Protein AF-A0A437PTL0-F1 (afdb_monomer_lite)

Organism: NCBI:txid1862386

pLDDT: mean 70.19, std 20.42, range [23.06, 96.88]

Secondary structure (DSSP, 8-state):
--------------------------EEEEEEEEEESSHHHHHHHHHHHHHHHHHHHH----TT---HHHHHHHHHHGGGTTEEEEEEEEEEE-TTS-EEEEEEEEEEHHHHHHHHHHTT------HHHHHHHHHHHHHHHHHHHHHHHHHHHHHHHHHTTSEEEEEEE---EE-STTS-EEEEEEEEEEEE-HHHHHHHHHHHHHHHHHSPPHHHHHHHHHTT---EEEEEEETTEEEEEEES-HHHHHHHHHHHHTHHHHHT-EEEESPPSS-EEEEEE---SEE--EETTEEEEEE--TT-EEEEEEEEEEEEHHHHHT----EEEE--S-S-EETTEEEEEEETTEEEEE-SS---EE-HHHHHHTHHHHHHTT--SEEPPPHHHHHHHHHHHHHTT--HHHHTTS--SHHHHHHHHTTTHHHHH-SSS---TT-SS----EE--SEEEEP-

Foldseek 3Di:
DDDDDDDDDDPPDPPPPPPPPPPFFPKDKFKFKAKFLDPVRRVLRRVLRRVVVLCVVWFDDPPPVPPVVVSVVCSVVVPPPFWPDKDWPDWDQDPVNMIMTIMITTGGPNVVQVVCVVVVHDRDGPVVVVVVVVVVLVVLQLVLLLLLLVLLQVLVQLLLVQKDKDKDWDDWDQPDPVLFKIWIKMKIWIFGAVSLVVSLVSVVVSLVVSFDDPVVVSVCVSVVADWAWEWEADPNDIDITIHRYPSSNLLVVQVVLQLVVSVPQKQKPPHFAPKDWPDWPQQAAFDWDDDPRYTGGYHDDHGDTRTMTMMIRMDTPVVVVVDPDMDMDGNHRPFHDDQLFTFLDDDPNKTKGFHSHFLFKADPVSSVVSVVSSVSSSHDQKDQDALVRVVVSCVVCVVVVHPPQCSSVPNPDPVSVVLSVCDPVPVVPPPDDDDDPPPPDDDSIRRRGRIIMHDD

Sequence (456 aa):
MKNILCFFVLILLPFSNAFGKNIENQDVYVTATGNGKSIGESKQSALRNAIEQAFGVFISSKTEILNDQVVADQMASVANGNIKSFELLNETQLPDGTWSTTIKSLVSVGKLTSFVQSKGIEVEFKGGLFAANIKQQMLNEIGESQSVYELVGLMNKVLLTSLDYKINSGNPQALDSKNTNWAVPLTITLNANKNMDFTANYMLKTLRSVGMTNSEIQSYKALGKNLFKVSINYLGKQNDFFLRSEYSFSAIQTLIDFQNIYFTSFNISPEIVNGYNKSKSNLKLIGGG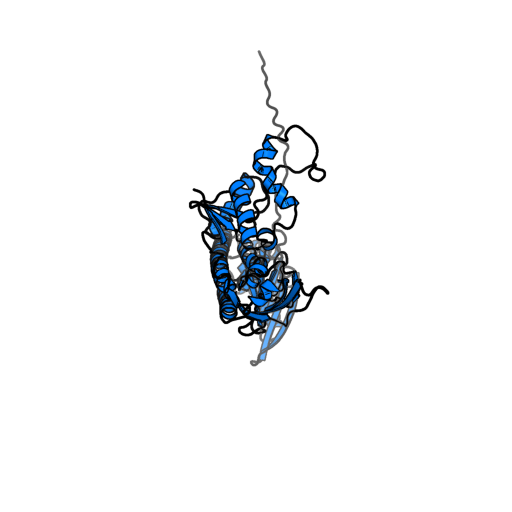YSNNEVRFDFLTNGDEAGNYSFLDYRSLKEIEQLNGYKIKSAGEWLEYRQGGFVIVSNNGQDLILSLVDLGEGDKNELKNNYNSLNIGGYHDWEVPSFDVLEFCDNWAKQLNVNLFKSIGGLTTDSDKRFYNTNDKYVESNAKYGTCYSCRNAKPTTRLIRIVSTKK

Structure (mmCIF, N/CA/C/O backbone):
data_AF-A0A437PTL0-F1
#
_entry.id   AF-A0A437PTL0-F1
#
loop_
_atom_site.group_PDB
_atom_site.id
_atom_site.type_symbol
_atom_site.label_atom_id
_atom_site.label_alt_id
_atom_site.label_comp_id
_atom_site.label_asym_id
_atom_site.label_entity_id
_atom_site.label_seq_id
_atom_site.pdbx_PDB_ins_code
_atom_site.Cartn_x
_atom_site.Cartn_y
_atom_site.Cartn_z
_atom_site.occupancy
_atom_site.B_iso_or_equiv
_atom_site.auth_seq_id
_atom_site.auth_comp_id
_atom_site.auth_asym_id
_atom_site.auth_atom_id
_atom_site.pdbx_PDB_model_num
ATOM 1 N N . MET A 1 1 ? -30.070 68.204 37.910 1.00 34.75 1 MET A N 1
ATOM 2 C CA . MET A 1 1 ? -29.369 68.912 36.818 1.00 34.75 1 MET A CA 1
ATOM 3 C C . MET A 1 1 ? -28.518 67.911 36.060 1.00 34.75 1 MET A C 1
ATOM 5 O O . MET A 1 1 ? -27.745 67.233 36.714 1.00 34.75 1 MET A O 1
ATOM 9 N N . LYS A 1 2 ? -28.687 67.892 34.727 1.00 35.78 2 LYS A N 1
ATOM 10 C CA . LYS A 1 2 ? -27.750 67.457 33.666 1.00 35.78 2 LYS A CA 1
ATOM 11 C C . LYS A 1 2 ? -27.239 66.006 33.756 1.00 35.78 2 LYS A C 1
ATOM 13 O O . LYS A 1 2 ? -26.426 65.691 34.606 1.00 35.78 2 LYS A O 1
ATOM 18 N N . ASN A 1 3 ? -27.813 65.062 33.006 1.00 31.83 3 ASN A N 1
ATOM 19 C CA . ASN A 1 3 ? -27.672 64.813 31.554 1.00 31.83 3 ASN A CA 1
ATOM 20 C C . ASN A 1 3 ? -26.228 64.617 31.077 1.00 31.83 3 ASN A C 1
ATOM 22 O O . ASN A 1 3 ? -25.418 65.524 31.244 1.00 31.83 3 ASN A O 1
ATOM 26 N N . ILE A 1 4 ? -26.036 63.476 30.392 1.00 42.09 4 ILE A N 1
ATOM 27 C CA . ILE A 1 4 ? -25.163 63.118 29.244 1.00 42.09 4 ILE A CA 1
ATOM 28 C C . ILE A 1 4 ? -24.706 61.667 29.516 1.00 42.09 4 ILE A C 1
ATOM 30 O O . ILE A 1 4 ? -23.905 61.444 30.412 1.00 42.09 4 ILE A O 1
ATOM 34 N N . LEU A 1 5 ? -25.319 60.597 28.992 1.00 33.72 5 LEU A N 1
ATOM 35 C CA . LEU A 1 5 ? -25.698 60.225 27.616 1.00 33.72 5 LEU A CA 1
ATOM 36 C C . LEU A 1 5 ? -24.483 60.036 26.687 1.00 33.72 5 LEU A C 1
ATOM 38 O O . LEU A 1 5 ? -23.964 61.019 26.181 1.00 33.72 5 LEU A O 1
ATOM 42 N N . CYS A 1 6 ? -24.075 58.777 26.469 1.00 30.95 6 CYS A N 1
ATOM 43 C CA . CYS A 1 6 ? -23.557 58.215 25.203 1.00 30.95 6 CYS A CA 1
ATOM 44 C C . CYS A 1 6 ? -23.226 56.720 25.423 1.00 30.95 6 CYS A C 1
ATOM 46 O O . CYS A 1 6 ? -22.270 56.387 26.109 1.00 30.95 6 CYS A O 1
ATOM 48 N N . PHE A 1 7 ? -24.153 55.806 25.126 1.00 30.78 7 PHE A N 1
ATOM 49 C CA . PHE A 1 7 ? -24.236 55.023 23.878 1.00 30.78 7 PHE A CA 1
ATOM 50 C C . PHE A 1 7 ? -23.069 54.041 23.656 1.00 30.78 7 PHE A C 1
ATOM 52 O O . PHE A 1 7 ? -22.069 54.376 23.035 1.00 30.78 7 PHE A O 1
ATOM 59 N N . PHE A 1 8 ? -23.273 52.783 24.056 1.00 27.52 8 PHE A N 1
ATOM 60 C CA . PHE A 1 8 ? -22.908 51.644 23.214 1.00 27.52 8 PHE A CA 1
ATOM 61 C C . PHE A 1 8 ? -24.001 50.582 23.345 1.00 27.52 8 PHE A C 1
ATOM 63 O O . PHE A 1 8 ? -24.158 49.921 24.369 1.00 27.52 8 PHE A O 1
ATOM 70 N N . VAL A 1 9 ? -24.822 50.501 22.303 1.00 33.12 9 VAL A N 1
ATOM 71 C CA . VAL A 1 9 ? -25.834 49.470 22.107 1.00 33.12 9 VAL A CA 1
ATOM 72 C C . VAL A 1 9 ? -25.091 48.181 21.763 1.00 33.12 9 VAL A C 1
ATOM 74 O O . VAL A 1 9 ? -24.559 48.055 20.664 1.00 33.12 9 VAL A O 1
ATOM 77 N N . LEU A 1 10 ? -25.048 47.229 22.696 1.00 27.94 10 LEU A N 1
ATOM 78 C CA . LEU A 1 10 ? -24.795 45.827 22.377 1.00 27.94 10 LEU A CA 1
ATOM 79 C C . LEU A 1 10 ? -26.122 45.086 22.538 1.00 27.94 10 LEU A C 1
ATOM 81 O O . LEU A 1 10 ? -26.575 44.800 23.646 1.00 27.94 10 LEU A O 1
ATOM 85 N N . ILE A 1 11 ? -26.773 44.834 21.406 1.00 31.94 11 ILE A N 1
ATOM 86 C CA . ILE A 1 11 ? -27.914 43.930 21.304 1.00 31.94 11 ILE A CA 1
ATOM 87 C C . ILE A 1 11 ? -27.378 42.523 21.601 1.00 31.94 11 ILE A C 1
ATOM 89 O O . ILE A 1 11 ? -26.847 41.844 20.726 1.00 31.94 11 ILE A O 1
ATOM 93 N N . LEU A 1 12 ? -27.474 42.100 22.862 1.00 27.39 12 LEU A N 1
ATOM 94 C CA . LEU A 1 12 ? -27.383 40.697 23.252 1.00 27.39 12 LEU A CA 1
ATOM 95 C C . LEU A 1 12 ? -28.723 40.046 22.902 1.00 27.39 12 LEU A C 1
ATOM 97 O O . LEU A 1 12 ? -29.663 40.044 23.692 1.00 27.39 12 LEU A O 1
ATOM 101 N N . LEU A 1 13 ? -28.816 39.519 21.680 1.00 27.55 13 LEU A N 1
ATOM 102 C CA . LEU A 1 13 ? -29.800 38.487 21.369 1.00 27.55 13 LEU A CA 1
ATOM 103 C C . LEU A 1 13 ? -29.554 37.309 22.327 1.00 27.55 13 LEU A C 1
ATOM 105 O O . LEU A 1 13 ? -28.411 36.851 22.419 1.00 27.55 13 LEU A O 1
ATOM 109 N N . PRO A 1 14 ? -30.578 36.775 23.015 1.00 28.27 14 PRO A N 1
ATOM 110 C CA . PRO A 1 14 ? -30.445 35.495 23.685 1.00 28.27 14 PRO A CA 1
ATOM 111 C C . PRO A 1 14 ? -30.332 34.422 22.599 1.00 28.27 14 PRO A C 1
ATOM 113 O O . PRO A 1 14 ? -31.335 33.924 22.087 1.00 28.27 14 PRO A O 1
ATOM 116 N N . PHE A 1 15 ? -29.099 34.071 22.226 1.00 28.12 15 PHE A N 1
ATOM 117 C CA . PHE A 1 15 ? -28.824 32.832 21.511 1.00 28.12 15 PHE A CA 1
ATOM 118 C C . PHE A 1 15 ? -29.137 31.680 22.467 1.00 28.12 15 PHE A C 1
ATOM 120 O O . PHE A 1 15 ? -28.296 31.163 23.198 1.00 28.12 15 PHE A O 1
ATOM 127 N N . SER A 1 16 ? -30.410 31.308 22.472 1.00 30.83 16 SER A N 1
ATOM 128 C CA . SER A 1 16 ? -30.919 30.040 22.958 1.00 30.83 16 SER A CA 1
ATOM 129 C C . SER A 1 16 ? -30.484 28.954 21.977 1.00 30.83 16 SER A C 1
ATOM 131 O O . SER A 1 16 ? -31.280 28.398 21.238 1.00 30.83 16 SER A O 1
ATOM 133 N N . ASN A 1 17 ? -29.193 28.632 21.986 1.00 27.75 17 ASN A N 1
ATOM 134 C CA . ASN A 1 17 ? -28.745 27.316 21.565 1.00 27.75 17 ASN A CA 1
ATOM 135 C C . ASN A 1 17 ? -28.505 26.518 22.834 1.00 27.75 17 ASN A C 1
ATOM 137 O O . ASN A 1 17 ? -27.396 26.435 23.359 1.00 27.75 17 ASN A O 1
ATOM 141 N N . ALA A 1 18 ? -29.598 25.945 23.331 1.00 25.47 18 ALA A N 1
ATOM 142 C CA . ALA A 1 18 ? -29.536 24.771 24.168 1.00 25.47 18 ALA A CA 1
ATOM 143 C C . ALA A 1 18 ? -28.768 23.686 23.394 1.00 25.47 18 ALA A C 1
ATOM 145 O O . ALA A 1 18 ? -29.352 22.887 22.673 1.00 25.47 18 ALA A O 1
ATOM 146 N N . PHE A 1 19 ? -27.449 23.617 23.578 1.00 29.17 19 PHE A N 1
ATOM 147 C CA . PHE A 1 19 ? -26.710 22.366 23.432 1.00 29.17 19 PHE A CA 1
ATOM 148 C C . PHE A 1 19 ? -26.979 21.502 24.672 1.00 29.17 19 PHE A C 1
ATOM 150 O O . PHE A 1 19 ? -26.083 21.072 25.388 1.00 29.17 19 PHE A O 1
ATOM 157 N N . GLY A 1 20 ? -28.262 21.239 24.923 1.00 26.33 20 GLY A N 1
ATOM 158 C CA . GLY A 1 20 ? -28.678 20.033 25.608 1.00 26.33 20 GLY A CA 1
ATOM 159 C C . GLY A 1 20 ? -28.606 18.923 24.575 1.00 26.33 20 GLY A C 1
ATOM 160 O O . GLY A 1 20 ? -29.600 18.613 23.924 1.00 26.33 20 GLY A O 1
ATOM 161 N N . LYS A 1 21 ? -27.419 18.345 24.364 1.00 26.02 21 LYS A N 1
ATOM 162 C CA . LYS A 1 21 ? -27.365 17.041 23.709 1.00 26.02 21 LYS A CA 1
ATOM 163 C C . LYS A 1 21 ? -27.966 16.068 24.716 1.00 26.02 21 LYS A C 1
ATOM 165 O O . LYS A 1 21 ? -27.278 15.635 25.635 1.00 26.02 21 LYS A O 1
ATOM 170 N N . ASN A 1 22 ? -29.267 15.810 24.584 1.00 28.75 22 ASN A N 1
ATOM 171 C CA . ASN A 1 22 ? -29.952 14.764 25.327 1.00 28.75 22 ASN A CA 1
ATOM 172 C C . ASN A 1 22 ? -29.118 13.484 25.208 1.00 28.75 22 ASN A C 1
ATOM 174 O O . ASN A 1 22 ? -28.904 12.970 24.110 1.00 28.75 22 ASN A O 1
ATOM 178 N N . ILE A 1 23 ? -28.646 12.975 26.345 1.00 37.31 23 ILE A N 1
ATOM 179 C CA . ILE A 1 23 ? -28.022 11.651 26.499 1.00 37.31 23 ILE A CA 1
ATOM 180 C C . ILE A 1 23 ? -29.141 10.586 26.491 1.00 37.31 23 ILE A C 1
ATOM 182 O O . ILE A 1 23 ? -29.121 9.601 27.220 1.00 37.31 23 ILE A O 1
ATOM 186 N N . GLU A 1 24 ? -30.177 10.792 25.682 1.00 39.56 24 GLU A N 1
ATOM 187 C CA . GLU A 1 24 ? -31.289 9.865 25.543 1.00 39.56 24 GLU A CA 1
ATOM 188 C C . GLU A 1 24 ? -31.112 9.127 24.218 1.00 39.56 24 GLU A C 1
ATOM 190 O O . GLU A 1 24 ? -31.254 9.709 23.145 1.00 39.56 24 GLU A O 1
ATOM 195 N N . ASN A 1 25 ? -30.820 7.826 24.323 1.00 49.91 25 ASN A N 1
ATOM 196 C CA . ASN A 1 25 ? -30.691 6.833 23.245 1.00 49.91 25 ASN A CA 1
ATOM 197 C C . ASN A 1 25 ? -29.282 6.615 22.663 1.00 49.91 25 ASN A C 1
ATOM 199 O O . ASN A 1 25 ? -29.084 6.660 21.452 1.00 49.91 25 ASN A O 1
ATOM 203 N N . GLN A 1 26 ? -28.306 6.268 23.509 1.00 62.97 26 GLN A N 1
ATOM 204 C CA . GLN A 1 26 ? -27.201 5.419 23.048 1.00 62.97 26 GLN A CA 1
ATOM 205 C C . GLN A 1 26 ? -27.667 3.963 23.067 1.00 62.97 26 GLN A C 1
ATOM 207 O O . GLN A 1 26 ? -27.742 3.350 24.131 1.00 62.97 26 GLN A O 1
ATOM 212 N N . ASP A 1 27 ? -28.020 3.424 21.903 1.00 73.31 27 ASP A N 1
ATOM 213 C CA . ASP A 1 27 ? -28.212 1.987 21.746 1.00 73.31 27 ASP A CA 1
ATOM 214 C C . ASP A 1 27 ? -26.947 1.365 21.162 1.00 73.31 27 ASP A C 1
ATOM 216 O O . ASP A 1 27 ? -26.348 1.909 20.233 1.00 73.31 27 ASP A O 1
ATOM 220 N N . VAL A 1 28 ? -26.541 0.222 21.700 1.00 65.44 28 VAL A N 1
ATOM 221 C CA . VAL A 1 28 ? -25.302 -0.455 21.317 1.00 65.44 28 VAL A CA 1
ATOM 222 C C . VAL A 1 28 ? -25.587 -1.894 20.934 1.00 65.44 28 VAL A C 1
ATOM 224 O O . VAL A 1 28 ? -26.331 -2.599 21.616 1.00 65.44 28 VAL A O 1
ATOM 227 N N . TYR A 1 29 ? -24.995 -2.332 19.825 1.00 78.31 29 TYR A N 1
ATOM 228 C CA . TYR A 1 29 ? -25.025 -3.735 19.435 1.00 78.31 29 TYR A CA 1
ATOM 229 C C . TYR A 1 29 ? -23.909 -4.489 20.150 1.00 78.31 29 TYR A C 1
ATOM 231 O O . TYR A 1 29 ? -22.739 -4.130 20.028 1.00 78.31 29 TYR A O 1
ATOM 239 N N . VAL A 1 30 ? -24.265 -5.563 20.846 1.00 75.94 30 VAL A N 1
ATOM 240 C CA . VAL A 1 30 ? -23.325 -6.426 21.564 1.00 75.94 30 VAL A CA 1
ATOM 241 C C . VAL A 1 30 ? -23.556 -7.869 21.149 1.00 75.94 30 VAL A C 1
ATOM 243 O O . VAL A 1 30 ? -24.695 -8.326 21.085 1.00 75.94 30 VAL A O 1
ATOM 246 N N . THR A 1 31 ? -22.476 -8.591 20.857 1.00 83.62 31 THR A N 1
ATOM 247 C CA . THR A 1 31 ? -22.536 -10.039 20.632 1.00 83.62 31 THR A CA 1
ATOM 248 C C . THR A 1 31 ? -22.067 -10.742 21.890 1.00 83.62 31 THR A C 1
ATOM 250 O O . THR A 1 31 ? -20.944 -10.519 22.334 1.00 83.62 31 THR A O 1
ATOM 253 N N . ALA A 1 32 ? -22.918 -11.584 22.462 1.00 80.25 32 ALA A N 1
ATOM 254 C CA . ALA A 1 32 ? -22.617 -12.275 23.703 1.00 80.25 32 ALA A CA 1
ATOM 255 C C . ALA A 1 32 ? -23.022 -13.743 23.626 1.00 80.25 32 ALA A C 1
ATOM 257 O O . ALA A 1 32 ? -24.004 -14.104 22.975 1.00 80.25 32 ALA A O 1
ATOM 258 N N . THR A 1 33 ? -22.253 -14.572 24.322 1.00 84.38 33 THR A N 1
ATOM 259 C CA . THR A 1 33 ? -22.488 -16.010 24.443 1.00 84.38 33 THR A CA 1
ATOM 260 C C . THR A 1 33 ? -22.795 -16.337 25.890 1.00 84.38 33 THR A C 1
ATOM 262 O O . THR A 1 33 ? -22.145 -15.793 26.778 1.00 84.38 33 THR A O 1
ATOM 265 N N . GLY A 1 34 ? -23.753 -17.225 26.124 1.00 84.31 34 GLY A N 1
ATOM 266 C CA . GLY A 1 34 ? -24.092 -17.745 27.444 1.00 84.31 34 GLY A CA 1
ATOM 267 C C . GLY A 1 34 ? -24.262 -19.254 27.429 1.00 84.31 34 GLY A C 1
ATOM 268 O O . GLY A 1 34 ? -24.597 -19.837 26.397 1.00 84.31 34 GLY A O 1
ATOM 269 N N . ASN A 1 35 ? -24.036 -19.870 28.588 1.00 85.44 35 ASN A N 1
ATOM 270 C CA . ASN A 1 35 ? -24.115 -21.316 28.778 1.00 85.44 35 ASN A CA 1
ATOM 271 C C . ASN A 1 35 ? -25.145 -21.652 29.867 1.00 85.44 35 ASN A C 1
ATOM 273 O O . ASN A 1 35 ? -25.335 -20.869 30.797 1.00 85.44 35 ASN A O 1
ATOM 277 N N . GLY A 1 36 ? -25.802 -22.808 29.771 1.00 87.31 36 GLY A N 1
ATOM 278 C CA . GLY A 1 36 ? -26.819 -23.233 30.739 1.00 87.31 36 GLY A CA 1
ATOM 279 C C . GLY A 1 36 ? -27.145 -24.723 30.663 1.00 87.31 36 GLY A C 1
ATOM 280 O O . GLY A 1 36 ? -26.775 -25.398 29.705 1.00 87.31 36 GLY A O 1
ATOM 281 N N . LYS A 1 37 ? -27.850 -25.257 31.668 1.00 87.88 37 LYS A N 1
ATOM 282 C CA . LYS A 1 37 ? -28.277 -26.672 31.673 1.00 87.88 37 LYS A CA 1
ATOM 283 C C . LYS A 1 37 ? -29.427 -26.928 30.698 1.00 87.88 37 LYS A C 1
ATOM 285 O O . LYS A 1 37 ? -29.675 -28.067 30.318 1.00 87.88 37 LYS A O 1
ATOM 290 N N . SER A 1 38 ? -30.112 -25.869 30.273 1.00 88.75 38 SER A N 1
ATOM 291 C CA . SER A 1 38 ? -31.149 -25.884 29.245 1.00 88.75 38 SER A CA 1
ATOM 292 C C . SER A 1 38 ? -30.947 -24.741 28.247 1.00 88.75 38 SER A C 1
ATOM 294 O O . SER A 1 38 ? -30.268 -23.759 28.547 1.00 88.75 38 SER A O 1
ATOM 296 N N . ILE A 1 39 ? -31.599 -24.836 27.085 1.00 82.12 39 ILE A N 1
ATOM 297 C CA . ILE A 1 39 ? -31.654 -23.766 26.069 1.00 82.12 39 ILE A CA 1
ATOM 298 C C . ILE A 1 39 ? -32.153 -22.439 26.667 1.00 82.12 39 ILE A C 1
ATOM 300 O O . ILE A 1 39 ? -31.686 -21.357 26.312 1.00 82.12 39 ILE A O 1
ATOM 304 N N . GLY A 1 40 ? -33.143 -22.509 27.564 1.00 80.00 40 GLY A N 1
ATOM 305 C CA . GLY A 1 40 ? -33.694 -21.324 28.221 1.00 80.00 40 GLY A CA 1
ATOM 306 C C . GLY A 1 40 ? -32.650 -20.635 29.098 1.00 80.00 40 GLY A C 1
ATOM 307 O O . GLY A 1 40 ? -32.466 -19.423 29.001 1.00 80.00 40 GLY A O 1
ATOM 308 N N . GLU A 1 41 ? -31.913 -21.418 29.888 1.00 80.06 41 GLU A N 1
ATOM 309 C CA . GLU A 1 41 ? -30.839 -20.909 30.746 1.00 80.06 41 GLU A CA 1
ATOM 310 C C . GLU A 1 41 ? -29.665 -20.340 29.938 1.00 80.06 41 GLU A C 1
ATOM 312 O O . GLU A 1 41 ? -29.152 -19.273 30.281 1.00 80.06 41 GLU A O 1
ATOM 317 N N . SER A 1 42 ? -29.259 -20.991 28.841 1.00 82.88 42 SER A N 1
ATOM 318 C CA . SER A 1 42 ? -28.157 -20.508 27.995 1.00 82.88 42 SER A CA 1
ATOM 319 C C . SER A 1 42 ? -28.500 -19.183 27.310 1.00 82.88 42 SER A C 1
ATOM 321 O O . SER A 1 42 ? -27.676 -18.266 27.295 1.00 82.88 42 SER A O 1
ATOM 323 N N . LYS A 1 43 ? -29.741 -19.022 26.829 1.00 82.38 43 LYS A N 1
ATOM 324 C CA . LYS A 1 43 ? -30.259 -17.747 26.296 1.00 82.38 43 LYS A CA 1
ATOM 325 C C . LYS A 1 43 ? -30.256 -16.646 27.346 1.00 82.38 43 LYS A C 1
ATOM 327 O O . LYS A 1 43 ? -29.813 -15.531 27.073 1.00 82.38 43 LYS A O 1
ATOM 332 N N . GLN A 1 44 ? -30.721 -16.952 28.553 1.00 78.94 44 GLN A N 1
ATOM 333 C CA . GLN A 1 44 ? -30.777 -15.983 29.644 1.00 78.94 44 GLN A CA 1
ATOM 334 C C . GLN A 1 44 ? -29.371 -15.554 30.094 1.00 78.94 44 GLN A C 1
ATOM 336 O O . GLN A 1 44 ? -29.132 -14.371 30.337 1.00 78.94 44 GLN A O 1
ATOM 341 N N . SER A 1 45 ? -28.423 -16.495 30.131 1.00 80.06 45 SER A N 1
ATOM 342 C CA . SER A 1 45 ? -27.001 -16.224 30.361 1.00 80.06 45 SER A CA 1
ATOM 343 C C . SER A 1 45 ? -26.405 -15.340 29.256 1.00 80.06 45 SER A C 1
ATOM 345 O O . SER A 1 45 ? -25.690 -14.387 29.554 1.00 80.06 45 SER A O 1
ATOM 347 N N . ALA A 1 46 ? -26.750 -15.575 27.986 1.00 81.69 46 ALA A N 1
ATOM 348 C CA . ALA A 1 46 ? -26.235 -14.786 26.866 1.00 81.69 46 ALA A CA 1
ATOM 349 C C . ALA A 1 46 ? -26.744 -13.335 26.906 1.00 81.69 46 ALA A C 1
ATOM 351 O O . ALA A 1 46 ? -25.977 -12.397 26.688 1.00 81.69 46 ALA A O 1
ATOM 352 N N . LEU A 1 47 ? -28.023 -13.140 27.246 1.00 78.56 47 LEU A N 1
ATOM 353 C CA . LEU A 1 47 ? -28.626 -11.818 27.450 1.00 78.56 47 LEU A CA 1
ATOM 354 C C . LEU A 1 47 ? -27.985 -11.080 28.632 1.00 78.56 47 LEU A C 1
ATOM 356 O O . LEU A 1 47 ? -27.695 -9.889 28.512 1.00 78.56 47 LEU A O 1
ATOM 360 N N . ARG A 1 48 ? -27.708 -11.782 29.742 1.00 76.06 48 ARG A N 1
ATOM 361 C CA . ARG A 1 48 ? -26.965 -11.226 30.885 1.00 76.06 48 ARG A CA 1
ATOM 362 C C . ARG A 1 48 ? -25.581 -10.746 30.451 1.00 76.06 48 ARG A C 1
ATOM 364 O O . ARG A 1 48 ? -25.246 -9.588 30.676 1.00 76.06 48 ARG A O 1
ATOM 371 N N . ASN A 1 49 ? -24.831 -11.586 29.744 1.00 74.50 49 ASN A N 1
ATOM 372 C CA . ASN A 1 49 ? -23.490 -11.251 29.270 1.00 74.50 49 ASN A CA 1
ATOM 373 C C . ASN A 1 49 ? -23.504 -10.071 28.280 1.00 74.50 49 ASN A C 1
ATOM 375 O O . ASN A 1 49 ? -22.591 -9.250 28.290 1.00 74.50 49 ASN A O 1
ATOM 379 N N . ALA A 1 50 ? -24.548 -9.936 27.452 1.00 76.62 50 ALA A N 1
ATOM 380 C CA . ALA A 1 50 ? -24.713 -8.780 26.566 1.00 76.62 50 ALA A CA 1
ATOM 381 C C . ALA A 1 50 ? -24.914 -7.474 27.346 1.00 76.62 50 ALA A C 1
ATOM 383 O O . ALA A 1 50 ? -24.350 -6.444 26.977 1.00 76.62 50 ALA A O 1
ATOM 384 N N . ILE A 1 51 ? -25.696 -7.520 28.428 1.00 72.94 51 ILE A N 1
ATOM 385 C CA . ILE A 1 51 ? -25.897 -6.379 29.325 1.00 72.94 51 ILE A CA 1
ATOM 386 C C . ILE A 1 51 ? -24.597 -6.049 30.049 1.00 72.94 51 ILE A C 1
ATOM 388 O O . ILE A 1 51 ? -24.208 -4.891 30.047 1.00 72.94 51 ILE A O 1
ATOM 392 N N . GLU A 1 52 ? -23.893 -7.036 30.603 1.00 69.25 52 GLU A N 1
ATOM 393 C CA . GLU A 1 52 ? -22.612 -6.826 31.290 1.00 69.25 52 GLU A CA 1
ATOM 394 C C . GLU A 1 52 ? -21.552 -6.223 30.370 1.00 69.25 52 GLU A C 1
ATOM 396 O O . GLU A 1 52 ? -20.835 -5.315 30.774 1.00 69.25 52 GLU A O 1
ATOM 401 N N . GLN A 1 53 ? -21.475 -6.666 29.116 1.00 68.12 53 GLN A N 1
ATOM 402 C CA . GLN A 1 53 ? -20.568 -6.081 28.131 1.00 68.12 53 GLN A CA 1
ATOM 403 C C . GLN A 1 53 ? -20.989 -4.659 27.735 1.00 68.12 53 GLN A C 1
ATOM 405 O O . GLN A 1 53 ? -20.146 -3.762 27.696 1.00 68.12 53 GLN A O 1
ATOM 410 N N . ALA A 1 54 ? -22.285 -4.419 27.495 1.00 66.50 54 ALA A N 1
ATOM 411 C CA . ALA A 1 54 ? -22.807 -3.072 27.254 1.00 66.50 54 ALA A CA 1
ATOM 412 C C . ALA A 1 54 ? -22.579 -2.150 28.464 1.00 66.50 54 ALA A C 1
ATOM 414 O O . ALA A 1 54 ? -22.355 -0.958 28.309 1.00 66.50 54 ALA A O 1
ATOM 415 N N . PHE A 1 55 ? -22.603 -2.684 29.679 1.00 65.38 55 PHE A N 1
ATOM 416 C CA . PHE A 1 55 ? -22.354 -1.923 30.893 1.00 65.38 55 PHE A CA 1
ATOM 417 C C . PHE A 1 55 ? -20.854 -1.689 31.096 1.00 65.38 55 PHE A C 1
ATOM 419 O O . PHE A 1 55 ? -20.441 -0.558 31.288 1.00 65.38 55 PHE A O 1
ATOM 426 N N . GLY A 1 56 ? -20.002 -2.704 30.950 1.00 56.12 56 GLY A N 1
ATOM 427 C CA . GLY A 1 56 ? -18.553 -2.600 31.146 1.00 56.12 56 GLY A CA 1
ATOM 428 C C . GLY A 1 56 ? -17.855 -1.644 30.174 1.00 56.12 56 GLY A C 1
ATOM 429 O O . GLY A 1 56 ? -16.854 -1.028 30.535 1.00 56.12 56 GLY A O 1
ATOM 430 N N . VAL A 1 57 ? -18.400 -1.470 28.966 1.00 55.06 57 VAL A N 1
ATOM 431 C CA . VAL A 1 57 ? -17.877 -0.513 27.978 1.00 55.06 57 VAL A CA 1
ATOM 432 C C . VAL A 1 57 ? -18.276 0.938 28.300 1.00 55.06 57 VAL A C 1
ATOM 434 O O . VAL A 1 57 ? -17.520 1.850 27.968 1.00 55.06 57 VAL A O 1
ATOM 437 N N . PHE A 1 58 ? -19.417 1.177 28.965 1.00 49.91 58 PHE A N 1
ATOM 438 C CA . PHE A 1 58 ? -20.007 2.524 29.094 1.00 49.91 58 PHE A CA 1
ATOM 439 C C . PHE A 1 58 ? -20.207 3.022 30.539 1.00 49.91 58 PHE A C 1
ATOM 441 O O . PHE A 1 58 ? -20.193 4.228 30.779 1.00 49.91 58 PHE A O 1
ATOM 448 N N . ILE A 1 59 ? -20.374 2.123 31.508 1.00 53.03 59 ILE A N 1
ATOM 449 C CA . ILE A 1 59 ? -20.717 2.390 32.909 1.00 53.03 59 ILE A CA 1
ATOM 450 C C . ILE A 1 59 ? -19.856 1.490 33.805 1.00 53.03 59 ILE A C 1
ATOM 452 O O . ILE A 1 59 ? -20.209 0.372 34.171 1.00 53.03 59 ILE A O 1
ATOM 456 N N . SER A 1 60 ? -18.677 1.984 34.171 1.00 53.53 60 SER A N 1
ATOM 457 C CA . SER A 1 60 ? -17.787 1.298 35.110 1.00 53.53 60 SER A CA 1
ATOM 458 C C . SER A 1 60 ? -18.079 1.767 36.538 1.00 53.53 60 SER A C 1
ATOM 460 O O . SER A 1 60 ? -17.338 2.581 37.086 1.00 53.53 60 SER A O 1
ATOM 462 N N . SER A 1 61 ? -19.138 1.270 37.174 1.00 40.59 61 SER A N 1
ATOM 463 C CA . SER A 1 61 ? -19.223 1.306 38.642 1.00 40.59 61 SER A CA 1
ATOM 464 C C . SER A 1 61 ? -18.380 0.164 39.216 1.00 40.59 61 SER A C 1
ATOM 466 O O . SER A 1 61 ? -18.189 -0.848 38.545 1.00 40.59 61 SER A O 1
ATOM 468 N N . LYS A 1 62 ? -17.839 0.337 40.431 1.00 41.19 62 LYS A N 1
ATOM 469 C CA . LYS A 1 62 ? -17.121 -0.697 41.199 1.00 41.19 62 LYS A CA 1
ATOM 470 C C . LYS A 1 62 ? -17.644 -2.101 40.879 1.00 41.19 62 LYS A C 1
ATOM 472 O O . LYS A 1 62 ? -18.838 -2.363 41.012 1.00 41.19 62 LYS A O 1
ATOM 477 N N . THR A 1 63 ? -16.735 -3.000 40.527 1.00 42.88 63 THR A N 1
ATOM 478 C CA . THR A 1 63 ? -16.971 -4.437 40.319 1.00 42.88 63 THR A CA 1
ATOM 479 C C . THR A 1 63 ? -17.628 -5.143 41.522 1.00 42.88 63 THR A C 1
ATOM 481 O O . THR A 1 63 ? -17.997 -6.302 41.406 1.00 42.88 63 THR A O 1
ATOM 484 N N . GLU A 1 64 ? -17.831 -4.449 42.648 1.00 42.50 64 GLU A N 1
ATOM 485 C CA . GLU A 1 64 ? -18.520 -4.917 43.860 1.00 42.50 64 GLU A CA 1
ATOM 486 C C . GLU A 1 64 ? -20.059 -4.806 43.837 1.00 42.50 64 GLU A C 1
ATOM 488 O O . GLU A 1 64 ? -20.701 -5.315 44.748 1.00 42.50 64 GLU A O 1
ATOM 493 N N . ILE A 1 65 ? -20.690 -4.165 42.839 1.00 43.00 65 ILE A N 1
ATOM 494 C CA . ILE A 1 65 ? -22.169 -4.015 42.809 1.00 43.00 65 ILE A CA 1
ATOM 495 C C . ILE A 1 65 ? -22.886 -5.230 42.179 1.00 43.00 65 ILE A C 1
ATOM 497 O O . ILE A 1 65 ? -24.112 -5.333 42.224 1.00 43.00 65 ILE A O 1
ATOM 501 N N . LEU A 1 66 ? -22.144 -6.221 41.681 1.00 45.38 66 LEU A N 1
ATOM 502 C CA . LEU A 1 66 ? -22.682 -7.542 41.335 1.00 45.38 66 LEU A CA 1
ATOM 503 C C . LEU A 1 66 ? -22.917 -8.382 42.604 1.00 45.38 66 LEU A C 1
ATOM 505 O O . LEU A 1 66 ? -22.453 -9.511 42.704 1.00 45.38 66 LEU A O 1
ATOM 509 N N . ASN A 1 67 ? -23.639 -7.850 43.592 1.00 42.31 67 ASN A N 1
ATOM 510 C CA . ASN A 1 67 ? -24.289 -8.745 44.542 1.00 42.31 67 ASN A CA 1
ATOM 511 C C . ASN A 1 67 ? -25.334 -9.537 43.751 1.00 42.31 67 ASN A C 1
ATOM 513 O O . ASN A 1 67 ? -26.164 -8.944 43.052 1.00 42.31 67 ASN A O 1
ATOM 517 N N . ASP A 1 68 ? -25.306 -10.863 43.885 1.00 48.50 68 ASP A N 1
ATOM 518 C CA . ASP A 1 68 ? -26.167 -11.808 43.162 1.00 48.50 68 ASP A CA 1
ATOM 519 C C . ASP A 1 68 ? -27.663 -11.440 43.214 1.00 48.50 68 ASP A C 1
ATOM 521 O O . ASP A 1 68 ? -28.417 -11.790 42.310 1.00 48.50 68 ASP A O 1
ATOM 525 N N . GLN A 1 69 ? -28.092 -10.660 44.214 1.00 46.41 69 GLN A N 1
ATOM 526 C CA . GLN A 1 69 ? -29.457 -10.147 44.351 1.00 46.41 69 GLN A CA 1
ATOM 527 C C . GLN A 1 69 ? -29.901 -9.191 43.230 1.00 46.41 69 GLN A C 1
ATOM 529 O O . GLN A 1 69 ? -31.011 -9.347 42.734 1.00 46.41 69 GLN A O 1
ATOM 534 N N . VAL A 1 70 ? -29.076 -8.239 42.773 1.00 49.47 70 VAL A N 1
ATOM 535 C CA . VAL A 1 70 ? -29.520 -7.251 41.758 1.00 49.47 70 VAL A CA 1
ATOM 536 C C . VAL A 1 70 ? -29.600 -7.885 40.366 1.00 49.47 70 VAL A C 1
ATOM 538 O O . VAL A 1 70 ? -30.500 -7.575 39.583 1.00 49.47 70 VAL A O 1
ATOM 541 N N . VAL A 1 71 ? -28.688 -8.813 40.068 1.00 46.75 71 VAL A N 1
ATOM 542 C CA . VAL A 1 71 ? -28.654 -9.561 38.802 1.00 46.75 71 VAL A CA 1
ATOM 543 C C . VAL A 1 71 ? -29.755 -10.628 38.756 1.00 46.75 71 VAL A C 1
ATOM 545 O O . VAL A 1 71 ? -30.371 -10.832 37.705 1.00 46.75 71 VAL A O 1
ATOM 548 N N . ALA A 1 72 ? -30.045 -11.284 39.886 1.00 49.44 72 ALA A N 1
ATOM 549 C CA . ALA A 1 72 ? -31.168 -12.213 40.008 1.00 49.44 72 ALA A CA 1
ATOM 550 C C . ALA A 1 72 ? -32.521 -11.493 39.882 1.00 49.44 72 ALA A C 1
ATOM 552 O O . ALA A 1 72 ? -33.363 -11.929 39.094 1.00 49.44 72 ALA A O 1
ATOM 553 N N . ASP A 1 73 ? -32.695 -10.348 40.553 1.00 45.81 73 ASP A N 1
ATOM 554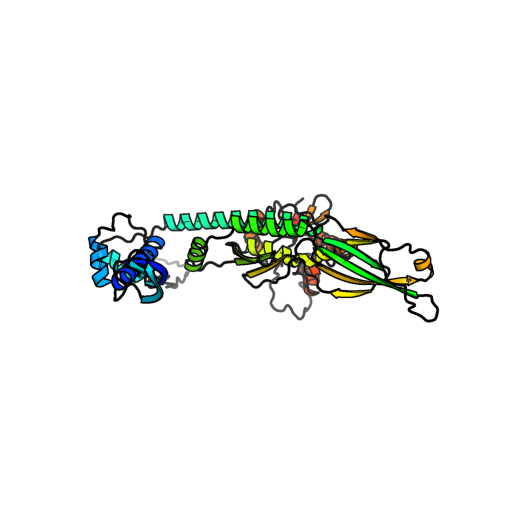 C CA . ASP A 1 73 ? -33.902 -9.515 40.437 1.00 45.81 73 ASP A CA 1
ATOM 555 C C . ASP A 1 73 ? -34.091 -8.972 39.008 1.00 45.81 73 ASP A C 1
ATOM 557 O O . ASP A 1 73 ? -35.217 -8.792 38.534 1.00 45.81 73 ASP A O 1
ATOM 561 N N . GLN A 1 74 ? -32.995 -8.757 38.274 1.00 47.56 74 GLN A N 1
ATOM 562 C CA . GLN A 1 74 ? -33.034 -8.368 36.868 1.00 47.56 74 GLN A CA 1
ATOM 563 C C . GLN A 1 74 ? -33.445 -9.503 35.930 1.00 47.56 74 GLN A C 1
ATOM 565 O O . GLN A 1 74 ? -34.190 -9.253 34.988 1.00 47.56 74 GLN A O 1
ATOM 570 N N . MET A 1 75 ? -33.057 -10.752 36.170 1.00 49.56 75 MET A N 1
ATOM 571 C CA . MET A 1 75 ? -33.453 -11.869 35.302 1.00 49.56 75 MET A CA 1
ATOM 572 C C . MET A 1 75 ? -34.978 -12.057 35.195 1.00 49.56 75 MET A C 1
ATOM 574 O O . MET A 1 75 ? -35.452 -12.524 34.159 1.00 49.56 75 MET A O 1
ATOM 578 N N . ALA A 1 76 ? -35.731 -11.640 36.219 1.00 46.59 76 ALA A N 1
ATOM 579 C CA . ALA A 1 76 ? -37.195 -11.630 36.225 1.00 46.59 76 ALA A CA 1
ATOM 580 C C . ALA A 1 76 ? -37.820 -10.362 35.594 1.00 46.59 76 ALA A C 1
ATOM 582 O O . ALA A 1 76 ? -38.978 -10.393 35.183 1.00 46.59 76 ALA A O 1
ATOM 583 N N . SER A 1 77 ? -37.072 -9.255 35.489 1.00 44.62 77 SER A N 1
ATOM 584 C CA . SER A 1 77 ? -37.570 -7.924 35.079 1.00 44.62 77 SER A CA 1
ATOM 585 C C . SER A 1 77 ? -37.046 -7.444 33.706 1.00 44.62 77 SER A C 1
ATOM 587 O O . SER A 1 77 ? -37.615 -6.555 33.073 1.00 44.62 77 SER A O 1
ATOM 589 N N . VAL A 1 78 ? -35.978 -8.057 33.184 1.00 48.75 78 VAL A N 1
ATOM 590 C CA . VAL A 1 78 ? -35.199 -7.567 32.025 1.00 48.75 78 VAL A CA 1
ATOM 591 C C . VAL A 1 78 ? -35.805 -7.875 30.645 1.00 48.75 78 VAL A C 1
ATOM 593 O O . VAL A 1 78 ? -35.285 -7.411 29.633 1.00 48.75 78 VAL A O 1
ATOM 596 N N . ALA A 1 79 ? -36.957 -8.537 30.552 1.00 49.00 79 ALA A N 1
ATOM 597 C CA . ALA A 1 79 ? -37.551 -8.865 29.251 1.00 49.00 79 ALA A CA 1
ATOM 598 C C . ALA A 1 79 ? -38.290 -7.707 28.535 1.00 49.00 79 ALA A C 1
ATOM 600 O O . ALA A 1 79 ? -38.600 -7.863 27.360 1.00 49.00 79 ALA A O 1
ATOM 601 N N . ASN A 1 80 ? -38.551 -6.549 29.168 1.00 48.94 80 ASN A N 1
ATOM 602 C CA . ASN A 1 80 ? -39.476 -5.543 28.598 1.00 48.94 80 ASN A CA 1
ATOM 603 C C . ASN A 1 80 ? -38.938 -4.106 28.405 1.00 48.94 80 ASN A C 1
ATOM 605 O O . ASN A 1 80 ? -39.735 -3.201 28.154 1.00 48.94 80 ASN A O 1
ATOM 609 N N . GLY A 1 81 ? -37.624 -3.833 28.472 1.00 56.88 81 GLY A N 1
ATOM 610 C CA . GLY A 1 81 ? -37.185 -2.435 28.276 1.00 56.88 81 GLY A CA 1
ATOM 611 C C . GLY A 1 81 ? -35.723 -2.113 27.963 1.00 56.88 81 GLY A C 1
ATOM 612 O O . GLY A 1 81 ? -35.502 -1.148 27.228 1.00 56.88 81 GLY A O 1
ATOM 613 N N . ASN A 1 82 ? -34.744 -2.870 28.477 1.00 66.00 82 ASN A N 1
ATOM 614 C CA . ASN A 1 82 ? -33.311 -2.529 28.347 1.00 66.00 82 ASN A CA 1
ATOM 615 C C . ASN A 1 82 ? -32.638 -3.166 27.122 1.00 66.00 82 ASN A C 1
ATOM 617 O O . ASN A 1 82 ? -31.738 -2.569 26.535 1.00 66.00 82 ASN A O 1
ATOM 621 N N . ILE A 1 83 ? -33.099 -4.346 26.706 1.00 70.19 83 ILE A N 1
ATOM 622 C CA . ILE A 1 83 ? -32.767 -4.949 25.413 1.00 70.19 83 ILE A CA 1
ATOM 623 C C . ILE A 1 83 ? -33.898 -4.581 24.455 1.00 70.19 83 ILE A C 1
ATOM 625 O O . ILE A 1 83 ? -35.042 -4.969 24.676 1.00 70.19 83 ILE A O 1
ATOM 629 N N . LYS A 1 84 ? -33.595 -3.792 23.421 1.00 70.94 84 LYS A N 1
ATOM 630 C CA . LYS A 1 84 ? -34.579 -3.382 22.407 1.00 70.94 84 LYS A CA 1
ATOM 631 C C . LYS A 1 84 ? -34.929 -4.535 21.473 1.00 70.94 84 LYS A C 1
ATOM 633 O O . LYS A 1 84 ? -36.076 -4.668 21.065 1.00 70.94 84 LYS A O 1
ATOM 638 N N . SER A 1 85 ? -33.939 -5.360 21.147 1.00 74.94 85 SER A N 1
ATOM 639 C CA . SER A 1 85 ? -34.090 -6.537 20.294 1.00 74.94 85 SER A CA 1
ATOM 640 C C . SER A 1 85 ? -32.875 -7.447 20.431 1.00 74.94 85 SER A C 1
ATOM 642 O O . SER A 1 85 ? -31.790 -6.975 20.768 1.00 74.94 85 SER A O 1
ATOM 644 N N . PHE A 1 86 ? -33.016 -8.727 20.097 1.00 80.19 86 PHE A N 1
ATOM 645 C CA . PHE A 1 86 ? -31.874 -9.614 19.903 1.00 80.19 86 PHE A CA 1
ATOM 646 C C . PHE A 1 86 ? -32.120 -10.587 18.748 1.00 80.19 86 PHE A C 1
ATOM 648 O O . PHE A 1 86 ? -33.256 -10.935 18.437 1.00 80.19 86 PHE A O 1
ATOM 655 N N . GLU A 1 87 ? -31.030 -11.015 18.128 1.00 82.44 87 GLU A N 1
ATOM 656 C CA . GLU A 1 87 ? -30.969 -12.007 17.062 1.00 82.44 87 GLU A CA 1
ATOM 657 C C . GLU A 1 87 ? -30.186 -13.222 17.570 1.00 82.44 87 GLU A C 1
ATOM 659 O O . GLU A 1 87 ? -29.113 -13.073 18.164 1.00 82.44 87 GLU A O 1
ATOM 664 N N . LEU A 1 88 ? -30.720 -14.424 17.353 1.00 86.81 88 LEU A N 1
ATOM 665 C CA . LEU A 1 88 ? -30.026 -15.671 17.658 1.00 86.81 88 LEU A CA 1
ATOM 666 C C . LEU A 1 88 ? -29.019 -15.967 16.543 1.00 86.81 88 LEU A C 1
ATOM 668 O O . LEU A 1 88 ? -29.420 -16.199 15.408 1.00 86.81 88 LEU A O 1
ATOM 672 N N . LEU A 1 89 ? -27.726 -15.971 16.872 1.00 84.69 89 LEU A N 1
ATOM 673 C CA . LEU A 1 89 ? -26.665 -16.272 15.906 1.00 84.69 89 LEU A CA 1
ATOM 674 C C . LEU A 1 89 ? -26.296 -17.755 15.898 1.00 84.69 89 LEU A C 1
ATOM 676 O O . LEU A 1 89 ? -25.975 -18.301 14.848 1.00 84.69 89 LEU A O 1
ATOM 680 N N . ASN A 1 90 ? -26.290 -18.391 17.072 1.00 81.00 90 ASN A N 1
ATOM 681 C CA . ASN A 1 90 ? -25.918 -19.794 17.213 1.00 81.00 90 ASN A CA 1
ATOM 682 C C . ASN A 1 90 ? -26.550 -20.425 18.460 1.00 81.00 90 ASN A C 1
ATOM 684 O O . ASN A 1 90 ? -26.672 -19.768 19.497 1.00 81.00 90 ASN A O 1
ATOM 688 N N . GLU A 1 91 ? -26.899 -21.707 18.371 1.00 90.38 91 GLU A N 1
ATOM 689 C CA . GLU A 1 91 ? -27.443 -22.501 19.473 1.00 90.38 91 GLU A CA 1
ATOM 690 C C . GLU A 1 91 ? -26.998 -23.960 19.324 1.00 90.38 91 GLU A C 1
ATOM 692 O O . GLU A 1 91 ? -27.380 -24.636 18.370 1.00 90.38 91 GLU A O 1
ATOM 697 N N . THR A 1 92 ? -26.181 -24.437 20.264 1.00 89.94 92 THR A N 1
ATOM 698 C CA . THR A 1 92 ? -25.557 -25.765 20.183 1.00 89.94 92 THR A CA 1
ATOM 699 C C . THR A 1 92 ? -25.510 -26.425 21.555 1.00 89.94 92 THR A C 1
ATOM 701 O O . THR A 1 92 ? -25.194 -25.776 22.554 1.00 89.94 92 THR A O 1
ATOM 704 N N . GLN A 1 93 ? -25.761 -27.735 21.598 1.00 91.25 93 GLN A N 1
ATOM 705 C CA . GLN A 1 93 ? -25.507 -28.552 22.780 1.00 91.25 93 GLN A CA 1
ATOM 706 C C . GLN A 1 93 ? -24.035 -28.990 22.819 1.00 91.25 93 GLN A C 1
ATOM 708 O O . GLN A 1 93 ? -23.495 -29.501 21.837 1.00 91.25 93 GLN A O 1
ATOM 713 N N . LEU A 1 94 ? -23.381 -28.755 23.951 1.00 87.12 94 LEU A N 1
ATOM 714 C CA . LEU A 1 94 ? -21.996 -29.116 24.216 1.00 87.12 94 LEU A CA 1
ATOM 715 C C . LEU A 1 94 ? -21.869 -30.618 24.539 1.00 87.12 94 LEU A C 1
ATOM 717 O O . LEU A 1 94 ? -22.844 -31.245 24.963 1.00 87.12 94 LEU A O 1
ATOM 721 N N . PRO A 1 95 ? -20.670 -31.217 24.373 1.00 83.25 95 PRO A N 1
ATOM 722 C CA . PRO A 1 95 ? -20.449 -32.650 24.608 1.00 83.25 95 PRO A CA 1
ATOM 723 C C . PRO A 1 95 ? -20.763 -33.134 26.031 1.00 83.25 95 PRO A C 1
ATOM 725 O O . PRO A 1 95 ? -20.988 -34.322 26.238 1.00 83.25 95 PRO A O 1
ATOM 728 N N . ASP A 1 96 ? -20.776 -32.228 27.009 1.00 86.31 96 ASP A N 1
ATOM 729 C CA . ASP A 1 96 ? -21.122 -32.495 28.408 1.00 86.31 96 ASP A CA 1
ATOM 730 C C . ASP A 1 96 ? -22.638 -32.418 28.693 1.00 86.31 96 ASP A C 1
ATOM 732 O O . ASP A 1 96 ? -23.068 -32.577 29.835 1.00 86.31 96 ASP A O 1
ATOM 736 N N . GLY A 1 97 ? -23.456 -32.181 27.660 1.00 84.06 97 GLY A N 1
ATOM 737 C CA . GLY A 1 97 ? -24.912 -32.084 27.738 1.00 84.06 97 GLY A CA 1
ATOM 738 C C . GLY A 1 97 ? -25.448 -30.681 28.038 1.00 84.06 97 GLY A C 1
ATOM 739 O O . GLY A 1 97 ? -26.665 -30.485 27.969 1.00 84.06 97 GLY A O 1
ATOM 740 N N . THR A 1 98 ? -24.584 -29.703 28.327 1.00 90.56 98 THR A N 1
ATOM 741 C CA . THR A 1 98 ? -24.986 -28.301 28.526 1.00 90.56 98 THR A CA 1
ATOM 742 C C . THR A 1 98 ? -25.269 -27.598 27.197 1.00 90.56 98 THR A C 1
ATOM 744 O O . THR A 1 98 ? -24.892 -28.073 26.132 1.00 90.56 98 THR A O 1
ATOM 747 N N . TRP A 1 99 ? -25.969 -26.468 27.229 1.00 91.44 99 TRP A N 1
ATOM 748 C CA . TRP A 1 99 ? -26.301 -25.675 26.045 1.00 91.44 99 TRP A CA 1
ATOM 749 C C . TRP A 1 99 ? -25.482 -24.393 25.997 1.00 91.44 99 TRP A C 1
ATOM 751 O O . TRP A 1 99 ? -25.279 -23.749 27.025 1.00 91.44 99 TRP A O 1
ATOM 761 N N . SER A 1 100 ? -25.065 -24.002 24.794 1.00 90.38 100 SER A N 1
ATOM 762 C CA . SER A 1 100 ? -24.417 -22.725 24.510 1.00 90.38 100 SER A CA 1
ATOM 763 C C . SER A 1 100 ? -25.222 -21.947 23.476 1.00 90.38 100 SER A C 1
ATOM 765 O O . SER A 1 100 ? -25.644 -22.490 22.451 1.00 90.38 100 SER A O 1
ATOM 767 N N . THR A 1 101 ? -25.446 -20.665 23.744 1.00 89.56 101 THR A N 1
ATOM 768 C CA . THR A 1 101 ? -26.218 -19.777 22.876 1.00 89.56 101 THR A CA 1
ATOM 769 C C . THR A 1 101 ? -25.460 -18.481 22.650 1.00 89.56 101 THR A C 1
ATOM 771 O O . THR A 1 101 ? -25.060 -17.824 23.608 1.00 89.56 101 THR A O 1
ATOM 774 N N . THR A 1 102 ? -25.308 -18.088 21.387 1.00 88.06 102 THR A N 1
ATOM 775 C CA . THR A 1 102 ? -24.731 -16.802 20.988 1.00 88.06 102 THR A CA 1
ATOM 776 C C . THR A 1 102 ? -25.814 -15.929 20.380 1.00 88.06 102 THR A C 1
ATOM 778 O O . THR A 1 102 ? -26.529 -16.348 19.468 1.00 88.06 102 THR A O 1
ATOM 781 N N . ILE A 1 103 ? -25.911 -14.694 20.860 1.00 83.38 103 ILE A N 1
ATOM 782 C CA . ILE A 1 103 ? -26.879 -13.709 20.384 1.00 83.38 103 ILE A CA 1
ATOM 783 C C . ILE A 1 103 ? -26.189 -12.405 20.005 1.00 83.38 103 ILE A C 1
ATOM 785 O O . ILE A 1 103 ? -25.162 -12.039 20.578 1.00 83.38 103 ILE A O 1
ATOM 789 N N . LYS A 1 104 ? -26.811 -11.665 19.092 1.00 81.94 104 LYS A N 1
ATOM 790 C CA . LYS A 1 104 ? -26.530 -10.254 18.837 1.00 81.94 104 LYS A CA 1
ATOM 791 C C . LYS A 1 104 ? -27.672 -9.428 19.412 1.00 81.94 104 LYS A C 1
ATOM 793 O O . LYS A 1 104 ? -28.803 -9.546 18.962 1.00 81.94 104 LYS A O 1
ATOM 798 N N . SER A 1 105 ? -27.392 -8.607 20.413 1.00 78.69 105 SER A N 1
ATOM 799 C CA . SER A 1 105 ? -28.385 -7.834 21.162 1.00 78.69 105 SER A CA 1
ATOM 800 C C . SER A 1 105 ? -28.223 -6.338 20.902 1.00 78.69 105 SER A C 1
ATOM 802 O O . SER A 1 105 ? -27.098 -5.848 20.861 1.00 78.69 105 SER A O 1
ATOM 804 N N . LEU A 1 106 ? -29.333 -5.615 20.738 1.00 78.19 106 LEU A N 1
ATOM 805 C CA . LEU A 1 106 ? -29.393 -4.154 20.752 1.00 78.19 106 LEU A CA 1
ATOM 806 C C . LEU A 1 106 ? -29.772 -3.697 22.164 1.00 78.19 106 LEU A C 1
ATOM 808 O O . LEU A 1 106 ? -30.922 -3.841 22.583 1.00 78.19 106 LEU A O 1
ATOM 812 N N . VAL A 1 107 ? -28.811 -3.145 22.898 1.00 75.56 107 VAL A N 1
ATOM 813 C CA . VAL A 1 107 ? -28.966 -2.743 24.302 1.00 75.56 107 VAL A CA 1
ATOM 814 C C . VAL A 1 107 ? -29.092 -1.227 24.397 1.00 75.56 107 VAL A C 1
ATOM 816 O O . VAL A 1 107 ? -28.278 -0.508 23.829 1.00 75.56 107 VAL A O 1
ATOM 819 N N . SER A 1 108 ? -30.088 -0.728 25.132 1.00 75.00 108 SER A N 1
ATOM 820 C CA . SER A 1 108 ? -30.276 0.708 25.357 1.00 75.00 108 SER A CA 1
ATOM 821 C C . SER A 1 108 ? -29.540 1.167 26.614 1.00 75.00 108 SER A C 1
ATOM 823 O O . SER A 1 108 ? -30.010 0.960 27.734 1.00 75.00 108 SER A O 1
ATOM 825 N N . VAL A 1 109 ? -28.390 1.820 26.431 1.00 68.94 109 VAL A N 1
ATOM 826 C CA . VAL A 1 109 ? -27.524 2.290 27.524 1.00 68.94 109 VAL A CA 1
ATOM 827 C C . VAL A 1 109 ? -28.238 3.345 28.369 1.00 68.94 109 VAL A C 1
ATOM 829 O O . VAL A 1 109 ? -28.162 3.297 29.588 1.00 68.94 109 VAL A O 1
ATOM 832 N N . GLY A 1 110 ? -29.010 4.248 27.753 1.00 66.00 110 GLY A N 1
ATOM 833 C CA . GLY A 1 110 ? -29.750 5.291 28.480 1.00 66.00 110 GLY A CA 1
ATOM 834 C C . GLY A 1 110 ? -30.783 4.730 29.465 1.00 66.00 110 GLY A C 1
ATOM 835 O O . GLY A 1 110 ? -30.796 5.116 30.630 1.00 66.00 110 GLY A O 1
ATOM 836 N N . LYS A 1 111 ? -31.601 3.758 29.033 1.00 69.38 111 LYS A N 1
ATOM 837 C CA . LYS A 1 111 ? -32.586 3.101 29.914 1.00 69.38 111 LYS A CA 1
ATOM 838 C C . LYS A 1 111 ? -31.918 2.295 31.023 1.00 69.38 111 LYS A C 1
ATOM 840 O O . LYS A 1 111 ? -32.384 2.302 32.161 1.00 69.38 111 LYS A O 1
ATOM 845 N N . LEU A 1 112 ? -30.810 1.638 30.692 1.00 65.38 112 LEU A N 1
ATOM 846 C CA . LEU A 1 112 ? -30.015 0.882 31.647 1.00 65.38 112 LEU A CA 1
ATOM 847 C C . LEU A 1 112 ? -29.392 1.807 32.710 1.00 65.38 112 LEU A C 1
ATOM 849 O O . LEU A 1 112 ? -29.481 1.504 33.897 1.00 65.38 112 LEU A O 1
ATOM 853 N N . THR A 1 113 ? -28.877 2.974 32.313 1.00 65.94 113 THR A N 1
ATOM 854 C CA . THR A 1 113 ? -28.411 4.037 33.218 1.00 65.94 113 THR A CA 1
ATOM 855 C C . THR A 1 113 ? -29.522 4.525 34.144 1.00 65.94 113 THR A C 1
ATOM 857 O O . THR A 1 113 ? -29.338 4.525 35.359 1.00 65.94 113 THR A O 1
ATOM 860 N N . SER A 1 114 ? -30.690 4.890 33.602 1.00 67.62 114 SER A N 1
ATOM 861 C CA . SER A 1 114 ? -31.823 5.369 34.406 1.00 67.62 114 SER A CA 1
ATOM 862 C C . SER A 1 114 ? -32.320 4.315 35.396 1.00 67.62 114 SER A C 1
ATOM 864 O O . SER A 1 114 ? -32.659 4.645 36.530 1.00 67.62 114 SER A O 1
ATOM 86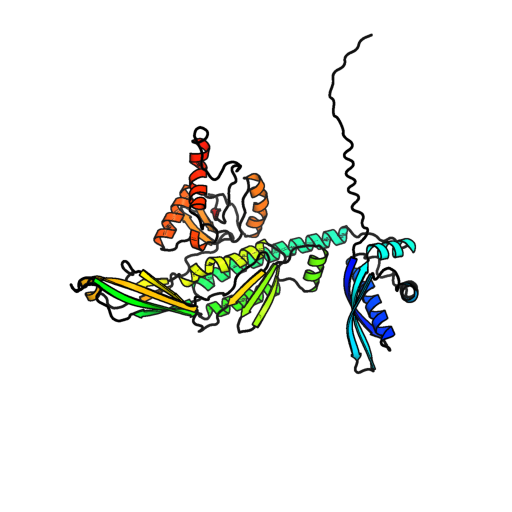6 N N . PHE A 1 115 ? -32.330 3.037 35.002 1.00 66.69 115 PHE A N 1
ATOM 867 C CA . PHE A 1 115 ? -32.686 1.937 35.896 1.00 66.69 115 PHE A CA 1
ATOM 868 C C . PHE A 1 115 ? -31.712 1.834 37.073 1.00 66.69 115 PHE A C 1
ATOM 870 O O . PHE A 1 115 ? -32.142 1.768 38.224 1.00 66.69 115 PHE A O 1
ATOM 877 N N . VAL A 1 116 ? -30.408 1.858 36.801 1.00 61.91 116 VAL A N 1
ATOM 878 C CA . VAL A 1 116 ? -29.373 1.748 37.837 1.00 61.91 116 VAL A CA 1
ATOM 879 C C . VAL A 1 116 ? -29.416 2.956 38.784 1.00 61.91 116 VAL A C 1
ATOM 881 O O . VAL A 1 116 ? -29.447 2.774 40.001 1.00 61.91 116 VAL A O 1
ATOM 884 N N . GLN A 1 117 ? -29.585 4.167 38.246 1.00 65.88 117 GLN A N 1
ATOM 885 C CA . GLN A 1 117 ? -29.815 5.385 39.033 1.00 65.88 117 GLN A CA 1
ATOM 886 C C . GLN A 1 117 ? -31.086 5.302 39.894 1.00 65.88 117 GLN A C 1
ATOM 888 O O . GLN A 1 117 ? -31.060 5.685 41.062 1.00 65.88 117 GLN A O 1
ATOM 893 N N . SER A 1 118 ? -32.185 4.738 39.374 1.00 62.00 118 SER A N 1
ATOM 894 C CA . SER A 1 118 ? -33.436 4.562 40.137 1.00 62.00 118 SER A CA 1
ATOM 895 C C . SER A 1 118 ? -33.307 3.603 41.328 1.00 62.00 118 SER A C 1
ATOM 897 O O . SER A 1 118 ? -34.113 3.650 42.255 1.00 62.00 118 SER A O 1
ATOM 899 N N . LYS A 1 119 ? -32.281 2.743 41.325 1.00 61.62 119 LYS A N 1
ATOM 900 C CA . LYS A 1 119 ? -31.937 1.841 42.433 1.00 61.62 119 LYS A CA 1
ATOM 901 C C . LYS A 1 119 ? -30.952 2.466 43.427 1.00 61.62 119 LYS A C 1
ATOM 903 O O . LYS A 1 119 ? -30.454 1.766 44.302 1.00 61.62 119 LYS A O 1
ATOM 908 N N . GLY A 1 120 ? -30.690 3.769 43.311 1.00 54.69 120 GLY A N 1
ATOM 909 C CA . GLY A 1 120 ? -29.788 4.506 44.196 1.00 54.69 120 GLY A CA 1
ATOM 910 C C . GLY A 1 120 ? -28.307 4.278 43.895 1.00 54.69 120 GLY A C 1
ATOM 911 O O . GLY A 1 120 ? -27.462 4.670 44.694 1.00 54.69 120 GLY A O 1
ATOM 912 N N . ILE A 1 121 ? -27.980 3.647 42.761 1.00 57.19 121 ILE A N 1
ATOM 913 C CA . ILE A 1 121 ? -26.600 3.463 42.315 1.00 57.19 121 ILE A CA 1
ATOM 914 C C . ILE A 1 121 ? -26.224 4.678 41.468 1.00 57.19 121 ILE A C 1
ATOM 916 O O . ILE A 1 121 ? -26.778 4.904 40.391 1.00 57.19 121 ILE A O 1
ATOM 920 N N . GLU A 1 122 ? -25.274 5.467 41.957 1.00 53.81 122 GLU A N 1
ATOM 921 C CA . GLU A 1 122 ? -24.738 6.603 41.218 1.00 53.81 122 GLU A CA 1
ATOM 922 C C . GLU A 1 122 ? -24.004 6.107 39.962 1.00 53.81 122 GLU A C 1
ATOM 924 O O . GLU A 1 122 ? -22.989 5.410 40.034 1.00 53.81 122 GLU A O 1
ATOM 929 N N . VAL A 1 123 ? -24.550 6.431 38.788 1.00 5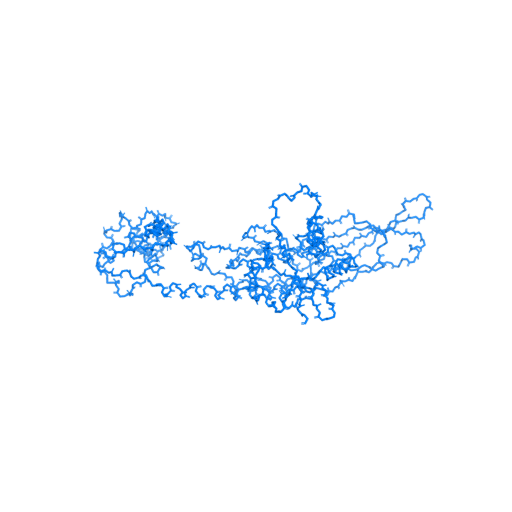4.66 123 VAL A N 1
ATOM 930 C CA . VAL A 1 123 ? -23.898 6.164 37.503 1.00 54.66 123 VAL A CA 1
ATOM 931 C C . VAL A 1 123 ? -22.971 7.334 37.200 1.00 54.66 123 VAL A C 1
ATOM 933 O O . VAL A 1 123 ? -23.393 8.356 36.661 1.00 54.66 123 VAL A O 1
ATOM 936 N N . GLU A 1 124 ? -21.706 7.186 37.582 1.00 57.22 124 GLU A N 1
ATOM 937 C CA . GLU A 1 124 ? -20.662 8.169 37.309 1.00 57.22 124 GLU A CA 1
ATOM 938 C C . GLU A 1 124 ? -20.071 7.945 35.906 1.00 57.22 124 GLU A C 1
ATOM 940 O O . GLU A 1 124 ? -19.491 6.895 35.605 1.00 57.22 124 GLU A O 1
ATOM 945 N N . PHE A 1 125 ? -20.178 8.949 35.031 1.00 64.25 125 PHE A N 1
ATOM 946 C CA . PHE A 1 125 ? -19.413 8.964 33.787 1.00 64.25 125 PHE A CA 1
ATOM 947 C C . PHE A 1 125 ? -17.934 9.174 34.118 1.00 64.25 125 PHE A C 1
ATOM 949 O O . PHE A 1 125 ? -17.519 10.275 34.484 1.00 64.25 125 PHE A O 1
ATOM 956 N N . LYS A 1 126 ? -17.114 8.131 33.941 1.00 61.19 126 LYS A N 1
ATOM 957 C CA . LYS A 1 126 ? -15.658 8.206 34.128 1.00 61.19 126 LYS A CA 1
ATOM 958 C C . LYS A 1 126 ? -14.983 8.963 32.985 1.00 61.19 126 LYS A C 1
ATOM 960 O O . LYS A 1 126 ? -14.197 8.396 32.225 1.00 61.19 126 LYS A O 1
ATOM 965 N N . GLY A 1 127 ? -15.246 10.265 32.889 1.00 64.56 127 GLY A N 1
ATOM 966 C CA . GLY A 1 127 ? -14.664 11.144 31.875 1.00 64.56 127 GLY A CA 1
ATOM 967 C C . GLY A 1 127 ? -13.136 11.098 31.857 1.00 64.56 127 GLY A C 1
ATOM 968 O O . GLY A 1 127 ? -12.540 11.133 30.785 1.00 64.56 127 GLY A O 1
ATOM 969 N N . GLY A 1 128 ? -12.499 10.911 33.019 1.00 67.81 128 GLY A N 1
ATOM 970 C CA . GLY A 1 128 ? -11.051 10.709 33.120 1.00 67.81 128 GLY A CA 1
ATOM 971 C C . GLY A 1 128 ? -10.557 9.438 32.419 1.00 67.81 128 GLY A C 1
ATOM 972 O O . GLY A 1 128 ? -9.591 9.502 31.662 1.00 67.81 128 GLY A O 1
ATOM 973 N N . LEU A 1 129 ? -11.237 8.300 32.607 1.00 66.00 129 LEU A N 1
ATOM 974 C CA . LEU A 1 129 ? -10.883 7.033 31.952 1.00 66.00 129 LEU A CA 1
ATOM 975 C C . LEU A 1 129 ? -11.167 7.085 30.449 1.00 66.00 129 LEU A C 1
ATOM 977 O O . LEU A 1 129 ? -10.340 6.656 29.650 1.00 66.00 129 LEU A O 1
ATOM 981 N N . PHE A 1 130 ? -12.306 7.663 30.062 1.00 74.88 130 PHE A N 1
ATOM 982 C CA . PHE A 1 130 ? -12.620 7.908 28.658 1.00 74.88 130 PHE A CA 1
ATOM 983 C C . PHE A 1 130 ? -11.533 8.766 27.997 1.00 74.88 130 PHE A C 1
ATOM 985 O O . PHE A 1 130 ? -10.968 8.370 26.981 1.00 74.88 130 PHE A O 1
ATOM 992 N N . ALA A 1 131 ? -11.172 9.899 28.605 1.00 67.56 131 ALA A N 1
ATOM 993 C CA . ALA A 1 131 ? -10.123 10.772 28.091 1.00 67.56 131 ALA A CA 1
ATOM 994 C C . ALA A 1 131 ? -8.758 10.069 28.027 1.00 67.56 131 ALA A C 1
ATOM 996 O O . ALA A 1 131 ? -8.026 10.263 27.059 1.00 67.56 131 ALA A O 1
ATOM 997 N N . ALA A 1 132 ? -8.412 9.239 29.016 1.00 68.62 132 ALA A N 1
ATOM 998 C CA . ALA A 1 132 ? -7.189 8.438 28.990 1.00 68.62 132 ALA A CA 1
ATOM 999 C C . ALA A 1 132 ? -7.184 7.439 27.819 1.00 68.62 132 ALA A C 1
ATOM 1001 O O . ALA A 1 132 ? -6.197 7.367 27.090 1.00 68.62 132 ALA A O 1
ATOM 1002 N N . ASN A 1 133 ? -8.302 6.747 27.575 1.00 75.00 133 ASN A N 1
ATOM 1003 C CA . ASN A 1 133 ? -8.450 5.829 26.443 1.00 75.00 133 ASN A CA 1
ATOM 1004 C C . ASN A 1 133 ? -8.331 6.557 25.097 1.00 75.00 133 ASN A C 1
ATOM 1006 O O . ASN A 1 133 ? -7.631 6.083 24.205 1.00 75.00 133 ASN A O 1
ATOM 1010 N N . ILE A 1 134 ? -8.959 7.730 24.952 1.00 82.69 134 ILE A N 1
ATOM 1011 C CA . ILE A 1 134 ? -8.830 8.552 23.740 1.00 82.69 134 ILE A CA 1
ATOM 1012 C C . ILE A 1 134 ? -7.381 9.014 23.539 1.00 82.69 134 ILE A C 1
ATOM 1014 O O . ILE A 1 134 ? -6.865 8.916 22.430 1.00 82.69 134 ILE A O 1
ATOM 1018 N N . LYS A 1 135 ? -6.684 9.446 24.597 1.00 76.25 135 LYS A N 1
ATOM 1019 C CA . LYS A 1 135 ? -5.260 9.814 24.508 1.00 76.25 135 LYS A CA 1
ATOM 1020 C C . LYS A 1 135 ? -4.386 8.631 24.092 1.00 76.25 135 LYS A C 1
ATOM 1022 O O . LYS A 1 135 ? -3.519 8.799 23.241 1.00 76.25 135 LYS A O 1
ATOM 1027 N N . GLN A 1 136 ? -4.632 7.438 24.632 1.00 81.50 136 GLN A N 1
ATOM 1028 C CA . GLN A 1 136 ? -3.916 6.231 24.212 1.00 81.50 136 GLN A CA 1
ATOM 1029 C C . GLN A 1 136 ? -4.169 5.908 22.734 1.00 81.50 136 GLN A C 1
ATOM 1031 O O . GLN A 1 136 ? -3.237 5.562 22.014 1.00 81.50 136 GLN A O 1
ATOM 1036 N N . GLN A 1 137 ? -5.409 6.060 22.259 1.00 85.31 137 GLN A N 1
ATOM 1037 C CA . GLN A 1 137 ? -5.730 5.895 20.840 1.00 85.31 137 GLN A CA 1
ATOM 1038 C C . GLN A 1 137 ? -4.953 6.881 19.963 1.00 85.31 137 GLN A C 1
ATOM 1040 O O . GLN A 1 137 ? -4.368 6.456 18.974 1.00 85.31 137 GLN A O 1
ATOM 1045 N N . MET A 1 138 ? -4.885 8.158 20.351 1.00 83.19 138 MET A N 1
ATOM 1046 C CA . MET A 1 138 ? -4.110 9.171 19.622 1.00 83.19 138 MET A CA 1
ATOM 1047 C C . MET A 1 138 ? -2.614 8.826 19.571 1.00 83.19 138 MET A C 1
ATOM 1049 O O . MET A 1 138 ? -1.973 9.006 18.540 1.00 83.19 138 MET A O 1
ATOM 1053 N N . LEU A 1 139 ? -2.047 8.291 20.658 1.00 81.62 139 LEU A N 1
ATOM 1054 C CA . LEU A 1 139 ? -0.657 7.818 20.664 1.00 81.62 139 LEU A CA 1
ATOM 1055 C C . LEU A 1 139 ? -0.454 6.635 19.707 1.00 81.62 139 LEU A C 1
ATOM 1057 O O . LEU A 1 139 ? 0.539 6.601 18.982 1.00 81.62 139 LEU A O 1
ATOM 1061 N N . ASN A 1 140 ? -1.407 5.699 19.660 1.00 86.88 140 ASN A N 1
ATOM 1062 C CA . ASN A 1 140 ? -1.364 4.578 18.720 1.00 86.88 140 ASN A CA 1
ATOM 1063 C C . ASN A 1 140 ? -1.489 5.056 17.262 1.00 86.88 140 ASN A C 1
ATOM 1065 O O . ASN A 1 140 ? -0.780 4.542 16.408 1.00 86.88 140 ASN A O 1
ATOM 1069 N N . GLU A 1 141 ? -2.340 6.048 16.976 1.00 87.94 141 GLU A N 1
ATOM 1070 C CA . GLU A 1 141 ? -2.475 6.675 15.648 1.00 87.94 141 GLU A CA 1
ATOM 1071 C C . GLU A 1 141 ? -1.148 7.317 15.178 1.00 87.94 141 GLU A C 1
ATOM 1073 O O . GLU A 1 141 ? -0.757 7.172 14.014 1.00 87.94 141 GLU A O 1
ATOM 1078 N N . ILE A 1 142 ? -0.418 7.980 16.084 1.00 83.75 142 ILE A N 1
ATOM 1079 C CA . ILE A 1 142 ? 0.904 8.568 15.799 1.00 83.75 142 ILE A CA 1
ATOM 1080 C C . ILE A 1 142 ? 1.946 7.473 15.535 1.00 83.75 142 ILE A C 1
ATOM 1082 O O . ILE A 1 142 ? 2.636 7.522 14.516 1.00 83.75 142 ILE A O 1
ATOM 1086 N N . GLY A 1 143 ? 2.045 6.477 16.422 1.00 86.25 143 GLY A N 1
ATOM 1087 C CA . GLY A 1 143 ? 3.011 5.382 16.282 1.00 86.25 143 GLY A CA 1
ATOM 1088 C C . GLY A 1 143 ? 2.764 4.513 15.043 1.00 86.25 143 GLY A C 1
ATOM 1089 O O . GLY A 1 143 ? 3.715 4.101 14.376 1.00 86.25 143 GLY A O 1
ATOM 1090 N N . GLU A 1 144 ? 1.493 4.283 14.697 1.00 92.62 144 GLU A N 1
ATOM 1091 C CA . GLU A 1 144 ? 1.078 3.633 13.448 1.00 92.62 144 GLU A CA 1
ATOM 1092 C C . GLU A 1 144 ? 1.595 4.416 12.237 1.00 92.62 144 GLU A C 1
ATOM 1094 O O . GLU A 1 144 ? 2.272 3.839 11.389 1.00 92.62 144 GLU A O 1
ATOM 1099 N N . SER A 1 145 ? 1.360 5.732 12.206 1.00 87.56 145 SER A N 1
ATOM 1100 C CA . SER A 1 145 ? 1.766 6.593 11.087 1.00 87.56 145 SER A CA 1
ATOM 1101 C C . SER A 1 145 ? 3.278 6.592 10.882 1.00 87.56 145 SER A C 1
ATOM 1103 O O . SER A 1 145 ? 3.737 6.348 9.771 1.00 87.56 145 SER A O 1
ATOM 1105 N N . GLN A 1 146 ? 4.060 6.753 11.951 1.00 85.31 146 GLN A N 1
ATOM 1106 C CA . GLN A 1 146 ? 5.524 6.675 11.884 1.00 85.31 146 GLN A CA 1
ATOM 1107 C C . GLN A 1 146 ? 6.007 5.326 11.341 1.00 85.31 146 GLN A C 1
ATOM 1109 O O . GLN A 1 146 ? 6.829 5.274 10.431 1.00 85.31 146 GLN A O 1
ATOM 1114 N N . SER A 1 147 ? 5.449 4.228 11.855 1.00 90.25 147 SER A N 1
ATOM 1115 C CA . SER A 1 147 ? 5.821 2.880 11.417 1.00 90.25 147 SER A CA 1
ATOM 1116 C C . SER A 1 147 ? 5.485 2.636 9.944 1.00 90.25 147 SER A C 1
ATOM 1118 O O . SER A 1 147 ? 6.236 1.967 9.235 1.00 90.25 147 SER A O 1
ATOM 1120 N N . VAL A 1 148 ? 4.357 3.174 9.474 1.00 90.69 148 VAL A N 1
ATOM 1121 C CA . VAL A 1 148 ? 3.923 3.060 8.079 1.00 90.69 148 VAL A CA 1
ATOM 1122 C C . VAL A 1 148 ? 4.780 3.920 7.149 1.00 90.69 148 VAL A C 1
ATOM 1124 O O . VAL A 1 148 ? 5.101 3.476 6.050 1.00 90.69 148 VAL A O 1
ATOM 1127 N N . TYR A 1 149 ? 5.208 5.107 7.569 1.00 86.06 149 TYR A N 1
ATOM 1128 C CA . TYR A 1 149 ? 6.114 5.931 6.770 1.00 86.06 149 TYR A CA 1
ATOM 1129 C C . TYR A 1 149 ? 7.483 5.267 6.580 1.00 86.06 149 TYR A C 1
ATOM 1131 O O . TYR A 1 149 ? 7.961 5.166 5.450 1.00 86.06 149 TYR A O 1
ATOM 1139 N N . GLU A 1 150 ? 8.068 4.713 7.646 1.00 85.75 150 GLU A N 1
ATOM 1140 C CA . GLU A 1 150 ? 9.311 3.930 7.560 1.00 85.75 150 GLU A CA 1
ATOM 1141 C C . GLU A 1 150 ? 9.153 2.693 6.664 1.00 85.75 150 GLU A C 1
ATOM 1143 O O . GLU A 1 150 ? 10.016 2.386 5.836 1.00 85.75 150 GLU A O 1
ATOM 1148 N N . LEU A 1 151 ? 8.011 2.006 6.782 1.00 90.56 151 LEU A N 1
ATOM 1149 C CA . LEU A 1 151 ? 7.649 0.896 5.906 1.00 90.56 151 LEU A CA 1
ATOM 1150 C C . LEU A 1 151 ? 7.658 1.323 4.433 1.00 90.56 151 LEU A C 1
ATOM 1152 O O . LEU A 1 151 ? 8.301 0.664 3.619 1.00 90.56 151 LEU A O 1
ATOM 1156 N N . VAL A 1 152 ? 6.973 2.416 4.089 1.00 87.38 152 VAL A N 1
ATOM 1157 C CA . VAL A 1 152 ? 6.874 2.923 2.711 1.00 87.38 152 VAL A CA 1
ATOM 1158 C C . VAL A 1 152 ? 8.241 3.352 2.176 1.00 87.38 152 VAL A C 1
ATOM 1160 O O . VAL A 1 152 ? 8.586 2.997 1.046 1.00 87.38 152 VAL A O 1
ATOM 1163 N N . GLY A 1 153 ? 9.047 4.039 2.990 1.00 83.44 153 GLY A N 1
ATOM 1164 C CA . GLY A 1 153 ? 10.408 4.436 2.633 1.00 83.44 153 GLY A CA 1
ATOM 1165 C C . GLY A 1 153 ? 11.294 3.242 2.271 1.00 83.44 153 GLY A C 1
ATOM 1166 O O . GLY A 1 153 ? 11.912 3.223 1.201 1.00 83.44 153 GLY A O 1
ATOM 1167 N N . LEU A 1 154 ? 11.301 2.200 3.111 1.00 86.00 154 LEU A N 1
ATOM 1168 C CA . LEU A 1 154 ? 12.057 0.974 2.842 1.00 86.00 154 LEU A CA 1
ATOM 1169 C C . LEU A 1 154 ? 11.509 0.214 1.628 1.00 86.00 154 LEU A C 1
ATOM 1171 O O . LEU A 1 154 ? 12.281 -0.236 0.780 1.00 86.00 154 LEU A O 1
ATOM 1175 N N . MET A 1 155 ? 10.187 0.060 1.533 1.00 86.19 155 MET A N 1
ATOM 1176 C CA . MET A 1 155 ? 9.553 -0.677 0.439 1.00 86.19 155 MET A CA 1
ATOM 1177 C C . MET A 1 155 ? 9.870 -0.055 -0.914 1.00 86.19 155 MET A C 1
ATOM 1179 O O . MET A 1 155 ? 10.213 -0.786 -1.836 1.00 86.19 155 MET A O 1
ATOM 1183 N N . ASN A 1 156 ? 9.810 1.271 -1.038 1.00 82.62 156 ASN A N 1
ATOM 1184 C CA . ASN A 1 156 ? 10.131 1.961 -2.284 1.00 82.62 156 ASN A CA 1
ATOM 1185 C C . ASN A 1 156 ? 11.545 1.627 -2.778 1.00 82.62 156 ASN A C 1
ATOM 1187 O O . ASN A 1 156 ? 11.733 1.287 -3.946 1.00 82.62 156 ASN A O 1
ATOM 1191 N N . LYS A 1 157 ? 12.525 1.651 -1.866 1.00 81.88 157 LYS A N 1
ATOM 1192 C CA . LYS A 1 157 ? 13.917 1.299 -2.165 1.00 81.88 157 LYS A CA 1
ATOM 1193 C C . LYS A 1 157 ? 14.031 -0.119 -2.729 1.00 81.88 157 LYS A C 1
ATOM 1195 O O . LYS A 1 157 ? 14.680 -0.343 -3.749 1.00 81.88 157 LYS A O 1
ATOM 1200 N N . VAL A 1 158 ? 13.375 -1.079 -2.082 1.00 87.44 158 VAL A N 1
ATOM 1201 C CA . VAL A 1 158 ? 13.435 -2.489 -2.489 1.00 87.44 158 VAL A CA 1
ATOM 1202 C C . VAL A 1 158 ? 12.630 -2.742 -3.771 1.00 87.44 158 VAL A C 1
ATOM 1204 O O . VAL A 1 158 ? 13.059 -3.512 -4.630 1.00 87.44 158 VAL A O 1
ATOM 1207 N N . LEU A 1 159 ? 11.504 -2.050 -3.962 1.00 86.06 159 LEU A N 1
ATOM 1208 C CA . LEU A 1 159 ? 10.655 -2.164 -5.150 1.00 86.06 159 LEU A CA 1
ATOM 1209 C C . LEU A 1 159 ? 11.346 -1.678 -6.430 1.00 86.06 159 LEU A C 1
ATOM 1211 O O . LEU A 1 159 ? 11.169 -2.315 -7.469 1.00 86.06 159 LEU A O 1
ATOM 1215 N N . LEU A 1 160 ? 12.200 -0.650 -6.366 1.00 83.69 160 LEU A N 1
ATOM 1216 C CA . LEU A 1 160 ? 13.013 -0.200 -7.513 1.00 83.69 160 LEU A CA 1
ATOM 1217 C C . LEU A 1 160 ? 13.925 -1.297 -8.082 1.00 83.69 160 LEU A C 1
ATOM 1219 O O . LEU A 1 160 ? 14.299 -1.258 -9.253 1.00 83.69 160 LEU A O 1
ATOM 1223 N N . THR A 1 161 ? 14.275 -2.290 -7.263 1.00 87.38 161 THR A N 1
ATOM 1224 C CA . THR A 1 161 ? 15.136 -3.418 -7.644 1.00 87.38 161 THR A CA 1
ATOM 1225 C C . THR A 1 161 ? 14.400 -4.759 -7.588 1.00 87.38 161 THR A C 1
ATOM 1227 O O . THR A 1 161 ? 15.029 -5.815 -7.528 1.00 87.38 161 THR A O 1
ATOM 1230 N N . SER A 1 162 ? 13.063 -4.735 -7.617 1.00 90.31 162 SER A N 1
ATOM 1231 C CA . SER A 1 162 ? 12.216 -5.934 -7.507 1.00 90.31 162 SER A CA 1
ATOM 1232 C C . SER A 1 162 ? 11.926 -6.656 -8.818 1.00 90.31 162 SER A C 1
ATOM 1234 O O . SER A 1 162 ? 11.277 -7.705 -8.813 1.00 90.31 162 SER A O 1
ATOM 1236 N N . LEU A 1 163 ? 12.421 -6.112 -9.928 1.00 90.31 163 LEU A N 1
ATOM 1237 C CA . LEU A 1 163 ? 12.202 -6.631 -11.267 1.00 90.31 163 LEU A CA 1
ATOM 1238 C C . LEU A 1 163 ? 13.525 -6.914 -11.964 1.00 90.31 163 LEU A C 1
ATOM 1240 O O . LEU A 1 163 ? 14.402 -6.050 -12.042 1.00 90.31 163 LEU A O 1
ATOM 1244 N N . ASP A 1 164 ? 13.610 -8.110 -12.528 1.00 91.81 164 ASP A N 1
ATOM 1245 C CA . ASP A 1 164 ? 14.631 -8.485 -13.489 1.00 91.81 164 ASP A CA 1
ATOM 1246 C C . ASP A 1 164 ? 14.102 -8.233 -14.903 1.00 91.81 164 ASP A C 1
ATOM 1248 O O . ASP A 1 164 ? 12.926 -8.461 -15.205 1.00 91.81 164 ASP A O 1
ATOM 1252 N N . TYR A 1 165 ? 14.983 -7.763 -15.785 1.00 90.38 165 TYR A N 1
ATOM 1253 C CA . TYR A 1 165 ? 14.622 -7.369 -17.141 1.00 90.38 165 TYR A CA 1
ATOM 1254 C C . TYR A 1 165 ? 15.340 -8.237 -18.166 1.00 90.38 165 TYR A C 1
ATOM 1256 O O . TYR A 1 165 ? 16.561 -8.399 -18.119 1.00 90.38 165 TYR A O 1
ATOM 1264 N N . LYS A 1 166 ? 14.593 -8.726 -19.154 1.00 92.00 166 LYS A N 1
ATOM 1265 C CA . LYS A 1 166 ? 15.138 -9.442 -20.308 1.00 92.00 166 LYS A CA 1
ATOM 1266 C C . LYS A 1 166 ? 14.739 -8.735 -21.591 1.00 92.00 166 LYS A C 1
ATOM 1268 O O . LYS A 1 166 ? 13.554 -8.562 -21.847 1.00 92.00 166 LYS A O 1
ATOM 1273 N N . ILE A 1 167 ? 15.719 -8.364 -22.409 1.00 92.25 167 ILE A N 1
ATOM 1274 C CA . ILE A 1 167 ? 15.489 -7.761 -23.725 1.00 92.25 167 ILE A CA 1
ATOM 1275 C C . ILE A 1 167 ? 15.719 -8.790 -24.832 1.00 92.25 167 ILE A C 1
ATOM 1277 O O . ILE A 1 167 ? 16.726 -9.494 -24.837 1.00 92.25 167 ILE A O 1
ATOM 1281 N N . ASN A 1 168 ? 14.782 -8.861 -25.773 1.00 93.31 168 ASN A N 1
ATOM 1282 C CA . ASN A 1 168 ? 14.885 -9.648 -26.994 1.00 93.31 168 ASN A CA 1
ATOM 1283 C C . ASN A 1 168 ? 14.703 -8.715 -28.197 1.00 93.31 168 ASN A C 1
ATOM 1285 O O . ASN A 1 168 ? 13.755 -7.927 -28.229 1.00 93.31 168 ASN A O 1
ATOM 1289 N N . SER A 1 169 ? 15.586 -8.817 -29.188 1.00 93.06 169 SER A N 1
ATOM 1290 C CA . SER A 1 169 ? 15.477 -8.096 -30.459 1.00 93.06 169 SER A CA 1
ATOM 1291 C C . SER A 1 169 ? 15.025 -9.027 -31.579 1.00 93.06 169 SER A C 1
ATOM 1293 O O . SER A 1 169 ? 15.544 -10.135 -31.717 1.00 93.06 169 SER A O 1
ATOM 1295 N N . GLY A 1 170 ? 14.075 -8.568 -32.387 1.00 91.38 170 GLY A N 1
ATOM 1296 C CA . GLY A 1 170 ? 13.670 -9.210 -33.630 1.00 91.38 170 GLY A CA 1
ATOM 1297 C C . GLY A 1 170 ? 14.555 -8.809 -34.810 1.00 91.38 170 GLY A C 1
ATOM 1298 O O . GLY A 1 170 ? 15.457 -7.979 -34.692 1.00 91.38 170 GLY A O 1
ATOM 1299 N N . ASN A 1 171 ? 14.261 -9.384 -35.975 1.00 92.81 171 ASN A N 1
ATOM 1300 C CA . ASN A 1 171 ? 14.949 -9.033 -37.215 1.00 92.81 171 ASN A CA 1
ATOM 1301 C C . ASN A 1 171 ? 14.564 -7.611 -37.670 1.00 92.81 171 ASN A C 1
ATOM 1303 O O . ASN A 1 171 ? 13.375 -7.276 -37.609 1.00 92.81 171 ASN A O 1
ATOM 1307 N N . PRO A 1 172 ? 15.517 -6.798 -38.166 1.00 93.44 172 PRO A N 1
ATOM 1308 C CA . PRO A 1 172 ? 15.215 -5.494 -38.748 1.00 93.44 172 PRO A CA 1
ATOM 1309 C C . PRO A 1 172 ? 14.232 -5.582 -39.922 1.00 93.44 172 PRO A C 1
ATOM 1311 O O . PRO A 1 172 ? 14.304 -6.497 -40.745 1.00 93.44 172 PRO A O 1
ATOM 1314 N N . GLN A 1 173 ? 13.331 -4.607 -40.015 1.00 93.50 173 GLN A N 1
ATOM 1315 C CA . GLN A 1 173 ? 12.302 -4.509 -41.052 1.00 93.50 173 GLN A CA 1
ATOM 1316 C C . GLN A 1 173 ? 12.469 -3.205 -41.833 1.00 93.50 173 GLN A C 1
ATOM 1318 O O . GLN A 1 173 ? 12.553 -2.138 -41.226 1.00 93.50 173 GLN A O 1
ATOM 1323 N N . ALA A 1 174 ? 12.507 -3.280 -43.164 1.00 92.62 174 ALA A N 1
ATOM 1324 C CA . ALA A 1 174 ? 12.580 -2.094 -44.013 1.00 92.62 174 ALA A CA 1
ATOM 1325 C C . ALA A 1 174 ? 11.282 -1.275 -43.912 1.00 92.62 174 ALA A C 1
ATOM 1327 O O . ALA A 1 174 ? 10.184 -1.833 -43.948 1.00 92.62 174 ALA A O 1
ATOM 1328 N N . LEU A 1 175 ? 11.411 0.047 -43.797 1.00 89.69 175 LEU A N 1
ATOM 1329 C CA . LEU A 1 175 ? 10.280 0.983 -43.711 1.00 89.69 175 LEU A CA 1
ATOM 1330 C C . LEU A 1 175 ? 10.035 1.758 -45.002 1.00 89.69 175 LEU A C 1
ATOM 1332 O O . LEU A 1 175 ? 9.017 2.433 -45.144 1.00 89.69 175 LEU A O 1
ATOM 1336 N N . ASP A 1 176 ? 10.971 1.678 -45.938 1.00 88.38 176 ASP A N 1
ATOM 1337 C CA . ASP A 1 176 ? 10.889 2.333 -47.228 1.00 88.38 176 ASP A CA 1
ATOM 1338 C C . ASP A 1 176 ? 11.436 1.424 -48.330 1.00 88.38 176 ASP A C 1
ATOM 1340 O O . ASP A 1 176 ? 12.194 0.485 -48.089 1.00 88.38 176 ASP A O 1
ATOM 1344 N N . SER A 1 177 ? 11.056 1.720 -49.571 1.00 89.19 177 SER A N 1
ATOM 1345 C CA . SER A 1 177 ? 11.533 0.991 -50.747 1.00 89.19 177 SER A CA 1
ATOM 1346 C C . SER A 1 177 ? 12.972 1.344 -51.142 1.00 89.19 177 SER A C 1
ATOM 1348 O O . SER A 1 177 ? 13.503 0.760 -52.082 1.00 89.19 177 SER A O 1
ATOM 1350 N N . LYS A 1 178 ? 13.587 2.338 -50.487 1.00 89.69 178 LYS A N 1
ATOM 1351 C CA . LYS A 1 178 ? 14.951 2.817 -50.757 1.00 89.69 178 LYS A CA 1
ATOM 1352 C C . LYS A 1 178 ? 15.990 2.139 -49.850 1.00 89.69 178 LYS A C 1
ATOM 1354 O O . LYS A 1 178 ? 17.178 2.393 -50.025 1.00 89.69 178 LYS A O 1
ATOM 1359 N N . ASN A 1 179 ? 15.557 1.277 -48.924 1.00 86.69 179 ASN A N 1
ATOM 1360 C CA . ASN A 1 179 ? 16.358 0.607 -47.894 1.00 86.69 179 ASN A CA 1
ATOM 1361 C C . ASN A 1 179 ? 17.150 1.567 -46.995 1.00 86.69 179 ASN A C 1
ATOM 1363 O O . ASN A 1 179 ? 18.204 1.208 -46.465 1.00 86.69 179 ASN A O 1
ATOM 1367 N N . THR A 1 180 ? 16.646 2.789 -46.813 1.00 86.94 180 THR A N 1
ATOM 1368 C CA . THR A 1 180 ? 17.330 3.817 -46.020 1.00 86.94 180 THR A CA 1
ATOM 1369 C C . THR A 1 180 ? 16.949 3.779 -44.547 1.00 86.94 180 THR A C 1
ATOM 1371 O O . THR A 1 180 ? 17.820 3.987 -43.704 1.00 86.94 180 THR A O 1
ATOM 1374 N N . ASN A 1 181 ? 15.688 3.469 -44.239 1.00 90.06 181 ASN A N 1
ATOM 1375 C CA . ASN A 1 181 ? 15.144 3.459 -42.886 1.00 90.06 181 ASN A CA 1
ATOM 1376 C C . ASN A 1 181 ? 14.607 2.079 -42.512 1.00 90.06 181 ASN A C 1
ATOM 1378 O O . ASN A 1 181 ? 13.942 1.404 -43.302 1.00 90.06 181 ASN A O 1
ATOM 1382 N N . TRP A 1 182 ? 14.866 1.697 -41.269 1.00 92.94 182 TRP A N 1
ATOM 1383 C CA . TRP A 1 182 ? 14.572 0.378 -40.740 1.00 92.94 182 TRP A CA 1
ATOM 1384 C C . TRP A 1 182 ? 13.990 0.482 -39.333 1.00 92.94 182 TRP A C 1
ATOM 1386 O O . TRP A 1 182 ? 14.322 1.393 -38.576 1.00 92.94 182 TRP A O 1
ATOM 1396 N N . ALA A 1 183 ? 13.141 -0.474 -38.973 1.00 92.50 183 ALA A N 1
ATOM 1397 C CA . ALA A 1 183 ? 12.666 -0.670 -37.611 1.00 92.50 183 ALA A CA 1
ATOM 1398 C C . ALA A 1 183 ? 13.236 -1.966 -37.042 1.00 92.50 183 ALA A C 1
ATOM 1400 O O . ALA A 1 183 ? 13.115 -3.020 -37.667 1.00 92.50 183 ALA A O 1
ATOM 1401 N N . VAL A 1 184 ? 13.795 -1.907 -35.837 1.00 93.56 184 VAL A N 1
ATOM 1402 C CA . VAL A 1 184 ? 14.184 -3.086 -35.063 1.00 93.56 184 VAL A CA 1
ATOM 1403 C C . VAL A 1 184 ? 13.123 -3.330 -33.987 1.00 93.56 184 VAL A C 1
ATOM 1405 O O . VAL A 1 184 ? 12.988 -2.516 -33.069 1.00 93.56 184 VAL A O 1
ATOM 1408 N N . PRO A 1 185 ? 12.332 -4.416 -34.079 1.00 93.38 185 PRO A N 1
ATOM 1409 C CA . PRO A 1 185 ? 11.372 -4.758 -33.039 1.00 93.38 185 PRO A CA 1
ATOM 1410 C C . PRO A 1 185 ? 12.087 -5.205 -31.766 1.00 93.38 185 PRO A C 1
ATOM 1412 O O . PRO A 1 185 ? 12.939 -6.089 -31.815 1.00 93.38 185 PRO A O 1
ATOM 1415 N N . LEU A 1 186 ? 11.714 -4.635 -30.624 1.00 92.19 186 LEU A N 1
ATOM 1416 C CA . LEU A 1 186 ? 12.246 -4.997 -29.312 1.00 92.19 186 LEU A CA 1
ATOM 1417 C C . LEU A 1 186 ? 11.111 -5.424 -28.390 1.00 92.19 186 LEU A C 1
ATOM 1419 O O . LEU A 1 186 ? 10.064 -4.776 -28.341 1.00 92.19 186 LEU A O 1
ATOM 1423 N N . THR A 1 187 ? 11.352 -6.468 -27.607 1.00 92.00 187 THR A N 1
ATOM 1424 C CA . THR A 1 187 ? 10.465 -6.892 -26.524 1.00 92.00 187 THR A CA 1
ATOM 1425 C C . THR A 1 187 ? 11.259 -6.985 -25.234 1.00 92.00 187 THR A C 1
ATOM 1427 O O . THR A 1 187 ? 12.291 -7.651 -25.183 1.00 92.00 187 THR A O 1
ATOM 1430 N N . ILE A 1 188 ? 10.766 -6.321 -24.193 1.00 90.62 188 ILE A N 1
ATOM 1431 C CA . ILE A 1 188 ? 11.336 -6.362 -22.849 1.00 90.62 188 ILE A CA 1
ATOM 1432 C C . ILE A 1 188 ? 10.353 -7.084 -21.951 1.00 90.62 188 ILE A C 1
ATOM 1434 O O . ILE A 1 188 ? 9.217 -6.639 -21.813 1.00 90.62 188 ILE A O 1
ATOM 1438 N N . THR A 1 189 ? 10.792 -8.179 -21.351 1.00 91.44 189 THR A N 1
ATOM 1439 C CA . THR A 1 189 ? 10.025 -8.958 -20.380 1.00 91.44 189 THR A CA 1
ATOM 1440 C C . THR A 1 189 ? 10.505 -8.610 -18.979 1.00 91.44 189 THR A C 1
ATOM 1442 O O . THR A 1 189 ? 11.713 -8.518 -18.744 1.00 91.44 189 THR A O 1
ATOM 1445 N N . LEU A 1 190 ? 9.555 -8.380 -18.077 1.00 91.56 190 LEU A N 1
ATOM 1446 C CA . LEU A 1 190 ? 9.790 -8.056 -16.679 1.00 91.56 190 LEU A CA 1
ATOM 1447 C C . LEU A 1 190 ? 9.401 -9.267 -15.841 1.00 91.56 190 LEU A C 1
ATOM 1449 O O . LEU A 1 190 ? 8.285 -9.768 -15.969 1.00 91.56 190 LEU A O 1
ATOM 1453 N N . ASN A 1 191 ? 10.287 -9.703 -14.955 1.00 92.38 191 ASN A N 1
ATOM 1454 C CA . ASN A 1 191 ? 10.014 -10.792 -14.026 1.00 92.38 191 ASN A CA 1
ATOM 1455 C C . ASN A 1 191 ? 10.248 -10.324 -12.593 1.00 92.38 191 ASN A C 1
ATOM 1457 O O . ASN A 1 191 ? 11.272 -9.710 -12.296 1.00 92.38 191 ASN A O 1
ATOM 1461 N N . ALA A 1 192 ? 9.304 -10.618 -11.704 1.00 93.31 192 ALA A N 1
ATOM 1462 C CA . ALA A 1 192 ? 9.474 -10.379 -10.279 1.00 93.31 192 ALA A CA 1
ATOM 1463 C C . ALA A 1 192 ? 10.630 -11.231 -9.746 1.00 93.31 192 ALA A C 1
ATOM 1465 O O . ALA A 1 192 ? 10.715 -12.424 -10.037 1.00 93.31 192 ALA A O 1
ATOM 1466 N N . ASN A 1 193 ? 11.510 -10.627 -8.954 1.00 93.81 193 ASN A N 1
ATOM 1467 C CA . ASN A 1 193 ? 12.607 -11.329 -8.296 1.00 93.81 193 ASN A CA 1
ATOM 1468 C C . ASN A 1 193 ? 12.351 -11.444 -6.778 1.00 93.81 193 ASN A C 1
ATOM 1470 O O . ASN A 1 193 ? 11.295 -11.065 -6.266 1.00 93.81 193 ASN A O 1
ATOM 1474 N N . LYS A 1 194 ? 13.327 -11.958 -6.023 1.00 96.06 194 LYS A N 1
ATOM 1475 C CA . LYS A 1 194 ? 13.204 -12.204 -4.572 1.00 96.06 194 LYS A CA 1
ATOM 1476 C C . LYS A 1 194 ? 12.908 -10.948 -3.745 1.00 96.06 194 LYS A C 1
ATOM 1478 O O . LYS A 1 194 ? 12.368 -11.061 -2.645 1.00 96.06 194 LYS A O 1
ATOM 1483 N N . ASN A 1 195 ? 13.241 -9.762 -4.250 1.00 93.69 195 ASN A N 1
ATOM 1484 C CA . ASN A 1 195 ? 12.929 -8.507 -3.573 1.00 93.69 195 ASN A CA 1
ATOM 1485 C C . ASN A 1 195 ? 11.416 -8.232 -3.566 1.00 93.69 195 ASN A C 1
ATOM 1487 O O . ASN A 1 195 ? 10.927 -7.591 -2.640 1.00 93.69 195 ASN A O 1
ATOM 1491 N N . MET A 1 196 ? 10.654 -8.765 -4.530 1.00 92.75 196 MET A N 1
ATOM 1492 C CA . MET A 1 196 ? 9.190 -8.693 -4.505 1.00 92.75 196 MET A CA 1
ATOM 1493 C C . MET A 1 196 ? 8.613 -9.453 -3.304 1.00 92.75 196 MET A C 1
ATOM 1495 O O . MET A 1 196 ? 7.840 -8.897 -2.521 1.00 92.75 196 MET A O 1
ATOM 1499 N N . ASP A 1 197 ? 9.061 -10.695 -3.107 1.00 94.56 197 ASP A N 1
ATOM 1500 C CA . ASP A 1 197 ? 8.656 -11.527 -1.969 1.00 94.56 197 ASP A CA 1
ATOM 1501 C C . ASP A 1 197 ? 9.052 -10.880 -0.639 1.00 94.56 197 ASP A C 1
ATOM 1503 O O . ASP A 1 197 ? 8.287 -10.903 0.329 1.00 94.56 197 ASP A O 1
ATOM 1507 N N . PHE A 1 198 ? 10.254 -10.297 -0.571 1.00 94.19 198 PHE A N 1
ATOM 1508 C CA . PHE A 1 198 ? 10.705 -9.560 0.607 1.00 94.19 198 PHE A CA 1
ATOM 1509 C C . PHE A 1 198 ? 9.738 -8.422 0.943 1.00 94.19 198 PHE A C 1
ATOM 1511 O O . PHE A 1 198 ? 9.275 -8.330 2.081 1.00 94.19 198 PHE A O 1
ATOM 1518 N N . THR A 1 199 ? 9.390 -7.600 -0.049 1.00 91.81 199 THR A N 1
ATOM 1519 C CA . THR A 1 199 ? 8.478 -6.464 0.110 1.00 91.81 199 THR A CA 1
ATOM 1520 C C . THR A 1 199 ? 7.108 -6.909 0.620 1.00 91.81 199 THR A C 1
ATOM 1522 O O . THR A 1 199 ? 6.617 -6.367 1.613 1.00 91.81 199 THR A O 1
ATOM 1525 N N . ALA A 1 200 ? 6.511 -7.931 -0.001 1.00 93.62 200 ALA A N 1
ATOM 1526 C CA . ALA A 1 200 ? 5.204 -8.448 0.400 1.00 93.62 200 ALA A CA 1
ATOM 1527 C C . ALA A 1 200 ? 5.215 -8.973 1.847 1.00 93.62 200 ALA A C 1
ATOM 1529 O O . ALA A 1 200 ? 4.354 -8.627 2.659 1.00 93.62 200 ALA A O 1
ATOM 1530 N N . ASN A 1 201 ? 6.224 -9.775 2.200 1.00 95.06 201 ASN A N 1
ATOM 1531 C CA . ASN A 1 201 ? 6.361 -10.332 3.545 1.00 95.06 201 ASN A CA 1
ATOM 1532 C C . ASN A 1 201 ? 6.612 -9.255 4.605 1.00 95.06 201 ASN A C 1
ATOM 1534 O O . ASN A 1 201 ? 6.049 -9.327 5.701 1.00 95.06 201 ASN A O 1
ATOM 1538 N N . TYR A 1 202 ? 7.452 -8.267 4.296 1.00 94.62 202 TYR A N 1
ATOM 1539 C CA . TYR A 1 202 ? 7.752 -7.173 5.211 1.00 94.62 202 TYR A CA 1
ATOM 1540 C C . TYR A 1 202 ? 6.500 -6.332 5.483 1.00 94.62 202 TYR A C 1
ATOM 1542 O O . TYR A 1 202 ? 6.155 -6.118 6.645 1.00 94.62 202 TYR A O 1
ATOM 1550 N N . MET A 1 203 ? 5.745 -5.975 4.438 1.00 94.25 203 MET A N 1
ATOM 1551 C CA . MET A 1 203 ? 4.472 -5.261 4.570 1.00 94.25 203 MET A CA 1
ATOM 1552 C C . MET A 1 203 ? 3.459 -6.040 5.417 1.00 94.25 203 MET A C 1
ATOM 1554 O O . MET A 1 203 ? 2.892 -5.489 6.360 1.00 94.25 203 MET A O 1
ATOM 1558 N N . LEU A 1 204 ? 3.279 -7.339 5.149 1.00 95.81 204 LEU A N 1
ATOM 1559 C CA . LEU A 1 204 ? 2.395 -8.208 5.935 1.00 95.81 204 LEU A CA 1
ATOM 1560 C C . LEU A 1 204 ? 2.786 -8.249 7.417 1.00 95.81 204 LEU A C 1
ATOM 1562 O O . LEU A 1 204 ? 1.916 -8.209 8.288 1.00 95.81 204 LEU A O 1
ATOM 1566 N N . LYS A 1 205 ? 4.086 -8.350 7.717 1.00 95.62 205 LYS A N 1
ATOM 1567 C CA . LYS A 1 205 ? 4.586 -8.402 9.094 1.00 95.62 205 LYS A CA 1
ATOM 1568 C C . LYS A 1 205 ? 4.344 -7.080 9.820 1.00 95.62 205 LYS A C 1
ATOM 1570 O O . LYS A 1 205 ? 3.827 -7.104 10.936 1.00 95.62 205 LYS A O 1
ATOM 1575 N N . THR A 1 206 ? 4.674 -5.958 9.185 1.00 94.56 206 THR A N 1
ATOM 1576 C CA . THR A 1 206 ? 4.524 -4.626 9.779 1.00 94.56 206 THR A CA 1
ATOM 1577 C C . THR A 1 206 ? 3.055 -4.283 10.010 1.00 94.56 206 THR A C 1
ATOM 1579 O O . THR A 1 206 ? 2.685 -3.926 11.128 1.00 94.56 206 THR A O 1
ATOM 1582 N N . LEU A 1 207 ? 2.183 -4.488 9.017 1.00 95.56 207 LEU A N 1
ATOM 1583 C CA . LEU A 1 207 ? 0.748 -4.220 9.169 1.00 95.56 207 LEU A CA 1
ATOM 1584 C C . LEU A 1 207 ? 0.083 -5.130 10.200 1.00 95.56 207 LEU A C 1
ATOM 1586 O O . LEU A 1 207 ? -0.818 -4.687 10.904 1.00 95.56 207 LEU A O 1
ATOM 1590 N N . ARG A 1 208 ? 0.553 -6.372 10.365 1.00 94.94 208 ARG A N 1
ATOM 1591 C CA . ARG A 1 208 ? 0.082 -7.240 11.452 1.00 94.94 208 ARG A CA 1
ATOM 1592 C C . ARG A 1 208 ? 0.469 -6.709 12.832 1.00 94.94 208 ARG A C 1
ATOM 1594 O O . ARG A 1 208 ? -0.291 -6.910 13.770 1.00 94.94 208 ARG A O 1
ATOM 1601 N N . SER A 1 209 ? 1.636 -6.074 12.968 1.00 93.12 209 SER A N 1
ATOM 1602 C CA . SER A 1 209 ? 2.082 -5.527 14.255 1.00 93.12 209 SER A CA 1
ATOM 1603 C C . SER A 1 209 ? 1.436 -4.195 14.617 1.00 93.12 209 SER A C 1
ATOM 1605 O O . SER A 1 209 ? 1.211 -3.952 15.798 1.00 93.12 209 SER A O 1
ATOM 1607 N N . VAL A 1 210 ? 1.149 -3.339 13.631 1.00 93.56 210 VAL A N 1
ATOM 1608 C CA . VAL A 1 210 ? 0.608 -1.991 13.890 1.00 93.56 210 VAL A CA 1
ATOM 1609 C C . VAL A 1 210 ? -0.902 -1.905 13.694 1.00 93.56 210 VAL A C 1
ATOM 1611 O O . VAL A 1 210 ? -1.539 -1.025 14.268 1.00 93.56 210 VAL A O 1
ATOM 1614 N N . GLY A 1 211 ? -1.485 -2.815 12.913 1.00 93.38 211 GLY A N 1
ATOM 1615 C CA . GLY A 1 211 ? -2.911 -2.842 12.614 1.00 93.38 211 GLY A CA 1
ATOM 1616 C C . GLY A 1 211 ? -3.787 -3.075 13.843 1.00 93.38 211 GLY A C 1
ATOM 1617 O O . GLY A 1 211 ? -3.352 -3.559 14.887 1.00 93.38 211 GLY A O 1
ATOM 1618 N N . MET A 1 212 ? -5.055 -2.705 13.708 1.00 93.94 212 MET A N 1
ATOM 1619 C CA . MET A 1 212 ? -6.039 -2.793 14.777 1.00 93.94 212 MET A CA 1
ATOM 1620 C C . MET A 1 212 ? -6.451 -4.235 15.062 1.00 93.94 212 MET A C 1
ATOM 1622 O O . MET A 1 212 ? -6.671 -5.046 14.160 1.00 93.94 212 MET A O 1
ATOM 1626 N N . THR A 1 213 ? -6.654 -4.523 16.342 1.00 88.94 213 THR A N 1
ATOM 1627 C CA . THR A 1 213 ? -7.332 -5.738 16.798 1.00 88.94 213 THR A CA 1
ATOM 1628 C C . THR A 1 213 ? -8.846 -5.659 16.565 1.00 88.94 213 THR A C 1
ATOM 1630 O O . THR A 1 213 ? -9.426 -4.581 16.415 1.00 88.94 213 THR A O 1
ATOM 1633 N N . ASN A 1 214 ? -9.534 -6.805 16.606 1.00 84.12 214 ASN A N 1
ATOM 1634 C CA . ASN A 1 214 ? -10.995 -6.844 16.473 1.00 84.12 214 ASN A CA 1
ATOM 1635 C C . ASN A 1 214 ? -11.714 -6.004 17.542 1.00 84.12 214 ASN A C 1
ATOM 1637 O O . ASN A 1 214 ? -12.709 -5.354 17.229 1.00 84.12 214 ASN A O 1
ATOM 1641 N N . SER A 1 215 ? -11.219 -5.985 18.784 1.00 78.56 215 SER A N 1
ATOM 1642 C CA . SER A 1 215 ? -11.798 -5.174 19.863 1.00 78.56 215 SER A CA 1
ATOM 1643 C C . SER A 1 215 ? -11.631 -3.674 19.605 1.00 78.56 215 SER A C 1
ATOM 1645 O O . SER A 1 215 ? -12.586 -2.917 19.778 1.00 78.56 215 SER A O 1
ATOM 1647 N N . GLU A 1 216 ? -10.464 -3.239 19.123 1.00 83.81 216 GLU A N 1
ATOM 1648 C CA . GLU A 1 216 ? -10.236 -1.844 18.730 1.00 83.81 216 GLU A CA 1
ATOM 1649 C C . GLU A 1 216 ? -11.144 -1.422 17.573 1.00 83.81 216 GLU A C 1
ATOM 1651 O O . GLU A 1 216 ? -11.720 -0.337 17.617 1.00 83.81 216 GLU A O 1
ATOM 1656 N N . ILE A 1 217 ? -11.334 -2.286 16.569 1.00 84.88 217 ILE A N 1
ATOM 1657 C CA . ILE A 1 217 ? -12.233 -2.018 15.437 1.00 84.88 217 ILE A CA 1
ATOM 1658 C C . ILE A 1 217 ? -13.661 -1.764 15.930 1.00 84.88 217 ILE A C 1
ATOM 1660 O O . ILE A 1 217 ? -14.298 -0.800 15.501 1.00 84.88 217 ILE A O 1
ATOM 1664 N N . GLN A 1 218 ? -14.176 -2.600 16.840 1.00 79.56 218 GLN A N 1
ATOM 1665 C CA . GLN A 1 218 ? -15.515 -2.395 17.403 1.00 79.56 218 GLN A CA 1
ATOM 1666 C C . GLN A 1 218 ? -15.590 -1.104 18.224 1.00 79.56 218 GLN A C 1
ATOM 1668 O O . GLN A 1 218 ? -16.560 -0.357 18.097 1.00 79.56 218 GLN A O 1
ATOM 1673 N N . SER A 1 219 ? -14.550 -0.799 19.008 1.00 78.19 219 SER A N 1
ATOM 1674 C CA . SER A 1 219 ? -14.478 0.448 19.772 1.00 78.19 219 SER A CA 1
ATOM 1675 C C . SER A 1 219 ? -14.513 1.682 18.866 1.00 78.19 219 SER A C 1
ATOM 1677 O O . SER A 1 219 ? -15.271 2.607 19.145 1.00 78.19 219 SER A O 1
ATOM 1679 N N . TYR A 1 220 ? -13.754 1.701 17.769 1.00 86.69 220 TYR A N 1
ATOM 1680 C CA . TYR A 1 220 ? -13.739 2.829 16.833 1.00 86.69 220 TYR A CA 1
ATOM 1681 C C . TYR A 1 220 ? -15.089 3.009 16.136 1.00 86.69 220 TYR A C 1
ATOM 1683 O O . TYR A 1 220 ? -15.586 4.133 16.060 1.00 86.69 220 TYR A O 1
ATOM 1691 N N . LYS A 1 221 ? -15.730 1.910 15.713 1.00 81.81 221 LYS A N 1
ATOM 1692 C CA . LYS A 1 221 ? -17.087 1.949 15.142 1.00 81.81 221 LYS A CA 1
ATOM 1693 C C . LYS A 1 221 ? -18.102 2.522 16.127 1.00 81.81 221 LYS A C 1
ATOM 1695 O O . LYS A 1 221 ? -18.901 3.368 15.741 1.00 81.81 221 LYS A O 1
ATOM 1700 N N . ALA A 1 222 ? -18.051 2.105 17.393 1.00 75.75 222 ALA A N 1
ATOM 1701 C CA . ALA A 1 222 ? -18.940 2.615 18.437 1.00 75.75 222 ALA A CA 1
ATOM 1702 C C . ALA A 1 222 ? -18.737 4.117 18.708 1.00 75.75 222 ALA A C 1
ATOM 1704 O O . ALA A 1 222 ? -19.690 4.820 19.036 1.00 75.75 222 ALA A O 1
ATOM 1705 N N . LEU A 1 223 ? -17.510 4.617 18.533 1.00 80.50 223 LEU A N 1
ATOM 1706 C CA . LEU A 1 223 ? -17.177 6.041 18.636 1.00 80.50 223 LEU A CA 1
ATOM 1707 C C . LEU A 1 223 ? -17.516 6.842 17.366 1.00 80.50 223 LEU A C 1
ATOM 1709 O O . LEU A 1 223 ? -17.335 8.057 17.359 1.00 80.50 223 LEU A O 1
ATOM 1713 N N . GLY A 1 224 ? -17.982 6.188 16.296 1.00 82.75 224 GLY A N 1
ATOM 1714 C CA . GLY A 1 224 ? -18.225 6.827 15.002 1.00 82.75 224 GLY A CA 1
ATOM 1715 C C . GLY A 1 224 ? -16.946 7.293 14.298 1.00 82.75 224 GLY A C 1
ATOM 1716 O O . GLY A 1 224 ? -17.006 8.208 13.481 1.00 82.75 224 GLY A O 1
ATOM 1717 N N . LYS A 1 225 ? -15.789 6.704 14.629 1.00 86.00 225 LYS A N 1
ATOM 1718 C CA . LYS A 1 225 ? -14.511 6.996 13.971 1.00 86.00 225 LYS A CA 1
ATOM 1719 C C . LYS A 1 225 ? -14.381 6.228 12.652 1.00 86.00 225 LYS A C 1
ATOM 1721 O O . LYS A 1 225 ? -14.875 5.106 12.520 1.00 86.00 225 LYS A O 1
ATOM 1726 N N . ASN A 1 226 ? -13.659 6.824 11.704 1.00 89.81 226 ASN A N 1
ATOM 1727 C CA . ASN A 1 226 ? -13.298 6.177 10.445 1.00 89.81 226 ASN A CA 1
ATOM 1728 C C . ASN A 1 226 ? -12.328 5.008 10.672 1.00 89.81 226 ASN A C 1
ATOM 1730 O O . ASN A 1 226 ? -11.615 4.948 11.673 1.00 89.81 226 ASN A O 1
ATOM 1734 N N . LEU A 1 227 ? -12.323 4.082 9.715 1.00 92.44 227 LEU A N 1
ATOM 1735 C CA . LEU A 1 227 ? -11.426 2.934 9.657 1.00 92.44 227 LEU A CA 1
ATOM 1736 C C . LEU A 1 227 ? -10.885 2.821 8.240 1.00 92.44 227 LEU A C 1
ATOM 1738 O O . LEU A 1 227 ? -11.663 2.919 7.289 1.00 92.44 227 LEU A O 1
ATOM 1742 N N . PHE A 1 228 ? -9.591 2.548 8.112 1.00 95.00 228 PHE A N 1
ATOM 1743 C CA . PHE A 1 228 ? -8.928 2.439 6.817 1.00 95.00 228 PHE A CA 1
ATOM 1744 C C . PHE A 1 228 ? -8.473 1.005 6.586 1.00 95.00 228 PHE A C 1
ATOM 1746 O O . PHE A 1 228 ? -7.685 0.462 7.358 1.00 95.00 228 PHE A O 1
ATOM 1753 N N . LYS A 1 229 ? -8.995 0.363 5.546 1.00 95.44 229 LYS A N 1
ATOM 1754 C CA . LYS A 1 229 ? -8.732 -1.043 5.254 1.00 95.44 229 LYS A CA 1
ATOM 1755 C C . LYS A 1 229 ? -7.578 -1.191 4.266 1.00 95.44 229 LYS A C 1
ATOM 1757 O O . LYS A 1 229 ? -7.563 -0.553 3.218 1.00 95.44 229 LYS A O 1
ATOM 1762 N N . VAL A 1 230 ? -6.651 -2.090 4.575 1.00 95.44 230 VAL A N 1
ATOM 1763 C CA . VAL A 1 230 ? -5.552 -2.499 3.695 1.00 95.44 230 VAL A CA 1
ATOM 1764 C C . VAL A 1 230 ? -5.679 -3.996 3.437 1.00 95.44 230 VAL A C 1
ATOM 1766 O O . VAL A 1 230 ? -5.517 -4.801 4.352 1.00 95.44 230 VAL A O 1
ATOM 1769 N N . SER A 1 231 ? -5.971 -4.373 2.197 1.00 94.19 231 SER A N 1
ATOM 1770 C CA . SER A 1 231 ? -6.069 -5.769 1.765 1.00 94.19 231 SER A CA 1
ATOM 1771 C C . SER A 1 231 ? -4.828 -6.170 0.981 1.00 94.19 231 SER A C 1
ATOM 1773 O O . SER A 1 231 ? -4.501 -5.547 -0.023 1.00 94.19 231 SER A O 1
ATOM 1775 N N . ILE A 1 232 ? -4.152 -7.233 1.408 1.00 93.62 232 ILE A N 1
ATOM 1776 C CA . ILE A 1 232 ? -2.962 -7.776 0.751 1.00 93.62 232 ILE A CA 1
ATOM 1777 C C . ILE A 1 232 ? -3.231 -9.205 0.296 1.00 93.62 232 ILE A C 1
ATOM 1779 O O . ILE A 1 232 ? -3.426 -10.105 1.114 1.00 93.62 232 ILE A O 1
ATOM 1783 N N . ASN A 1 233 ? -3.159 -9.417 -1.012 1.00 93.00 233 ASN A N 1
ATOM 1784 C CA . ASN A 1 233 ? -3.123 -10.723 -1.642 1.00 93.00 233 ASN A CA 1
ATOM 1785 C C . ASN A 1 233 ? -1.684 -11.086 -1.982 1.00 93.00 233 ASN A C 1
ATOM 1787 O O . ASN A 1 233 ? -1.027 -10.412 -2.775 1.00 93.00 233 ASN A O 1
ATOM 1791 N N . TYR A 1 234 ? -1.211 -12.172 -1.384 1.00 94.06 234 TYR A N 1
ATOM 1792 C CA . TYR A 1 234 ? 0.128 -12.702 -1.607 1.00 94.06 234 TYR A CA 1
ATOM 1793 C C . TYR A 1 234 ? 0.097 -14.226 -1.463 1.00 94.06 234 TYR A C 1
ATOM 1795 O O . TYR A 1 234 ? -0.554 -14.748 -0.555 1.00 94.06 234 TYR A O 1
ATOM 1803 N N . LEU A 1 235 ? 0.750 -14.949 -2.381 1.00 92.81 235 LEU A N 1
ATOM 1804 C CA . LEU A 1 235 ? 0.734 -16.423 -2.445 1.00 92.81 235 LEU A CA 1
ATOM 1805 C C . LEU A 1 235 ? -0.688 -17.023 -2.416 1.00 92.81 235 LEU A C 1
ATOM 1807 O O . LEU A 1 235 ? -0.954 -18.014 -1.735 1.00 92.81 235 LEU A O 1
ATOM 1811 N N . GLY A 1 236 ? -1.629 -16.376 -3.111 1.00 89.19 236 GLY A N 1
ATOM 1812 C CA . GLY A 1 236 ? -3.034 -16.798 -3.169 1.00 89.19 236 GLY A CA 1
ATOM 1813 C C . GLY A 1 236 ? -3.825 -16.604 -1.868 1.00 89.19 236 GLY A C 1
ATOM 1814 O O . GLY A 1 236 ? -4.955 -17.078 -1.777 1.00 89.19 236 GLY A O 1
ATOM 1815 N N . LYS A 1 237 ? -3.265 -15.920 -0.861 1.00 93.94 237 LYS A N 1
ATOM 1816 C CA . LYS A 1 237 ? -3.929 -15.646 0.421 1.00 93.94 237 LYS A CA 1
ATOM 1817 C C . LYS A 1 237 ? -4.246 -14.165 0.570 1.00 93.94 237 LYS A C 1
ATOM 1819 O O . LYS A 1 237 ? -3.338 -13.336 0.505 1.00 93.94 237 LYS A O 1
ATOM 1824 N N . GLN A 1 238 ? -5.513 -13.863 0.845 1.00 94.12 238 GLN A N 1
ATOM 1825 C CA . GLN A 1 238 ? -5.957 -12.524 1.217 1.00 94.12 238 GLN A CA 1
ATOM 1826 C C . GLN A 1 238 ? -5.750 -12.278 2.713 1.00 94.12 238 GLN A C 1
ATOM 1828 O O . GLN A 1 238 ? -6.132 -13.100 3.545 1.00 94.12 238 GLN A O 1
ATOM 1833 N N . ASN A 1 239 ? -5.156 -11.135 3.049 1.00 95.50 239 ASN A N 1
ATOM 1834 C CA . ASN A 1 239 ? -4.949 -10.660 4.411 1.00 95.50 239 ASN A CA 1
ATOM 1835 C C . ASN A 1 239 ? -5.513 -9.245 4.519 1.00 95.50 239 ASN A C 1
ATOM 1837 O O . ASN A 1 239 ? -5.066 -8.358 3.797 1.00 95.50 239 ASN A O 1
ATOM 1841 N N . ASP A 1 240 ? -6.456 -9.039 5.431 1.00 95.44 240 ASP A N 1
ATOM 1842 C CA . ASP A 1 240 ? -7.078 -7.737 5.648 1.00 95.44 240 ASP A CA 1
ATOM 1843 C C . ASP A 1 240 ? -6.578 -7.136 6.965 1.00 95.44 240 ASP A C 1
ATOM 1845 O O . ASP A 1 240 ? -6.597 -7.788 8.011 1.00 95.44 240 ASP A O 1
ATOM 1849 N N . PHE A 1 241 ? -6.150 -5.879 6.905 1.00 96.88 241 PHE A N 1
ATOM 1850 C CA . PHE A 1 241 ? -5.712 -5.082 8.045 1.00 96.88 241 PHE A CA 1
ATOM 1851 C C . PHE A 1 241 ? -6.554 -3.814 8.132 1.00 96.88 241 PHE A C 1
ATOM 1853 O O . PHE A 1 241 ? -7.004 -3.290 7.113 1.00 96.88 241 PHE A O 1
ATOM 1860 N N . PHE A 1 242 ? -6.747 -3.308 9.346 1.00 96.75 242 PHE A N 1
ATOM 1861 C CA . PHE A 1 242 ? -7.428 -2.040 9.587 1.00 96.75 242 PHE A CA 1
ATOM 1862 C C . PHE A 1 242 ? -6.479 -1.092 10.306 1.00 96.75 242 PHE A C 1
ATOM 1864 O O . PHE A 1 242 ? -5.824 -1.488 11.270 1.00 96.75 242 PHE A O 1
ATOM 1871 N N . LEU A 1 243 ? -6.405 0.136 9.815 1.00 96.19 243 LEU A N 1
ATOM 1872 C CA . LEU A 1 243 ? -5.576 1.217 10.326 1.00 96.19 243 LEU A CA 1
ATOM 1873 C C . LEU A 1 243 ? -6.463 2.318 10.903 1.00 96.19 243 LEU A C 1
ATOM 1875 O O . LEU A 1 243 ? -7.617 2.497 10.491 1.00 96.19 243 LEU A O 1
ATOM 1879 N N . ARG A 1 244 ? -5.905 3.041 11.872 1.00 93.19 244 ARG A N 1
ATOM 1880 C CA . ARG A 1 244 ? -6.580 4.110 12.614 1.00 93.19 244 ARG A CA 1
ATOM 1881 C C . ARG A 1 244 ? -6.450 5.453 11.890 1.00 93.19 244 ARG A C 1
ATOM 1883 O O . ARG A 1 244 ? -7.352 6.281 11.980 1.00 93.19 244 ARG A O 1
ATOM 1890 N N . SER A 1 245 ? -5.332 5.662 11.194 1.00 89.25 245 SER A N 1
ATOM 1891 C CA . SER A 1 245 ? -4.902 6.960 10.666 1.00 89.25 245 SER A CA 1
ATOM 1892 C C . SER A 1 245 ? -5.091 7.093 9.151 1.00 89.25 245 SER A C 1
ATOM 1894 O O . SER A 1 245 ? -4.603 6.273 8.369 1.00 89.25 245 SER A O 1
ATOM 1896 N N . GLU A 1 246 ? -5.717 8.193 8.726 1.00 85.88 246 GLU A N 1
ATOM 1897 C CA . GLU A 1 246 ? -5.824 8.586 7.311 1.00 85.88 246 GLU A CA 1
ATOM 1898 C C . GLU A 1 246 ? -4.451 8.856 6.682 1.00 85.88 246 GLU A C 1
ATOM 1900 O O . GLU A 1 246 ? -4.228 8.586 5.502 1.00 85.88 246 GLU A O 1
ATOM 1905 N N . TYR A 1 247 ? -3.494 9.331 7.480 1.00 84.75 247 TYR A N 1
ATOM 1906 C CA . TYR A 1 247 ? -2.126 9.569 7.027 1.00 84.75 247 TYR A CA 1
ATOM 1907 C C . TYR A 1 247 ? -1.394 8.264 6.718 1.00 84.75 247 TYR A C 1
ATOM 1909 O O . TYR A 1 247 ? -0.721 8.158 5.695 1.00 84.75 247 TYR A O 1
ATOM 1917 N N . SER A 1 248 ? -1.581 7.244 7.563 1.00 89.25 248 SER A N 1
ATOM 1918 C CA . SER A 1 248 ? -1.051 5.901 7.298 1.00 89.25 248 SER A CA 1
ATOM 1919 C C . SER A 1 248 ? -1.631 5.335 6.005 1.00 89.25 248 SER A C 1
ATOM 1921 O O . SER A 1 248 ? -0.907 4.817 5.158 1.00 89.25 248 SER A O 1
ATOM 1923 N N . PHE A 1 249 ? -2.945 5.478 5.827 1.00 88.12 249 PHE A N 1
ATOM 1924 C CA . PHE A 1 249 ? -3.628 5.057 4.611 1.00 88.12 249 PHE A CA 1
ATOM 1925 C C . PHE A 1 249 ? -3.096 5.781 3.363 1.00 88.12 249 PHE A C 1
ATOM 1927 O O . PHE A 1 249 ? -2.762 5.128 2.374 1.00 88.12 249 PHE A O 1
ATOM 1934 N N . SER A 1 250 ? -2.925 7.102 3.440 1.00 82.62 250 SER A N 1
ATOM 1935 C CA . SER A 1 250 ? -2.411 7.937 2.346 1.00 82.62 250 SER A CA 1
ATOM 1936 C C . SER A 1 250 ? -0.970 7.581 1.955 1.00 82.62 250 SER A C 1
ATOM 1938 O O . SER A 1 250 ? -0.648 7.466 0.771 1.00 82.62 250 SER A O 1
ATOM 1940 N N . ALA A 1 251 ? -0.099 7.313 2.933 1.00 84.25 251 ALA A N 1
ATOM 1941 C CA . ALA A 1 251 ? 1.257 6.841 2.654 1.00 84.25 251 ALA A CA 1
ATOM 1942 C C . ALA A 1 251 ? 1.277 5.490 1.943 1.00 84.25 251 ALA A C 1
ATOM 1944 O O . ALA A 1 251 ? 2.052 5.290 1.010 1.00 84.25 251 ALA A O 1
ATOM 1945 N N . ILE A 1 252 ? 0.400 4.571 2.346 1.00 87.69 252 ILE A N 1
ATOM 1946 C CA . ILE A 1 252 ? 0.266 3.277 1.677 1.00 87.69 252 ILE A CA 1
ATOM 1947 C C . ILE A 1 252 ? -0.219 3.464 0.233 1.00 87.69 252 ILE A C 1
ATOM 1949 O O . ILE A 1 252 ? 0.312 2.812 -0.665 1.00 87.69 252 ILE A O 1
ATOM 1953 N N . GLN A 1 253 ? -1.165 4.374 -0.022 1.00 83.06 253 GLN A N 1
ATOM 1954 C CA . GLN A 1 253 ? -1.618 4.688 -1.385 1.00 83.06 253 GLN A CA 1
ATOM 1955 C C . GLN A 1 253 ? -0.481 5.187 -2.286 1.00 83.06 253 GLN A C 1
ATOM 1957 O O . GLN A 1 253 ? -0.442 4.825 -3.460 1.00 83.06 253 GLN A O 1
ATOM 1962 N N . THR A 1 254 ? 0.493 5.924 -1.742 1.00 77.75 254 THR A N 1
ATOM 1963 C CA . THR A 1 254 ? 1.650 6.414 -2.514 1.00 77.75 254 THR A CA 1
ATOM 1964 C C . THR A 1 254 ? 2.436 5.280 -3.189 1.00 77.75 254 THR A C 1
ATOM 1966 O O . THR A 1 254 ? 2.909 5.442 -4.314 1.00 77.75 254 THR A O 1
ATOM 1969 N N . LEU A 1 255 ? 2.513 4.092 -2.574 1.00 79.44 255 LEU A N 1
ATOM 1970 C CA . LEU A 1 255 ? 3.142 2.921 -3.204 1.00 79.44 255 LEU A CA 1
ATOM 1971 C C . LEU A 1 255 ? 2.400 2.456 -4.465 1.00 79.44 255 LEU A C 1
ATOM 1973 O O . LEU A 1 255 ? 3.027 1.907 -5.370 1.00 79.44 255 LEU A O 1
ATOM 1977 N N . ILE A 1 256 ? 1.078 2.656 -4.529 1.00 77.50 256 ILE A N 1
ATOM 1978 C CA . ILE A 1 256 ? 0.273 2.365 -5.721 1.00 77.50 256 ILE A CA 1
ATOM 1979 C C . ILE A 1 256 ? 0.514 3.415 -6.797 1.00 77.50 256 ILE A C 1
ATOM 1981 O O . ILE A 1 256 ? 0.752 3.066 -7.955 1.00 77.50 256 ILE A O 1
ATOM 1985 N N . ASP A 1 257 ? 0.531 4.685 -6.407 1.00 74.69 257 ASP A N 1
ATOM 1986 C CA . ASP A 1 257 ? 0.767 5.788 -7.335 1.00 74.69 257 ASP A CA 1
ATOM 1987 C C . ASP A 1 257 ? 2.127 5.632 -8.044 1.00 74.69 257 ASP A C 1
ATOM 1989 O O . ASP A 1 257 ? 2.253 5.885 -9.244 1.00 74.69 257 ASP A O 1
ATOM 1993 N N . PHE A 1 258 ? 3.139 5.115 -7.340 1.00 74.88 258 PHE A N 1
ATOM 1994 C CA . PHE A 1 258 ? 4.498 4.970 -7.871 1.00 74.88 258 PHE A CA 1
ATOM 1995 C C . PHE A 1 258 ? 4.753 3.685 -8.649 1.00 74.88 258 PHE A C 1
ATOM 1997 O O . PHE A 1 258 ? 5.850 3.503 -9.176 1.00 74.88 258 PHE A O 1
ATOM 2004 N N . GLN A 1 259 ? 3.764 2.806 -8.808 1.00 75.06 259 GLN A N 1
ATOM 2005 C CA . GLN A 1 259 ? 3.972 1.531 -9.502 1.00 75.06 259 GLN A CA 1
ATOM 2006 C C . GLN A 1 259 ? 4.564 1.693 -10.903 1.00 75.06 259 GLN A C 1
ATOM 2008 O O . GLN A 1 259 ? 5.444 0.932 -11.305 1.00 75.06 259 GLN A O 1
ATOM 2013 N N . ASN A 1 260 ? 4.130 2.729 -11.628 1.00 72.69 260 ASN A N 1
ATOM 2014 C CA . ASN A 1 260 ? 4.659 3.053 -12.952 1.00 72.69 260 ASN A CA 1
ATOM 2015 C C . ASN A 1 260 ? 6.171 3.299 -12.940 1.00 72.69 260 ASN A C 1
ATOM 2017 O O . ASN A 1 260 ? 6.849 2.884 -13.877 1.00 72.69 260 ASN A O 1
ATOM 2021 N N . ILE A 1 261 ? 6.684 3.936 -11.886 1.00 75.06 261 ILE A N 1
ATOM 2022 C CA . ILE A 1 261 ? 8.102 4.257 -11.721 1.00 75.06 261 ILE A CA 1
ATOM 2023 C C . ILE A 1 261 ? 8.918 2.968 -11.613 1.00 75.06 261 ILE A C 1
ATOM 2025 O O . ILE A 1 261 ? 9.941 2.826 -12.286 1.00 75.06 261 ILE A O 1
ATOM 2029 N N . TYR A 1 262 ? 8.445 2.001 -10.825 1.00 79.19 262 TYR A N 1
ATOM 2030 C CA . TYR A 1 262 ? 9.136 0.725 -10.644 1.00 79.19 262 TYR A CA 1
ATOM 2031 C C . TYR A 1 262 ? 9.220 -0.070 -11.953 1.00 79.19 262 TYR A C 1
ATOM 2033 O O . TYR A 1 262 ? 10.279 -0.603 -12.269 1.00 79.19 262 TYR A O 1
ATOM 2041 N N . PHE A 1 263 ? 8.154 -0.090 -12.764 1.00 76.81 263 PHE A N 1
ATOM 2042 C CA . PHE A 1 263 ? 8.170 -0.805 -14.047 1.00 76.81 263 PHE A CA 1
ATOM 2043 C C . PHE A 1 263 ? 9.090 -0.179 -15.101 1.00 76.81 263 PHE A C 1
ATOM 2045 O O . PHE A 1 263 ? 9.591 -0.883 -15.975 1.00 76.81 263 PHE A O 1
ATOM 2052 N N . THR A 1 264 ? 9.283 1.141 -15.065 1.00 74.56 264 THR A N 1
ATOM 2053 C CA . THR A 1 264 ? 10.088 1.865 -16.063 1.00 74.56 264 THR A CA 1
ATOM 2054 C C . THR A 1 264 ? 11.500 2.180 -15.584 1.00 74.56 264 THR A C 1
ATOM 2056 O O . THR A 1 264 ? 12.208 2.932 -16.246 1.00 74.56 264 THR A O 1
ATOM 2059 N N . SER A 1 265 ? 11.934 1.625 -14.450 1.00 76.19 265 SER A N 1
ATOM 2060 C CA . SER A 1 265 ? 13.263 1.868 -13.877 1.00 76.19 265 SER A CA 1
ATOM 2061 C C . SER A 1 265 ? 14.353 1.036 -14.563 1.00 76.19 265 SER A C 1
ATOM 2063 O O . SER A 1 265 ? 15.073 0.262 -13.932 1.00 76.19 265 SER A O 1
ATOM 2065 N N . PHE A 1 266 ? 14.504 1.207 -15.876 1.00 80.50 266 PHE A N 1
ATOM 2066 C CA . PHE A 1 266 ? 15.559 0.584 -16.670 1.00 80.50 266 PHE A CA 1
ATOM 2067 C C . PHE A 1 266 ? 15.999 1.482 -17.828 1.00 80.50 266 PHE A C 1
ATOM 2069 O O . PHE A 1 266 ? 15.234 2.289 -18.342 1.00 80.50 266 PHE A O 1
ATOM 2076 N N . ASN A 1 267 ? 17.235 1.281 -18.275 1.00 82.00 267 ASN A N 1
ATOM 2077 C CA . ASN A 1 267 ? 17.825 1.930 -19.438 1.00 82.00 267 ASN A CA 1
ATOM 2078 C C . ASN A 1 267 ? 18.258 0.881 -20.462 1.00 82.00 267 ASN A C 1
ATOM 2080 O O . ASN A 1 267 ? 18.713 -0.207 -20.098 1.00 82.00 267 ASN A O 1
ATOM 2084 N N . ILE A 1 268 ? 18.150 1.228 -21.744 1.00 85.25 268 ILE A N 1
ATOM 2085 C CA . ILE A 1 268 ? 18.556 0.377 -22.867 1.00 85.25 268 ILE A CA 1
ATOM 2086 C C . ILE A 1 268 ? 19.784 0.995 -23.535 1.00 85.25 268 ILE A C 1
ATOM 2088 O O . ILE A 1 268 ? 19.844 2.205 -23.739 1.00 85.25 268 ILE A O 1
ATOM 2092 N N . SER A 1 269 ? 20.764 0.158 -23.869 1.00 85.62 269 SER A N 1
ATOM 2093 C CA . SER A 1 269 ? 21.970 0.540 -24.599 1.00 85.62 269 SER A CA 1
ATOM 2094 C C . SER A 1 269 ? 22.135 -0.334 -25.851 1.00 85.62 269 SER A C 1
ATOM 2096 O O . SER A 1 269 ? 22.079 -1.558 -25.714 1.00 85.62 269 SER A O 1
ATOM 2098 N N . PRO A 1 270 ? 22.369 0.243 -27.043 1.00 86.00 270 PRO A N 1
ATOM 2099 C CA . PRO A 1 270 ? 22.345 1.682 -27.322 1.00 86.00 270 PRO A CA 1
ATOM 2100 C C . PRO A 1 270 ? 20.949 2.284 -27.095 1.00 86.00 270 PRO A C 1
ATOM 2102 O O . PRO A 1 270 ? 19.951 1.565 -27.112 1.00 86.00 270 PRO A O 1
ATOM 2105 N N . GLU A 1 271 ? 20.892 3.596 -26.851 1.00 84.31 271 GLU A N 1
ATOM 2106 C CA . GLU A 1 271 ? 19.624 4.311 -26.671 1.00 84.31 271 GLU A CA 1
ATOM 2107 C C . GLU A 1 271 ? 18.747 4.145 -27.917 1.00 84.31 271 GLU A C 1
ATOM 2109 O O . GLU A 1 271 ? 19.253 4.151 -29.043 1.00 84.31 271 GLU A O 1
ATOM 2114 N N . ILE A 1 272 ? 17.444 3.960 -27.711 1.00 78.94 272 ILE A N 1
ATOM 2115 C CA . ILE A 1 272 ? 16.467 3.808 -28.790 1.00 78.94 272 ILE A CA 1
ATOM 2116 C C . ILE A 1 272 ? 16.325 5.144 -29.531 1.00 78.94 272 ILE A C 1
ATOM 2118 O O . ILE A 1 272 ? 16.008 6.164 -28.922 1.00 78.94 272 ILE A O 1
ATOM 2122 N N . VAL A 1 273 ? 16.493 5.135 -30.852 1.00 73.75 273 VAL A N 1
ATOM 2123 C CA . VAL A 1 273 ? 16.395 6.326 -31.702 1.00 73.75 273 VAL A CA 1
ATOM 2124 C C . VAL A 1 273 ? 14.975 6.440 -32.255 1.00 73.75 273 VAL A C 1
ATOM 2126 O O . VAL A 1 273 ? 14.455 5.525 -32.892 1.00 73.75 273 VAL A O 1
ATOM 2129 N N . ASN A 1 274 ? 14.321 7.578 -31.985 1.00 62.44 274 ASN A N 1
ATOM 2130 C CA . ASN A 1 274 ? 12.958 7.912 -32.433 1.00 62.44 274 ASN A CA 1
ATOM 2131 C C . ASN A 1 274 ? 11.879 6.863 -32.094 1.00 62.44 274 ASN A C 1
ATOM 2133 O O . ASN A 1 274 ? 10.805 6.864 -32.697 1.00 62.44 274 ASN A O 1
ATOM 2137 N N . GLY A 1 275 ? 12.152 5.950 -31.160 1.00 60.59 275 GLY A N 1
ATOM 2138 C CA . GLY A 1 275 ? 11.370 4.730 -31.047 1.00 60.59 275 GLY A CA 1
ATOM 2139 C C . GLY A 1 275 ? 9.945 4.943 -30.562 1.00 60.59 275 GLY A C 1
ATOM 2140 O O . GLY A 1 275 ? 9.671 5.739 -29.664 1.00 60.59 275 GLY A O 1
ATOM 2141 N N . TYR A 1 276 ? 9.025 4.185 -31.154 1.00 59.00 276 TYR A N 1
ATOM 2142 C CA . TYR A 1 276 ? 7.615 4.227 -30.787 1.00 59.00 276 TYR A CA 1
ATOM 2143 C C . TYR A 1 276 ? 7.289 3.088 -29.819 1.00 59.00 276 TYR A C 1
ATOM 2145 O O . TYR A 1 276 ? 7.551 1.917 -30.112 1.00 59.00 276 TYR A O 1
ATOM 2153 N N . ASN A 1 277 ? 6.696 3.417 -28.666 1.00 62.31 277 ASN A N 1
ATOM 2154 C CA . ASN A 1 277 ? 6.143 2.407 -27.767 1.00 62.31 277 ASN A CA 1
ATOM 2155 C C . ASN A 1 277 ? 4.892 1.816 -28.419 1.00 62.31 277 ASN A C 1
ATOM 2157 O O . ASN A 1 277 ? 3.877 2.495 -28.565 1.00 62.31 277 ASN A O 1
ATOM 2161 N N . LYS A 1 278 ? 4.984 0.554 -28.832 1.00 56.09 278 LYS A N 1
ATOM 2162 C CA . LYS A 1 278 ? 3.906 -0.120 -29.551 1.00 56.09 278 LYS A CA 1
ATOM 2163 C C . LYS A 1 278 ? 2.799 -0.568 -28.601 1.00 56.09 278 LYS A C 1
ATOM 2165 O O . LYS A 1 278 ? 1.628 -0.495 -28.959 1.00 56.09 278 LYS A O 1
ATOM 2170 N N . SER A 1 279 ? 3.165 -1.032 -27.406 1.00 65.06 279 SER A N 1
ATOM 2171 C CA . SER A 1 279 ? 2.212 -1.501 -26.400 1.00 65.06 279 SER A CA 1
ATOM 2172 C C . SER A 1 279 ? 2.886 -1.819 -25.066 1.00 65.06 279 SER A C 1
ATOM 2174 O O . SER A 1 279 ? 4.013 -2.321 -25.022 1.00 65.06 279 SER A O 1
ATOM 2176 N N . LYS A 1 280 ? 2.124 -1.631 -23.985 1.00 71.31 280 LYS A N 1
ATOM 2177 C CA . LYS A 1 280 ? 2.363 -2.234 -22.668 1.00 71.31 280 LYS A CA 1
ATOM 2178 C C . LYS A 1 280 ? 1.326 -3.338 -22.475 1.00 71.31 280 LYS A C 1
ATOM 2180 O O . LYS A 1 280 ? 0.155 -3.092 -22.762 1.00 71.31 280 LYS A O 1
ATOM 2185 N N . SER A 1 281 ? 1.715 -4.519 -22.001 1.00 62.78 281 SER A N 1
ATOM 2186 C CA . SER A 1 281 ? 0.747 -5.583 -21.705 1.00 62.78 281 SER A CA 1
ATOM 2187 C C . SER A 1 281 ? 1.003 -6.224 -20.345 1.00 62.78 281 SER A C 1
ATOM 2189 O O . SER A 1 281 ? 2.153 -6.383 -19.935 1.00 62.78 281 SER A O 1
ATOM 2191 N N . ASN A 1 282 ? -0.091 -6.550 -19.648 1.00 60.97 282 ASN A N 1
ATOM 2192 C CA . ASN A 1 282 ? -0.115 -7.300 -18.389 1.00 60.97 282 ASN A CA 1
ATOM 2193 C C . ASN A 1 282 ? 0.776 -6.741 -17.263 1.00 60.97 282 ASN A C 1
ATOM 2195 O O . ASN A 1 282 ? 1.255 -7.513 -16.441 1.00 60.97 282 ASN A O 1
ATOM 2199 N N . LEU A 1 283 ? 0.981 -5.416 -17.206 1.00 63.25 283 LEU A N 1
ATOM 2200 C CA . LEU A 1 283 ? 1.753 -4.787 -16.132 1.00 63.25 283 LEU A CA 1
ATOM 2201 C C . LEU A 1 283 ? 1.061 -4.992 -14.779 1.00 63.25 283 LEU A C 1
ATOM 2203 O O . LEU A 1 283 ? 0.024 -4.387 -14.506 1.00 63.25 283 LEU A O 1
ATOM 2207 N N . LYS A 1 284 ? 1.648 -5.838 -13.934 1.00 66.19 284 LYS A N 1
ATOM 2208 C CA . LYS A 1 284 ? 1.215 -6.087 -12.559 1.00 66.19 284 LYS A CA 1
ATOM 2209 C C . LYS A 1 284 ? 2.453 -6.109 -11.673 1.00 66.19 284 LYS A C 1
ATOM 2211 O O . LYS A 1 284 ? 3.367 -6.876 -11.917 1.00 66.19 284 LYS A O 1
ATOM 2216 N N . LEU A 1 285 ? 2.504 -5.241 -10.671 1.00 59.56 285 LEU A N 1
ATOM 2217 C CA . LEU A 1 285 ? 3.581 -5.232 -9.674 1.00 59.56 285 LEU A CA 1
ATOM 2218 C C . LEU A 1 285 ? 2.959 -5.521 -8.318 1.00 59.56 285 LEU A C 1
ATOM 2220 O O . LEU A 1 285 ? 3.243 -6.504 -7.643 1.00 59.56 285 LEU A O 1
ATOM 2224 N N . ILE A 1 286 ? 2.009 -4.648 -8.019 1.00 58.22 286 ILE A N 1
ATOM 2225 C CA . ILE A 1 286 ? 1.120 -4.646 -6.891 1.00 58.22 286 ILE A CA 1
ATOM 2226 C C . ILE A 1 286 ? -0.245 -4.383 -7.533 1.00 58.22 286 ILE A C 1
ATOM 2228 O O . ILE A 1 286 ? -0.642 -3.242 -7.728 1.00 58.22 286 ILE A O 1
ATOM 2232 N N . GLY A 1 287 ? -0.937 -5.413 -8.012 1.00 58.28 287 GLY A N 1
ATOM 2233 C CA . GLY A 1 287 ? -2.279 -5.189 -8.563 1.00 58.28 287 GLY A CA 1
ATOM 2234 C C . GLY A 1 287 ? -3.198 -4.568 -7.504 1.00 58.28 287 GLY A C 1
ATOM 2235 O O . GLY A 1 287 ? -3.013 -4.803 -6.315 1.00 58.28 287 GLY A O 1
ATOM 2236 N N . GLY A 1 288 ? -4.169 -3.758 -7.915 1.00 60.22 288 GLY A N 1
ATOM 2237 C CA . GLY A 1 288 ? -5.183 -3.223 -7.009 1.00 60.22 288 GLY A CA 1
ATOM 2238 C C . GLY A 1 288 ? -5.431 -1.731 -7.179 1.00 60.22 288 GLY A C 1
ATOM 2239 O O . GLY A 1 288 ? -4.710 -1.023 -7.874 1.00 60.22 288 GLY A O 1
ATOM 2240 N N . GLY A 1 289 ? -6.528 -1.284 -6.584 1.00 65.38 289 GLY A N 1
ATOM 2241 C CA . GLY A 1 289 ? -6.943 0.108 -6.561 1.00 65.38 289 GLY A CA 1
ATOM 2242 C C . GLY A 1 289 ? -7.327 0.495 -5.146 1.00 65.38 289 GLY A C 1
ATOM 2243 O O . GLY A 1 289 ? -7.276 -0.320 -4.218 1.00 65.38 289 GLY A O 1
ATOM 2244 N N . TYR A 1 290 ? -7.737 1.742 -4.995 1.00 67.88 290 TYR A N 1
ATOM 2245 C CA . TYR A 1 290 ? -8.259 2.235 -3.739 1.00 67.88 290 TYR A CA 1
ATOM 2246 C C . TYR A 1 290 ? -9.599 2.934 -3.943 1.00 67.88 290 TYR A C 1
ATOM 2248 O O . TYR A 1 290 ? -9.918 3.440 -5.017 1.00 67.88 290 TYR A O 1
ATOM 2256 N N . SER A 1 291 ? -10.390 2.928 -2.881 1.00 77.19 291 SER A N 1
ATOM 2257 C CA . SER A 1 291 ? -11.549 3.794 -2.689 1.00 77.19 291 SER A CA 1
ATOM 2258 C C . SER A 1 291 ? -11.278 4.686 -1.476 1.00 77.19 291 SER A C 1
ATOM 2260 O O . SER A 1 291 ? -10.189 4.616 -0.907 1.00 77.19 291 SER A O 1
ATOM 2262 N N . ASN A 1 292 ? -12.244 5.507 -1.057 1.00 76.00 292 ASN A N 1
ATOM 2263 C CA . ASN A 1 292 ? -12.029 6.488 0.014 1.00 76.00 292 ASN A CA 1
ATOM 2264 C C . ASN A 1 292 ? -11.367 5.907 1.279 1.00 76.00 292 ASN A C 1
ATOM 2266 O O . ASN A 1 292 ? -10.535 6.586 1.859 1.00 76.00 292 ASN A O 1
ATOM 2270 N N . ASN A 1 293 ? -11.683 4.663 1.674 1.00 86.00 293 ASN A N 1
ATOM 2271 C CA . ASN A 1 293 ? -11.182 4.056 2.917 1.00 86.00 293 ASN A CA 1
ATOM 2272 C C . ASN A 1 293 ? -10.636 2.625 2.749 1.00 86.00 293 ASN A C 1
ATOM 2274 O O . ASN A 1 293 ? -10.464 1.915 3.738 1.00 86.00 293 ASN A O 1
ATOM 2278 N N . GLU A 1 294 ? -10.412 2.153 1.523 1.00 90.50 294 GLU A N 1
ATOM 2279 C CA . GLU A 1 294 ? -9.880 0.806 1.283 1.00 90.50 294 GLU A CA 1
ATOM 2280 C C . GLU A 1 294 ? -8.822 0.838 0.193 1.00 90.50 294 GLU A C 1
ATOM 2282 O O . GLU A 1 294 ? -9.019 1.480 -0.836 1.00 90.50 294 GLU A O 1
ATOM 2287 N N . VAL A 1 295 ? -7.727 0.118 0.408 1.00 89.12 295 VAL A N 1
ATOM 2288 C CA . VAL A 1 295 ? -6.650 -0.064 -0.558 1.00 89.12 295 VAL A CA 1
ATOM 2289 C C . VAL A 1 295 ? -6.329 -1.546 -0.686 1.00 89.12 295 VAL A C 1
ATOM 2291 O O . VAL A 1 295 ? -6.271 -2.269 0.311 1.00 89.12 295 VAL A O 1
ATOM 2294 N N . ARG A 1 296 ? -6.126 -2.009 -1.920 1.00 90.06 296 ARG A N 1
ATOM 2295 C CA . ARG A 1 296 ? -5.800 -3.403 -2.218 1.00 90.06 296 ARG A CA 1
ATOM 2296 C C . ARG A 1 296 ? -4.440 -3.519 -2.900 1.00 90.06 296 ARG A C 1
ATOM 2298 O O . ARG A 1 296 ? -4.150 -2.772 -3.825 1.00 90.06 296 ARG A O 1
ATOM 2305 N N . PHE A 1 297 ? -3.662 -4.499 -2.454 1.00 89.50 297 PHE A N 1
ATOM 2306 C CA . PHE A 1 297 ? -2.368 -4.903 -2.988 1.00 89.50 297 PHE A CA 1
ATOM 2307 C C . PHE A 1 297 ? -2.453 -6.365 -3.435 1.00 89.50 297 PHE A C 1
ATOM 2309 O O . PHE A 1 297 ? -2.819 -7.232 -2.649 1.00 89.50 297 PHE A O 1
ATOM 2316 N N . ASP A 1 298 ? -2.080 -6.658 -4.673 1.00 89.19 298 ASP A N 1
ATOM 2317 C CA . ASP A 1 298 ? -1.954 -7.996 -5.242 1.00 89.19 298 ASP A CA 1
ATOM 2318 C C . ASP A 1 298 ? -0.494 -8.186 -5.664 1.00 89.19 298 ASP A C 1
ATOM 2320 O O . ASP A 1 298 ? -0.124 -7.891 -6.806 1.00 89.19 298 ASP A O 1
ATOM 2324 N N . PHE A 1 299 ? 0.336 -8.640 -4.728 1.00 90.12 299 PHE A N 1
ATOM 2325 C CA . PHE A 1 299 ? 1.762 -8.839 -4.966 1.00 90.12 299 PHE A CA 1
ATOM 2326 C C . PHE A 1 299 ? 2.007 -10.014 -5.907 1.00 90.12 299 PHE A C 1
ATOM 2328 O O . PHE A 1 299 ? 1.376 -11.070 -5.793 1.00 90.12 299 PHE A O 1
ATOM 2335 N N . LEU A 1 300 ? 2.967 -9.824 -6.808 1.00 90.94 300 LEU A N 1
ATOM 2336 C CA . LEU A 1 300 ? 3.613 -10.927 -7.504 1.00 90.94 300 LEU A CA 1
ATOM 2337 C C . LEU A 1 300 ? 4.535 -11.711 -6.574 1.00 90.94 300 LEU A C 1
ATOM 2339 O O . LEU A 1 300 ? 4.888 -11.257 -5.486 1.00 90.94 300 LEU A O 1
ATOM 2343 N N . THR A 1 301 ? 4.932 -12.887 -7.040 1.00 92.25 301 THR A N 1
ATOM 2344 C CA . THR A 1 301 ? 5.906 -13.749 -6.382 1.00 92.25 301 THR A CA 1
ATOM 2345 C C . THR A 1 301 ? 7.156 -13.900 -7.239 1.00 92.25 301 THR A C 1
ATOM 2347 O O . THR A 1 301 ? 7.120 -13.707 -8.455 1.00 92.25 301 THR A O 1
ATOM 2350 N N . ASN A 1 302 ? 8.288 -14.216 -6.616 1.00 95.19 302 ASN A N 1
ATOM 2351 C CA . ASN A 1 302 ? 9.546 -14.410 -7.330 1.00 95.19 302 ASN A CA 1
ATOM 2352 C C . ASN A 1 302 ? 9.411 -15.438 -8.473 1.00 95.19 302 ASN A C 1
ATOM 2354 O O . ASN A 1 302 ? 9.103 -16.607 -8.244 1.00 95.19 302 ASN A O 1
ATOM 2358 N N . GLY A 1 303 ? 9.738 -15.004 -9.689 1.00 91.75 303 GLY A N 1
ATOM 2359 C CA . GLY A 1 303 ? 9.624 -15.763 -10.933 1.00 91.75 303 GLY A CA 1
ATOM 2360 C C . GLY A 1 303 ? 8.409 -15.383 -11.783 1.00 91.75 303 GLY A C 1
ATOM 2361 O O . GLY A 1 303 ? 8.433 -15.630 -12.990 1.00 91.75 303 GLY A O 1
ATOM 2362 N N . ASP A 1 304 ? 7.389 -14.746 -11.203 1.00 91.75 304 ASP A N 1
ATOM 2363 C CA . ASP A 1 304 ? 6.201 -14.328 -11.948 1.00 91.75 304 ASP A CA 1
ATOM 2364 C C . ASP A 1 304 ? 6.553 -13.294 -13.024 1.00 91.75 304 ASP A C 1
ATOM 2366 O O . ASP A 1 304 ? 7.403 -12.420 -12.833 1.00 91.75 304 ASP A O 1
ATOM 2370 N N . GLU A 1 305 ? 5.877 -13.369 -14.170 1.00 91.94 305 GLU A N 1
ATOM 2371 C CA . GLU A 1 305 ? 5.964 -12.327 -15.192 1.00 91.94 305 GLU A CA 1
ATOM 2372 C C . GLU A 1 305 ? 5.164 -11.100 -14.741 1.00 91.94 305 GLU A C 1
ATOM 2374 O O . GLU A 1 305 ? 3.951 -11.162 -14.540 1.00 91.94 305 GLU A O 1
ATOM 2379 N N . ALA A 1 306 ? 5.861 -9.975 -14.600 1.00 89.06 306 ALA A N 1
ATOM 2380 C CA . ALA A 1 306 ? 5.282 -8.685 -14.248 1.00 89.06 306 ALA A CA 1
ATOM 2381 C C . ALA A 1 306 ? 4.723 -7.923 -15.445 1.00 89.06 306 ALA A C 1
ATOM 2383 O O . ALA A 1 306 ? 4.016 -6.936 -15.262 1.00 89.06 306 ALA A O 1
ATOM 2384 N N . GLY A 1 307 ? 5.037 -8.374 -16.655 1.00 89.44 307 GLY A N 1
ATOM 2385 C CA . GLY A 1 307 ? 4.515 -7.858 -17.908 1.00 89.44 307 GLY A CA 1
ATOM 2386 C C . GLY A 1 307 ? 5.625 -7.614 -18.918 1.00 89.44 307 GLY A C 1
ATOM 2387 O O . GLY A 1 307 ? 6.777 -8.020 -18.741 1.00 89.44 307 GLY A O 1
ATOM 2388 N N . ASN A 1 308 ? 5.272 -6.933 -20.003 1.00 89.38 308 ASN A N 1
ATOM 2389 C CA . ASN A 1 308 ? 6.224 -6.642 -21.061 1.00 89.38 308 ASN A CA 1
ATOM 2390 C C . ASN A 1 308 ? 5.995 -5.281 -21.725 1.00 89.38 308 ASN A C 1
ATOM 2392 O O . ASN A 1 308 ? 4.897 -4.709 -21.719 1.00 89.38 308 ASN A O 1
ATOM 2396 N N . TYR A 1 309 ? 7.070 -4.790 -22.334 1.00 86.75 309 TYR A N 1
ATOM 2397 C CA . TYR A 1 309 ? 7.072 -3.630 -23.212 1.00 86.75 309 TYR A CA 1
ATOM 2398 C C . TYR A 1 309 ? 7.494 -4.036 -24.615 1.00 86.75 309 TYR A C 1
ATOM 2400 O O . TYR A 1 309 ? 8.419 -4.831 -24.787 1.00 86.75 309 TYR A O 1
ATOM 2408 N N . SER A 1 310 ? 6.849 -3.447 -25.618 1.00 87.44 310 SER A N 1
ATOM 2409 C CA . SER A 1 310 ? 7.242 -3.599 -27.018 1.00 87.44 310 SER A CA 1
ATOM 2410 C C . SER A 1 310 ? 7.593 -2.250 -27.635 1.00 87.44 310 SER A C 1
ATOM 2412 O O . SER A 1 310 ? 6.805 -1.304 -27.565 1.00 87.44 310 SER A O 1
ATOM 2414 N N . PHE A 1 311 ? 8.755 -2.181 -28.278 1.00 86.31 311 PHE A N 1
ATOM 2415 C CA . PHE A 1 311 ? 9.269 -0.980 -28.933 1.00 86.31 311 PHE A CA 1
ATOM 2416 C C . PHE A 1 311 ? 9.621 -1.270 -30.390 1.00 86.31 311 PHE A C 1
ATOM 2418 O O . PHE A 1 311 ? 9.929 -2.405 -30.757 1.00 86.31 311 PHE A O 1
ATOM 2425 N N . LEU A 1 312 ? 9.603 -0.224 -31.208 1.00 88.00 312 LEU A N 1
ATOM 2426 C CA . LEU A 1 312 ? 10.278 -0.201 -32.501 1.00 88.00 312 LEU A CA 1
ATOM 2427 C C . LEU A 1 312 ? 11.414 0.811 -32.406 1.00 88.00 312 LEU A C 1
ATOM 2429 O O . LEU A 1 312 ? 11.138 1.982 -32.163 1.00 88.00 312 LEU A O 1
ATOM 2433 N N . ASP A 1 313 ? 12.657 0.365 -32.561 1.00 91.06 313 ASP A N 1
ATOM 2434 C CA . ASP A 1 313 ? 13.826 1.245 -32.644 1.00 91.06 313 ASP A CA 1
ATOM 2435 C C . ASP A 1 313 ? 14.092 1.599 -34.108 1.00 91.06 313 ASP A C 1
ATOM 2437 O O . ASP A 1 313 ? 14.339 0.707 -34.924 1.00 91.06 313 ASP A O 1
ATOM 2441 N N . TYR A 1 314 ? 13.986 2.882 -34.456 1.00 91.06 314 TYR A N 1
ATOM 2442 C CA . TYR A 1 314 ? 14.116 3.334 -35.835 1.00 91.06 314 TYR A CA 1
ATOM 2443 C C . TYR A 1 314 ? 15.550 3.746 -36.125 1.00 91.06 314 TYR A C 1
ATOM 2445 O O . TYR A 1 314 ? 16.096 4.648 -35.495 1.00 91.06 314 TYR A O 1
ATOM 2453 N N . ARG A 1 315 ? 16.152 3.092 -37.113 1.00 90.38 315 ARG A N 1
ATOM 2454 C CA . ARG A 1 315 ? 17.563 3.247 -37.461 1.00 90.38 315 ARG A CA 1
ATOM 2455 C C . ARG A 1 315 ? 17.717 3.424 -38.963 1.00 90.38 315 ARG A C 1
ATOM 2457 O O . ARG A 1 315 ? 17.006 2.807 -39.757 1.00 90.38 315 ARG A O 1
ATOM 2464 N N . SER A 1 316 ? 18.685 4.233 -39.357 1.00 91.62 316 SER A N 1
ATOM 2465 C CA . SER A 1 316 ? 19.215 4.231 -40.715 1.00 91.62 316 SER A CA 1
ATOM 2466 C C . SER A 1 316 ? 20.036 2.967 -40.977 1.00 91.62 316 SER A C 1
ATOM 2468 O O . SER A 1 316 ? 20.524 2.318 -40.047 1.00 91.62 316 SER A O 1
ATOM 2470 N N . LEU A 1 317 ? 20.251 2.637 -42.253 1.00 91.25 317 LEU A N 1
ATOM 2471 C CA . LEU A 1 317 ? 21.099 1.502 -42.638 1.00 91.25 317 LEU A CA 1
ATOM 2472 C C . LEU A 1 317 ? 22.502 1.579 -42.001 1.00 91.25 317 LEU A C 1
ATOM 2474 O O . LEU A 1 317 ? 22.980 0.595 -41.446 1.00 91.25 317 LEU A O 1
ATOM 2478 N N . LYS A 1 318 ? 23.114 2.772 -41.992 1.00 90.50 318 LYS A N 1
ATOM 2479 C CA . LYS A 1 318 ? 24.436 3.011 -41.390 1.00 90.50 318 LYS A CA 1
ATOM 2480 C C . LYS A 1 318 ? 24.455 2.756 -39.879 1.00 90.50 318 LYS A C 1
ATOM 2482 O O . LYS A 1 318 ? 25.459 2.298 -39.344 1.00 90.50 318 LYS A O 1
ATOM 2487 N N . GLU A 1 319 ? 23.371 3.069 -39.174 1.00 91.00 319 GLU A N 1
ATOM 2488 C CA . GLU A 1 319 ? 23.275 2.808 -37.733 1.00 91.00 319 GLU A CA 1
ATOM 2489 C C . GLU A 1 319 ? 23.064 1.318 -37.440 1.00 91.00 319 GLU A C 1
ATOM 2491 O O . GLU A 1 319 ? 23.615 0.813 -36.464 1.00 91.00 319 GLU A O 1
ATOM 2496 N N . ILE A 1 320 ? 22.328 0.596 -38.296 1.00 89.88 320 ILE A N 1
ATOM 2497 C CA . ILE A 1 320 ? 22.185 -0.866 -38.192 1.00 89.88 320 ILE A CA 1
ATOM 2498 C C . ILE A 1 320 ? 23.524 -1.574 -38.380 1.00 89.88 320 ILE A C 1
ATOM 2500 O O . ILE A 1 320 ? 23.823 -2.492 -37.624 1.00 89.88 320 ILE A O 1
ATOM 2504 N N . GLU A 1 321 ? 24.349 -1.144 -39.337 1.00 90.06 321 GLU A N 1
ATOM 2505 C CA . GLU A 1 321 ? 25.686 -1.719 -39.565 1.00 90.06 321 GLU A CA 1
ATOM 2506 C C . GLU A 1 321 ? 26.580 -1.667 -38.315 1.00 90.06 321 GLU A C 1
ATOM 2508 O O . GLU A 1 321 ? 27.474 -2.494 -38.151 1.00 90.06 321 GLU A O 1
ATOM 2513 N N . GLN A 1 322 ? 26.338 -0.705 -37.421 1.00 90.50 322 GLN A N 1
ATOM 2514 C CA . GLN A 1 322 ? 27.096 -0.511 -36.183 1.00 90.50 322 GLN A CA 1
ATOM 2515 C C . GLN A 1 322 ? 26.444 -1.183 -34.962 1.00 90.50 322 GLN A C 1
ATOM 2517 O O . GLN A 1 322 ? 27.025 -1.194 -33.872 1.00 90.50 322 GLN A O 1
ATOM 2522 N N . LEU A 1 323 ? 25.237 -1.732 -35.116 1.00 89.81 323 LEU A N 1
ATOM 2523 C CA . LEU A 1 323 ? 24.438 -2.268 -34.024 1.00 89.81 323 LEU A CA 1
ATOM 2524 C C . LEU A 1 323 ? 24.844 -3.712 -33.695 1.00 89.81 323 LEU A C 1
ATOM 2526 O O . LEU A 1 323 ? 24.515 -4.651 -34.411 1.00 89.81 323 LEU A O 1
ATOM 2530 N N . ASN A 1 324 ? 25.487 -3.901 -32.541 1.00 88.75 324 ASN A N 1
ATOM 2531 C CA . ASN A 1 324 ? 25.933 -5.218 -32.056 1.00 88.75 324 ASN A CA 1
ATOM 2532 C C . ASN A 1 324 ? 24.958 -5.876 -31.055 1.00 88.75 324 ASN A C 1
ATOM 2534 O O . ASN A 1 324 ? 25.329 -6.807 -30.339 1.00 88.75 324 ASN A O 1
ATOM 2538 N N . GLY A 1 325 ? 23.720 -5.379 -30.980 1.00 89.19 325 GLY A N 1
ATOM 2539 C CA . GLY A 1 325 ? 22.676 -5.840 -30.062 1.00 89.19 325 GLY A CA 1
ATOM 2540 C C . GLY A 1 325 ? 22.357 -4.851 -28.940 1.00 89.19 325 GLY A C 1
ATOM 2541 O O . GLY A 1 325 ? 22.988 -3.801 -28.812 1.00 89.19 325 GLY A O 1
ATOM 2542 N N . TYR A 1 326 ? 21.362 -5.206 -28.123 1.00 92.25 326 TYR A N 1
ATOM 2543 C CA . TYR A 1 326 ? 20.855 -4.365 -27.040 1.00 92.25 326 TYR A CA 1
ATOM 2544 C C . TYR A 1 326 ? 21.173 -4.958 -25.673 1.00 92.25 326 TYR A C 1
ATOM 2546 O O . TYR A 1 326 ? 21.109 -6.169 -25.461 1.00 92.25 326 TYR A O 1
ATOM 2554 N N . LYS A 1 327 ? 21.466 -4.080 -24.721 1.00 89.94 327 LYS A N 1
ATOM 2555 C CA . LYS A 1 327 ? 21.652 -4.399 -23.308 1.00 89.94 327 LYS A CA 1
ATOM 2556 C C . LYS A 1 327 ? 20.666 -3.591 -22.489 1.00 89.94 327 LYS A C 1
ATOM 2558 O O . LYS A 1 327 ? 20.424 -2.426 -22.788 1.00 89.94 327 LYS A O 1
ATOM 2563 N N . ILE A 1 328 ? 20.140 -4.202 -21.437 1.00 86.69 328 ILE A N 1
ATOM 2564 C CA . ILE A 1 328 ? 19.301 -3.529 -20.453 1.00 86.69 328 ILE A CA 1
ATOM 2565 C C . ILE A 1 328 ? 20.053 -3.429 -19.132 1.00 86.69 328 ILE A C 1
ATOM 2567 O O . ILE A 1 328 ? 20.712 -4.378 -18.706 1.00 86.69 328 ILE A O 1
ATOM 2571 N N . LYS A 1 329 ? 19.979 -2.263 -18.499 1.00 81.12 329 LYS A N 1
ATOM 2572 C CA . LYS A 1 329 ? 20.520 -2.019 -17.165 1.00 81.12 329 LYS A CA 1
ATOM 2573 C C . LYS A 1 329 ? 19.411 -1.423 -16.311 1.00 81.12 329 LYS A C 1
ATOM 2575 O O . LYS A 1 329 ? 18.787 -0.454 -16.731 1.00 81.12 329 LYS A O 1
ATOM 2580 N N . SER A 1 330 ? 19.183 -1.974 -15.120 1.00 73.81 330 SER A N 1
ATOM 2581 C CA . SER A 1 330 ? 18.289 -1.337 -14.147 1.00 73.81 330 SER A CA 1
ATOM 2582 C C . SER A 1 330 ? 18.778 0.086 -13.844 1.00 73.81 330 SER A C 1
ATOM 2584 O O . SER A 1 330 ? 19.986 0.321 -13.735 1.00 73.81 330 SER A O 1
ATOM 2586 N N . ALA A 1 331 ? 17.846 1.033 -13.736 1.00 66.44 331 ALA A N 1
ATOM 2587 C CA . ALA A 1 331 ? 18.147 2.422 -13.398 1.00 66.44 331 ALA A CA 1
ATOM 2588 C C . ALA A 1 331 ? 18.690 2.565 -11.962 1.00 66.44 331 ALA A C 1
ATOM 2590 O O . ALA A 1 331 ? 19.331 3.566 -11.654 1.00 66.44 331 ALA A O 1
ATOM 2591 N N . GLY A 1 332 ? 18.516 1.541 -11.116 1.00 65.25 332 GLY A N 1
ATOM 2592 C CA . GLY A 1 332 ? 19.034 1.505 -9.750 1.00 65.25 332 GLY A CA 1
ATOM 2593 C C . GLY A 1 332 ? 18.238 2.370 -8.769 1.00 65.25 332 GLY A C 1
ATOM 2594 O O . GLY A 1 332 ? 17.090 2.732 -9.019 1.00 65.25 332 GLY A O 1
ATOM 2595 N N . GLU A 1 333 ? 18.855 2.676 -7.628 1.00 64.88 333 GLU A N 1
ATOM 2596 C CA . GLU A 1 333 ? 18.273 3.499 -6.563 1.00 64.88 333 GLU A CA 1
ATOM 2597 C C . GLU A 1 333 ? 18.450 4.987 -6.895 1.00 64.88 333 GLU A C 1
ATOM 2599 O O . GLU A 1 333 ? 19.469 5.586 -6.566 1.00 64.88 333 GLU A O 1
ATOM 2604 N N . TRP A 1 334 ? 17.481 5.582 -7.590 1.00 63.38 334 TRP A N 1
ATOM 2605 C CA . TRP A 1 334 ? 17.493 7.019 -7.909 1.00 63.38 334 TRP A CA 1
ATOM 2606 C C . TRP A 1 334 ? 16.439 7.825 -7.138 1.00 63.38 334 TRP A C 1
ATOM 2608 O O . TRP A 1 334 ? 16.477 9.050 -7.167 1.00 63.38 334 TRP A O 1
ATOM 2618 N N . LEU A 1 335 ? 15.522 7.149 -6.436 1.00 71.81 335 LEU A N 1
ATOM 2619 C CA . LEU A 1 335 ? 14.485 7.764 -5.607 1.00 71.81 335 LEU A CA 1
ATOM 2620 C C . LEU A 1 335 ? 14.779 7.477 -4.128 1.00 71.81 335 LEU A C 1
ATOM 2622 O O . LEU A 1 335 ? 14.305 6.492 -3.555 1.00 71.81 335 LEU A O 1
ATOM 2626 N N . GLU A 1 336 ? 15.629 8.310 -3.535 1.00 78.31 336 GLU A N 1
ATOM 2627 C CA . GLU A 1 336 ? 16.078 8.164 -2.149 1.00 78.31 336 GLU A CA 1
ATOM 2628 C C . GLU A 1 336 ? 14.984 8.604 -1.168 1.00 78.31 336 GLU A C 1
ATOM 2630 O O . GLU A 1 336 ? 14.354 9.640 -1.363 1.00 78.31 336 GLU A O 1
ATOM 2635 N N . TYR A 1 337 ? 14.760 7.840 -0.097 1.00 79.75 337 TYR A N 1
ATOM 2636 C CA . TYR A 1 337 ? 13.866 8.250 0.986 1.00 79.75 337 TYR A CA 1
ATOM 2637 C C . TYR A 1 337 ? 14.657 8.985 2.070 1.00 79.75 337 TYR A C 1
ATOM 2639 O O . TYR A 1 337 ? 15.521 8.388 2.715 1.00 79.75 337 TYR A O 1
ATOM 2647 N N . ARG A 1 338 ? 14.363 10.271 2.277 1.00 78.50 338 ARG A N 1
ATOM 2648 C CA . ARG A 1 338 ? 14.938 11.100 3.345 1.00 78.50 338 ARG A CA 1
ATOM 2649 C C . ARG A 1 338 ? 13.916 12.102 3.856 1.00 78.50 338 ARG A C 1
ATOM 2651 O O . ARG A 1 338 ? 13.050 12.550 3.114 1.00 78.50 338 ARG A O 1
ATOM 2658 N N . GLN A 1 339 ? 14.052 12.468 5.131 1.00 72.81 339 GLN A N 1
ATOM 2659 C CA . GLN A 1 339 ? 13.199 13.457 5.805 1.00 72.81 339 GLN A CA 1
ATOM 2660 C C . GLN A 1 339 ? 11.699 13.211 5.576 1.00 72.81 339 GLN A C 1
ATOM 2662 O O . GLN A 1 339 ? 10.933 14.120 5.270 1.00 72.81 339 GLN A O 1
ATOM 2667 N N . GLY A 1 340 ? 11.296 11.945 5.674 1.00 72.50 340 GLY A N 1
ATOM 2668 C CA . GLY A 1 340 ? 9.899 11.546 5.602 1.00 72.50 340 GLY A CA 1
ATOM 2669 C C . GLY A 1 340 ? 9.304 11.366 4.216 1.00 72.50 340 GLY A C 1
ATOM 2670 O O . GLY A 1 340 ? 8.147 10.949 4.117 1.00 72.50 340 GLY A O 1
ATOM 2671 N N . GLY A 1 341 ? 10.045 11.669 3.150 1.00 76.88 341 GLY A N 1
ATOM 2672 C CA . GLY A 1 341 ? 9.557 11.571 1.778 1.00 76.88 341 GLY A CA 1
ATOM 2673 C C . GLY A 1 341 ? 10.635 11.173 0.785 1.00 76.88 341 GLY A C 1
ATOM 2674 O O . GLY A 1 341 ? 11.746 10.795 1.152 1.00 76.88 341 GLY A O 1
ATOM 2675 N N . PHE A 1 342 ? 10.293 11.236 -0.497 1.00 77.56 342 PHE A N 1
ATOM 2676 C CA . PHE A 1 342 ? 11.199 10.835 -1.566 1.00 77.56 342 PHE A CA 1
ATOM 2677 C C . PHE A 1 342 ? 11.883 12.034 -2.198 1.00 77.56 342 PHE A C 1
ATOM 2679 O O . PHE A 1 342 ? 11.224 12.917 -2.740 1.00 77.56 342 PHE A O 1
ATOM 2686 N N . VAL A 1 343 ? 13.208 12.058 -2.154 1.00 77.62 343 VAL A N 1
ATOM 2687 C CA . VAL A 1 343 ? 14.011 13.112 -2.763 1.00 77.62 343 VAL A CA 1
ATOM 2688 C C . VAL A 1 343 ? 13.850 13.029 -4.278 1.00 77.62 343 VAL A C 1
ATOM 2690 O O . VAL A 1 343 ? 14.250 12.055 -4.912 1.00 77.62 343 VAL A O 1
ATOM 2693 N N . ILE A 1 344 ? 13.233 14.062 -4.843 1.00 71.50 344 ILE A N 1
ATOM 2694 C CA . ILE A 1 344 ? 13.100 14.263 -6.284 1.00 71.50 344 ILE A CA 1
ATOM 2695 C C . ILE A 1 344 ? 14.407 14.832 -6.825 1.00 71.50 344 ILE A C 1
ATOM 2697 O O . ILE A 1 344 ? 14.937 14.355 -7.821 1.00 71.50 344 ILE A O 1
ATOM 2701 N N . VAL A 1 345 ? 14.917 15.879 -6.176 1.00 70.69 345 VAL A N 1
ATOM 2702 C CA . VAL A 1 345 ? 16.147 16.541 -6.593 1.00 70.69 345 VAL A CA 1
ATOM 2703 C C . VAL A 1 345 ? 16.853 17.150 -5.395 1.00 70.69 345 VAL A C 1
ATOM 2705 O O . VAL A 1 345 ? 16.203 17.604 -4.458 1.00 70.69 345 VAL A O 1
ATOM 2708 N N . SER A 1 346 ? 18.176 17.223 -5.467 1.00 74.88 346 SER A N 1
ATOM 2709 C CA . SER A 1 346 ? 19.003 17.949 -4.506 1.00 74.88 346 SER A CA 1
ATOM 2710 C C . SER A 1 346 ? 19.741 19.069 -5.233 1.00 74.88 346 SER A C 1
ATOM 2712 O O . SER A 1 346 ? 20.416 18.820 -6.232 1.00 74.88 346 SER A O 1
ATOM 2714 N N . ASN A 1 347 ? 19.641 20.302 -4.739 1.00 70.44 347 ASN A N 1
ATOM 2715 C CA . ASN A 1 347 ? 20.366 21.451 -5.276 1.00 70.44 347 ASN A CA 1
ATOM 2716 C C . ASN A 1 347 ? 20.943 22.302 -4.138 1.00 70.44 347 ASN A C 1
ATOM 2718 O O . ASN A 1 347 ? 20.201 22.860 -3.337 1.00 70.44 347 ASN A O 1
ATOM 2722 N N . ASN A 1 348 ? 22.273 22.432 -4.076 1.00 71.25 348 ASN A N 1
ATOM 2723 C CA . ASN A 1 348 ? 22.976 23.273 -3.095 1.00 71.25 348 ASN A CA 1
ATOM 2724 C C . ASN A 1 348 ? 22.544 23.046 -1.630 1.00 71.25 348 ASN A C 1
ATOM 2726 O O . ASN A 1 348 ? 22.394 24.002 -0.871 1.00 71.25 348 ASN A O 1
ATOM 2730 N N . GLY A 1 349 ? 22.330 21.785 -1.242 1.00 72.69 349 GLY A N 1
ATOM 2731 C CA . GLY A 1 349 ? 21.900 21.411 0.111 1.00 72.69 349 GLY A CA 1
ATOM 2732 C C . GLY A 1 349 ? 20.398 21.549 0.380 1.00 72.69 349 GLY A C 1
ATOM 2733 O O . GLY A 1 349 ? 19.967 21.220 1.479 1.00 72.69 349 GLY A O 1
ATOM 2734 N N . GLN A 1 350 ? 19.604 21.993 -0.602 1.00 75.25 350 GLN A N 1
ATOM 2735 C CA . GLN A 1 350 ? 18.144 21.944 -0.544 1.00 75.25 350 GLN A CA 1
ATOM 2736 C C . GLN A 1 350 ? 17.631 20.723 -1.303 1.00 75.25 350 GLN A C 1
ATOM 2738 O O . GLN A 1 350 ? 17.894 20.581 -2.501 1.00 75.25 350 GLN A O 1
ATOM 2743 N N . ASP A 1 351 ? 16.890 19.863 -0.611 1.00 77.94 351 ASP A N 1
ATOM 2744 C CA . ASP A 1 351 ? 16.206 18.726 -1.214 1.00 77.94 351 ASP A CA 1
ATOM 2745 C C . ASP A 1 351 ? 14.768 19.125 -1.546 1.00 77.94 351 ASP A C 1
ATOM 2747 O O . ASP A 1 351 ? 14.036 19.633 -0.695 1.00 77.94 351 ASP A O 1
ATOM 2751 N N . LEU A 1 352 ? 14.346 18.859 -2.780 1.00 75.31 352 LEU A N 1
ATOM 2752 C CA . LEU A 1 352 ? 12.934 18.810 -3.117 1.00 75.31 352 LEU A CA 1
ATOM 2753 C C . LEU A 1 352 ? 12.421 17.406 -2.828 1.00 75.31 352 LEU A C 1
ATOM 2755 O O . LEU A 1 352 ? 12.884 16.431 -3.421 1.00 75.31 352 LEU A O 1
ATOM 2759 N N . ILE A 1 353 ? 11.447 17.317 -1.938 1.00 75.00 353 ILE A N 1
ATOM 2760 C CA . ILE A 1 353 ? 10.944 16.069 -1.393 1.00 75.00 353 ILE A CA 1
ATOM 2761 C C . ILE A 1 353 ? 9.482 15.901 -1.778 1.00 75.00 353 ILE A C 1
ATOM 2763 O O . ILE A 1 353 ? 8.638 16.770 -1.560 1.00 75.00 353 ILE A O 1
ATOM 2767 N N . LEU A 1 354 ? 9.189 14.735 -2.330 1.00 75.44 354 LEU A N 1
ATOM 2768 C CA . LEU A 1 354 ? 7.856 14.237 -2.568 1.00 75.44 354 LEU A CA 1
ATOM 2769 C C . LEU A 1 354 ? 7.282 13.652 -1.282 1.00 75.44 354 LEU A C 1
ATOM 2771 O O . LEU A 1 354 ? 7.755 12.633 -0.772 1.00 75.44 354 LEU A O 1
ATOM 2775 N N . SER A 1 355 ? 6.247 14.306 -0.784 1.00 75.50 355 SER A N 1
ATOM 2776 C CA . SER A 1 355 ? 5.506 13.901 0.381 1.00 75.50 355 SER A CA 1
ATOM 2777 C C . SER A 1 355 ? 4.690 12.632 0.167 1.00 75.50 355 SER A C 1
ATOM 2779 O O . SER A 1 355 ? 4.062 12.455 -0.878 1.00 75.50 355 SER A O 1
ATOM 2781 N N . LEU A 1 356 ? 4.668 11.771 1.188 1.00 74.62 356 LEU A N 1
ATOM 2782 C CA . LEU A 1 356 ? 3.834 10.564 1.226 1.00 74.62 356 LEU A CA 1
ATOM 2783 C C . LEU A 1 356 ? 2.345 10.862 1.443 1.00 74.62 356 LEU A C 1
ATOM 2785 O O . LEU A 1 356 ? 1.511 9.970 1.295 1.00 74.62 356 LEU A O 1
ATOM 2789 N N . VAL A 1 357 ? 2.007 12.088 1.841 1.00 70.62 357 VAL A N 1
ATOM 2790 C CA . VAL A 1 357 ? 0.635 12.508 2.125 1.00 70.62 357 VAL A CA 1
ATOM 2791 C C . VAL A 1 357 ? 0.288 13.748 1.317 1.00 70.62 357 VAL A C 1
ATOM 2793 O O . VAL A 1 357 ? 1.122 14.627 1.100 1.00 70.62 357 VAL A O 1
ATOM 2796 N N . ASP A 1 358 ? -0.957 13.811 0.851 1.00 67.44 358 ASP A N 1
ATOM 2797 C CA . ASP A 1 358 ? -1.493 15.045 0.289 1.00 67.44 358 ASP A CA 1
ATOM 2798 C C . ASP A 1 358 ? -1.828 16.005 1.436 1.00 67.44 358 ASP A C 1
ATOM 2800 O O . ASP A 1 358 ? -2.474 15.629 2.414 1.00 67.44 358 ASP A O 1
ATOM 2804 N N . LEU A 1 359 ? -1.352 17.241 1.327 1.00 60.09 359 LEU A N 1
ATOM 2805 C CA . LEU A 1 359 ? -1.568 18.291 2.322 1.00 60.09 359 LEU A CA 1
ATOM 2806 C C . LEU A 1 359 ? -2.818 19.113 2.014 1.00 60.09 359 LEU A C 1
ATOM 2808 O O . LEU A 1 359 ? -3.180 19.986 2.804 1.00 60.09 359 LEU A O 1
ATOM 2812 N N . GLY A 1 360 ? -3.473 18.825 0.889 1.00 56.16 360 GLY A N 1
ATOM 2813 C CA . GLY A 1 360 ? -4.717 19.441 0.475 1.00 56.16 360 GLY A CA 1
ATOM 2814 C C . GLY A 1 360 ? -4.559 20.857 -0.075 1.00 56.16 360 GLY A C 1
ATOM 2815 O O . GLY A 1 360 ? -3.470 21.365 -0.365 1.00 56.16 360 GLY A O 1
ATOM 2816 N N . GLU A 1 361 ? -5.711 21.493 -0.250 1.00 56.19 361 GLU A N 1
ATOM 2817 C CA . GLU A 1 361 ? -5.846 22.891 -0.645 1.00 56.19 361 GLU A CA 1
ATOM 2818 C C . GLU A 1 361 ? -6.142 23.729 0.592 1.00 56.19 361 GLU A C 1
ATOM 2820 O O . GLU A 1 361 ? -7.007 23.372 1.390 1.00 56.19 361 GLU A O 1
ATOM 2825 N N . GLY A 1 362 ? -5.447 24.852 0.748 1.00 53.16 362 GLY A N 1
ATOM 2826 C CA . GLY A 1 362 ? -5.727 25.772 1.842 1.00 53.16 362 GLY A CA 1
ATOM 2827 C C . GLY A 1 362 ? -4.945 27.068 1.730 1.00 53.16 362 GLY A C 1
ATOM 2828 O O . GLY A 1 362 ? -4.008 27.198 0.936 1.00 53.16 362 GLY A O 1
ATOM 2829 N N . ASP A 1 363 ? -5.334 28.060 2.522 1.00 53.66 363 ASP A N 1
ATOM 2830 C CA . ASP A 1 363 ? -4.482 29.230 2.727 1.00 53.66 363 ASP A CA 1
ATOM 2831 C C . ASP A 1 363 ? -3.284 28.902 3.643 1.00 53.66 363 ASP A C 1
ATOM 2833 O O . ASP A 1 363 ? -3.207 27.843 4.266 1.00 53.66 363 ASP A O 1
ATOM 2837 N N . LYS A 1 364 ? -2.315 29.817 3.751 1.00 51.41 364 LYS A N 1
ATOM 2838 C CA . LYS A 1 364 ? -1.085 29.614 4.541 1.00 51.41 364 LYS A CA 1
ATOM 2839 C C . LYS A 1 364 ? -1.343 29.261 6.021 1.00 51.41 364 LYS A C 1
ATOM 2841 O O . LYS A 1 364 ? -0.499 28.610 6.635 1.00 51.41 364 LYS A O 1
ATOM 2846 N N . ASN A 1 365 ? -2.466 29.687 6.603 1.00 55.19 365 ASN A N 1
ATOM 2847 C CA . ASN A 1 365 ? -2.842 29.392 7.989 1.00 55.19 365 ASN A CA 1
ATOM 2848 C C . ASN A 1 365 ? -3.594 28.059 8.116 1.00 55.19 365 ASN A C 1
ATOM 2850 O O . ASN A 1 365 ? -3.369 27.340 9.085 1.00 55.19 365 ASN A O 1
ATOM 2854 N N . GLU A 1 366 ? -4.443 27.706 7.151 1.00 53.88 366 GLU A N 1
ATOM 2855 C CA . GLU A 1 366 ? -5.102 26.393 7.075 1.00 53.88 366 GLU A CA 1
ATOM 2856 C C . GLU A 1 366 ? -4.080 25.285 6.851 1.00 53.88 366 GLU A C 1
ATOM 2858 O O . GLU A 1 366 ? -4.054 24.292 7.581 1.00 53.88 366 GLU A O 1
ATOM 2863 N N . LEU A 1 367 ? -3.149 25.531 5.929 1.00 55.22 367 LEU A N 1
ATOM 2864 C CA . LEU A 1 367 ? -2.012 24.663 5.705 1.00 55.22 367 LEU A CA 1
ATOM 2865 C C . LEU A 1 367 ? -1.243 24.481 7.004 1.00 55.22 367 LEU A C 1
ATOM 2867 O O . LEU A 1 367 ? -0.872 23.346 7.257 1.00 55.22 367 LEU A O 1
ATOM 2871 N N . LYS A 1 368 ? -1.091 25.530 7.849 1.00 53.19 368 LYS A N 1
ATOM 2872 C CA . LYS A 1 368 ? -0.378 25.519 9.152 1.00 53.19 368 LYS A CA 1
ATOM 2873 C C . LYS A 1 368 ? -0.817 24.393 10.091 1.00 53.19 368 LYS A C 1
ATOM 2875 O O . LYS A 1 368 ? 0.013 23.847 10.815 1.00 53.19 368 LYS A O 1
ATOM 2880 N N . ASN A 1 369 ? -2.085 23.997 10.040 1.00 54.66 369 ASN A N 1
ATOM 2881 C CA . ASN A 1 369 ? -2.605 22.891 10.845 1.00 54.66 369 ASN A CA 1
ATOM 2882 C C . ASN A 1 369 ? -2.246 21.512 10.262 1.00 54.66 369 ASN A C 1
ATOM 2884 O O . ASN A 1 369 ? -1.986 20.581 11.025 1.00 54.66 369 ASN A O 1
ATOM 2888 N N . ASN A 1 370 ? -2.103 21.406 8.938 1.00 59.22 370 ASN A N 1
ATOM 2889 C CA . ASN A 1 370 ? -1.618 20.208 8.243 1.00 59.22 370 ASN A CA 1
ATOM 2890 C C . ASN A 1 370 ? -0.097 19.991 8.437 1.00 59.22 370 ASN A C 1
ATOM 2892 O O . ASN A 1 370 ? 0.429 18.954 8.059 1.00 59.22 370 ASN A O 1
ATOM 2896 N N . TYR A 1 371 ? 0.635 20.910 9.088 1.00 61.78 371 TYR A N 1
ATOM 2897 C CA . TYR A 1 371 ? 2.084 20.763 9.353 1.00 61.78 371 TYR A CA 1
ATOM 2898 C C . TYR A 1 371 ? 2.372 19.681 10.396 1.00 61.78 371 TYR A C 1
ATOM 2900 O O . TYR A 1 371 ? 3.440 19.070 10.374 1.00 61.78 371 TYR A O 1
ATOM 2908 N N . ASN A 1 372 ? 1.439 19.431 11.319 1.00 59.28 372 ASN A N 1
ATOM 2909 C CA . ASN A 1 372 ? 1.646 18.421 12.354 1.00 59.28 372 ASN A CA 1
ATOM 2910 C C . ASN A 1 372 ? 1.747 17.008 11.761 1.00 59.28 372 ASN A C 1
ATOM 2912 O O . ASN A 1 372 ? 2.499 16.194 12.290 1.00 59.28 372 ASN A O 1
ATOM 2916 N N . SER A 1 373 ? 1.058 16.719 10.652 1.00 60.28 373 SER A N 1
ATOM 2917 C CA . SER A 1 373 ? 1.135 15.411 9.989 1.00 60.28 373 SER A CA 1
ATOM 2918 C C . SER A 1 373 ? 2.463 15.184 9.266 1.00 60.28 373 SER A C 1
ATOM 2920 O O . SER A 1 373 ? 2.977 14.066 9.271 1.00 60.28 373 SER A O 1
ATOM 2922 N N . LEU A 1 374 ? 3.069 16.246 8.733 1.00 62.47 374 LEU A N 1
ATOM 2923 C CA . LEU A 1 374 ? 4.420 16.208 8.173 1.00 62.47 374 LEU A CA 1
ATOM 2924 C C . LEU A 1 374 ? 5.481 16.011 9.255 1.00 62.47 374 LEU A C 1
ATOM 2926 O O . LEU A 1 374 ? 6.381 15.199 9.086 1.00 62.47 374 LEU A O 1
ATOM 2930 N N . ASN A 1 375 ? 5.345 16.645 10.419 1.00 64.75 375 ASN A N 1
ATOM 2931 C CA . ASN A 1 375 ? 6.258 16.360 11.531 1.00 64.75 375 ASN A CA 1
ATOM 2932 C C . ASN A 1 375 ? 6.206 14.877 11.955 1.00 64.75 375 ASN A C 1
ATOM 2934 O O . ASN A 1 375 ? 7.239 14.295 12.277 1.00 64.75 375 ASN A O 1
ATOM 2938 N N . ILE A 1 376 ? 5.026 14.242 11.909 1.00 62.47 376 ILE A N 1
ATOM 2939 C CA . ILE A 1 376 ? 4.867 12.795 12.166 1.00 62.47 376 ILE A CA 1
ATOM 2940 C C . ILE A 1 376 ? 5.549 11.956 11.070 1.00 62.47 376 ILE A C 1
ATOM 2942 O O . ILE A 1 376 ? 6.011 10.853 11.346 1.00 62.47 376 ILE A O 1
ATOM 2946 N N . GLY A 1 377 ? 5.659 12.495 9.853 1.00 62.94 377 GLY A N 1
ATOM 2947 C CA . GLY A 1 377 ? 6.366 11.901 8.720 1.00 62.94 377 GLY A CA 1
ATOM 2948 C C . GLY A 1 377 ? 7.880 11.875 8.818 1.00 62.94 377 GLY A C 1
ATOM 2949 O O . GLY A 1 377 ? 8.492 11.182 8.025 1.00 62.94 377 GLY A O 1
ATOM 2950 N N . GLY A 1 378 ? 8.492 12.594 9.760 1.00 67.69 378 GLY A N 1
ATOM 2951 C CA . GLY A 1 378 ? 9.943 12.809 9.760 1.00 67.69 378 GLY A CA 1
ATOM 2952 C C . GLY A 1 378 ? 10.381 13.962 8.852 1.00 67.69 378 GLY A C 1
ATOM 2953 O O . GLY A 1 378 ? 11.574 14.114 8.589 1.00 67.69 378 GLY A O 1
ATOM 2954 N N . TYR A 1 379 ? 9.436 14.787 8.388 1.00 69.44 379 TYR A N 1
ATOM 2955 C CA . TYR A 1 379 ? 9.753 16.052 7.733 1.00 69.44 379 TYR A CA 1
ATOM 2956 C C . TYR A 1 379 ? 10.175 17.043 8.810 1.00 69.44 379 TYR A C 1
ATOM 2958 O O . TYR A 1 379 ? 9.401 17.375 9.712 1.00 69.44 379 TYR A O 1
ATOM 2966 N N . HIS A 1 380 ? 11.400 17.536 8.699 1.00 68.38 380 HIS A N 1
ATOM 2967 C CA . HIS A 1 380 ? 11.947 18.560 9.575 1.00 68.38 380 HIS A CA 1
ATOM 2968 C C . HIS A 1 380 ? 12.332 19.763 8.723 1.00 68.38 380 HIS A C 1
ATOM 2970 O O . HIS A 1 380 ? 12.800 19.595 7.604 1.00 68.38 380 HIS A O 1
ATOM 2976 N N . ASP A 1 381 ? 12.089 20.969 9.240 1.00 69.56 381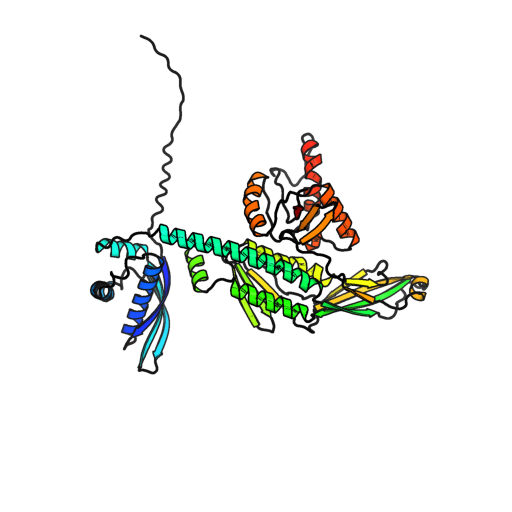 ASP A N 1
ATOM 2977 C CA . ASP A 1 381 ? 12.541 22.215 8.617 1.00 69.56 381 ASP A CA 1
ATOM 2978 C C . ASP A 1 381 ? 12.243 22.320 7.117 1.00 69.56 381 ASP A C 1
ATOM 2980 O O . ASP A 1 381 ? 13.127 22.572 6.311 1.00 69.56 381 ASP A O 1
ATOM 2984 N N . TRP A 1 382 ? 10.978 22.157 6.737 1.00 72.44 382 TRP A N 1
ATOM 2985 C CA . TRP A 1 382 ? 10.546 22.249 5.345 1.00 72.44 382 TRP A CA 1
ATOM 2986 C C . TRP A 1 382 ? 9.858 23.584 5.026 1.00 72.44 382 TRP A C 1
ATOM 2988 O O . TRP A 1 382 ? 9.357 24.292 5.909 1.00 72.44 382 TRP A O 1
ATOM 2998 N N . GLU A 1 383 ? 9.818 23.925 3.744 1.00 68.38 383 GLU A N 1
ATOM 2999 C CA . GLU A 1 383 ? 9.130 25.080 3.182 1.00 68.38 383 GLU A CA 1
ATOM 3000 C C . GLU A 1 383 ? 8.406 24.731 1.876 1.00 68.38 383 GLU A C 1
ATOM 3002 O O . GLU A 1 383 ? 8.610 23.672 1.278 1.00 68.38 383 GLU A O 1
ATOM 3007 N N . VAL A 1 384 ? 7.522 25.627 1.437 1.00 67.69 384 VAL A N 1
ATOM 3008 C CA . VAL A 1 384 ? 6.873 25.498 0.129 1.00 67.69 384 VAL A CA 1
ATOM 3009 C C . VAL A 1 384 ? 7.931 25.756 -0.951 1.00 67.69 384 VAL A C 1
ATOM 3011 O O . VAL A 1 384 ? 8.612 26.779 -0.856 1.00 67.69 384 VAL A O 1
ATOM 3014 N N . PRO A 1 385 ? 8.087 24.881 -1.961 1.00 63.69 385 PRO A N 1
ATOM 3015 C CA . PRO A 1 385 ? 9.088 25.071 -3.007 1.00 63.69 385 PRO A CA 1
ATOM 3016 C C . PRO A 1 385 ? 8.881 26.386 -3.765 1.00 63.69 385 PRO A C 1
ATOM 3018 O O . PRO A 1 385 ? 7.744 26.749 -4.078 1.00 63.69 385 PRO A O 1
ATOM 3021 N N . SER A 1 386 ? 9.973 27.078 -4.100 1.00 65.31 386 SER A N 1
ATOM 3022 C CA . SER A 1 386 ? 9.908 28.238 -4.991 1.00 65.31 386 SER A CA 1
ATOM 3023 C C . SER A 1 386 ? 9.616 27.814 -6.434 1.00 65.31 386 SER A C 1
ATOM 3025 O O . SER A 1 386 ? 9.830 26.661 -6.821 1.00 65.31 386 SER A O 1
ATOM 3027 N N . PHE A 1 387 ? 9.169 28.765 -7.257 1.00 62.34 387 PHE A N 1
ATOM 3028 C CA . PHE A 1 387 ? 8.938 28.533 -8.683 1.00 62.34 387 PHE A CA 1
ATOM 3029 C C . PHE A 1 387 ? 10.186 27.990 -9.401 1.00 62.34 387 PHE A C 1
ATOM 3031 O O . PHE A 1 387 ? 10.096 27.000 -10.124 1.00 62.34 387 PHE A O 1
ATOM 3038 N N . ASP A 1 388 ? 11.357 28.571 -9.131 1.00 64.31 388 ASP A N 1
ATOM 3039 C CA . ASP A 1 388 ? 12.624 28.167 -9.754 1.00 64.31 388 ASP A CA 1
ATOM 3040 C C . ASP A 1 388 ? 12.995 26.709 -9.427 1.00 64.31 388 ASP A C 1
ATOM 3042 O O . ASP A 1 388 ? 13.490 25.972 -10.283 1.00 64.31 388 ASP A O 1
ATOM 3046 N N . VAL A 1 389 ? 12.726 26.261 -8.192 1.00 62.03 389 VAL A N 1
ATOM 3047 C CA . VAL A 1 389 ? 12.965 24.871 -7.769 1.00 62.03 389 VAL A CA 1
ATOM 3048 C C . VAL A 1 389 ? 12.032 23.910 -8.511 1.00 62.03 389 VAL A C 1
ATOM 3050 O O . VAL A 1 389 ? 12.463 22.837 -8.939 1.00 62.03 389 VAL A O 1
ATOM 3053 N N . LEU A 1 390 ? 10.772 24.299 -8.722 1.00 64.25 390 LEU A N 1
ATOM 3054 C CA . LEU A 1 390 ? 9.804 23.499 -9.476 1.00 64.25 390 LEU A CA 1
ATOM 3055 C C . LEU A 1 390 ? 10.147 23.423 -10.970 1.00 64.25 390 LEU A C 1
ATOM 3057 O O . LEU A 1 390 ? 10.082 22.340 -11.553 1.00 64.25 390 LEU A O 1
ATOM 3061 N N . GLU A 1 391 ? 10.553 24.536 -11.587 1.00 65.38 391 GLU A N 1
ATOM 3062 C CA . GLU A 1 391 ? 10.975 24.575 -12.994 1.00 65.38 391 GLU A CA 1
ATOM 3063 C C . GLU A 1 391 ? 12.221 23.709 -13.232 1.00 65.38 391 GLU A C 1
ATOM 3065 O O . GLU A 1 391 ? 12.285 22.938 -14.196 1.00 65.38 391 GLU A O 1
ATOM 3070 N N . PHE A 1 392 ? 13.191 23.765 -12.317 1.00 64.25 392 PHE A N 1
ATOM 3071 C CA . PHE A 1 392 ? 14.355 22.885 -12.345 1.00 64.25 392 PHE A CA 1
ATOM 3072 C C . PHE A 1 392 ? 13.958 21.400 -12.303 1.00 64.25 392 PHE A C 1
ATOM 3074 O O . PHE A 1 392 ? 14.486 20.601 -13.078 1.00 64.25 392 PHE A O 1
ATOM 3081 N N . CYS A 1 393 ? 12.980 21.031 -11.472 1.00 60.75 393 CYS A N 1
ATOM 3082 C CA . CYS A 1 393 ? 12.511 19.648 -11.365 1.00 60.75 393 CYS A CA 1
ATOM 3083 C C . CYS A 1 393 ? 11.767 19.158 -12.605 1.00 60.75 393 CYS A C 1
ATOM 30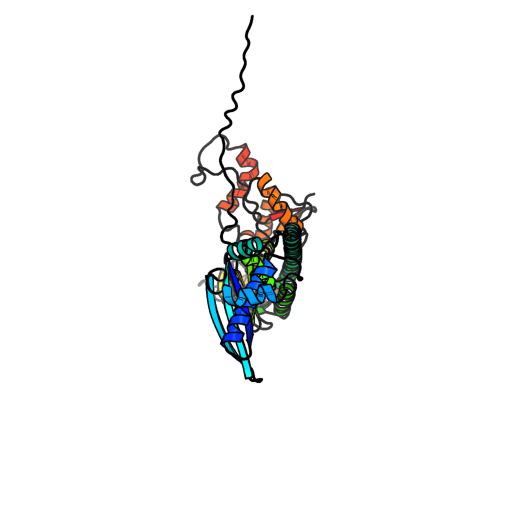85 O O . CYS A 1 393 ? 11.970 18.017 -13.018 1.00 60.75 393 CYS A O 1
ATOM 3087 N N . ASP A 1 394 ? 10.951 20.008 -13.234 1.00 60.34 394 ASP A N 1
ATOM 3088 C CA . ASP A 1 394 ? 10.306 19.674 -14.510 1.00 60.34 394 ASP A CA 1
ATOM 3089 C C . ASP A 1 394 ? 11.348 19.398 -15.600 1.00 60.34 394 ASP A C 1
ATOM 3091 O O . ASP A 1 394 ? 11.224 18.453 -16.381 1.00 60.34 394 ASP A O 1
ATOM 3095 N N . ASN A 1 395 ? 12.422 20.187 -15.628 1.00 62.44 395 ASN A N 1
ATOM 3096 C CA . ASN A 1 395 ? 13.514 19.994 -16.574 1.00 62.44 395 ASN A CA 1
ATOM 3097 C C . ASN A 1 395 ? 14.337 18.731 -16.275 1.00 62.44 395 ASN A C 1
ATOM 3099 O O . ASN A 1 395 ? 14.668 17.998 -17.207 1.00 62.44 395 ASN A O 1
ATOM 3103 N N . TRP A 1 396 ? 14.608 18.427 -15.005 1.00 64.19 396 TRP A N 1
ATOM 3104 C CA . TRP A 1 396 ? 15.277 17.188 -14.597 1.00 64.19 396 TRP A CA 1
ATOM 3105 C C . TRP A 1 396 ? 14.444 15.939 -14.929 1.00 64.19 396 TRP A C 1
ATOM 3107 O O . TRP A 1 396 ? 14.953 14.992 -15.528 1.00 64.19 396 TRP A O 1
ATOM 3117 N N . ALA A 1 397 ? 13.140 15.955 -14.640 1.00 58.06 397 ALA A N 1
ATOM 3118 C CA . ALA A 1 397 ? 12.237 14.847 -14.949 1.00 58.06 397 ALA A CA 1
ATOM 3119 C C . ALA A 1 397 ? 12.197 14.533 -16.456 1.00 58.06 397 ALA A C 1
ATOM 3121 O O . ALA A 1 397 ? 12.267 13.369 -16.860 1.00 58.06 397 ALA A O 1
ATOM 3122 N N . LYS A 1 398 ? 12.168 15.574 -17.304 1.00 60.34 398 LYS A N 1
ATOM 3123 C CA . LYS A 1 398 ? 12.259 15.423 -18.767 1.00 60.34 398 LYS A CA 1
ATOM 3124 C C . LYS A 1 398 ? 13.555 14.736 -19.205 1.00 60.34 398 LYS A C 1
ATOM 3126 O O . LYS A 1 398 ? 13.506 13.931 -20.129 1.00 60.34 398 LYS A O 1
ATOM 3131 N N . GLN A 1 399 ? 14.686 15.012 -18.550 1.00 57.38 399 GLN A N 1
ATOM 3132 C CA . GLN A 1 399 ? 15.971 14.372 -18.868 1.00 57.38 399 GLN A CA 1
ATOM 3133 C C . GLN A 1 399 ? 15.985 12.876 -18.543 1.00 57.38 399 GLN A C 1
ATOM 3135 O O . GLN A 1 399 ? 16.621 12.107 -19.256 1.00 57.38 399 GLN A O 1
ATOM 3140 N N . LEU A 1 400 ? 15.253 12.445 -17.514 1.00 54.06 400 LEU A N 1
ATOM 3141 C CA . LEU A 1 400 ? 15.104 11.024 -17.186 1.00 54.06 400 LEU A CA 1
ATOM 3142 C C . LEU A 1 400 ? 14.080 10.297 -18.068 1.00 54.06 400 LEU A C 1
ATOM 3144 O O . LEU A 1 400 ? 13.857 9.102 -17.890 1.00 54.06 400 LEU A O 1
ATOM 3148 N N . ASN A 1 401 ? 13.431 11.002 -19.002 1.00 50.56 401 ASN A N 1
ATOM 3149 C CA . ASN A 1 401 ? 12.303 10.495 -19.784 1.00 50.56 401 ASN A CA 1
ATOM 3150 C C . ASN A 1 401 ? 11.164 9.936 -18.899 1.00 50.56 401 ASN A C 1
ATOM 3152 O O . ASN A 1 401 ? 10.374 9.084 -19.313 1.00 50.56 401 ASN A O 1
ATOM 3156 N N . VAL A 1 402 ? 11.072 10.431 -17.660 1.00 50.72 402 VAL A N 1
ATOM 3157 C CA . VAL A 1 402 ? 10.013 10.110 -16.707 1.00 50.72 402 VAL A CA 1
ATOM 3158 C C . VAL A 1 402 ? 9.080 11.307 -16.667 1.00 50.72 402 VAL A C 1
ATOM 3160 O O . VAL A 1 402 ? 9.479 12.420 -16.333 1.00 50.72 402 VAL A O 1
ATOM 3163 N N . ASN A 1 403 ? 7.801 11.100 -16.976 1.00 50.41 403 ASN A N 1
ATOM 3164 C CA . ASN A 1 403 ? 6.801 12.138 -16.743 1.00 50.41 403 ASN A CA 1
ATOM 3165 C C . ASN A 1 403 ? 6.427 12.145 -15.256 1.00 50.41 403 ASN A C 1
ATOM 3167 O O . ASN A 1 403 ? 5.351 11.682 -14.881 1.00 50.41 403 ASN A O 1
ATOM 3171 N N . LEU A 1 404 ? 7.364 12.629 -14.435 1.00 49.56 404 LEU A N 1
ATOM 3172 C CA . LEU A 1 404 ? 7.345 12.559 -12.976 1.00 49.56 404 LEU A CA 1
ATOM 3173 C C . LEU A 1 404 ? 6.010 13.056 -12.410 1.00 49.56 404 LEU A C 1
ATOM 3175 O O . LEU A 1 404 ? 5.346 12.361 -11.648 1.00 49.56 404 LEU A O 1
ATOM 3179 N N . PHE A 1 405 ? 5.553 14.214 -12.875 1.00 49.53 405 PHE A N 1
ATOM 3180 C CA . PHE A 1 405 ? 4.311 14.826 -12.421 1.00 49.53 405 PHE A CA 1
ATOM 3181 C C . PHE A 1 405 ? 3.060 14.032 -12.823 1.00 49.53 405 PHE A C 1
ATOM 3183 O O . PHE A 1 405 ? 2.145 13.864 -12.016 1.00 49.53 405 PHE A O 1
ATOM 3190 N N . LYS A 1 406 ? 3.046 13.439 -14.022 1.00 46.84 406 LYS A N 1
ATOM 3191 C CA . LYS A 1 406 ? 1.962 12.542 -14.445 1.00 46.84 406 LYS A CA 1
ATOM 3192 C C . LYS A 1 406 ? 1.977 11.211 -13.680 1.00 46.84 406 LYS A C 1
ATOM 3194 O O . LYS A 1 406 ? 0.916 10.627 -13.484 1.00 46.84 406 LYS A O 1
ATOM 3199 N N . SER A 1 407 ? 3.149 10.733 -13.249 1.00 44.22 407 SER A N 1
ATOM 3200 C CA . SER A 1 407 ? 3.301 9.508 -12.447 1.00 44.22 407 SER A CA 1
ATOM 3201 C C . SER A 1 407 ? 3.026 9.686 -10.952 1.00 44.22 407 SER A C 1
ATOM 3203 O O . SER A 1 407 ? 2.725 8.705 -10.296 1.00 44.22 407 SER A O 1
ATOM 3205 N N . ILE A 1 408 ? 3.065 10.909 -10.416 1.00 48.66 408 ILE A N 1
ATOM 3206 C CA . ILE A 1 408 ? 2.782 11.202 -8.995 1.00 48.66 408 ILE A CA 1
ATOM 3207 C C . ILE A 1 408 ? 1.263 11.304 -8.706 1.00 48.66 408 ILE A C 1
ATOM 3209 O O . ILE A 1 408 ? 0.844 11.635 -7.603 1.00 48.66 408 ILE A O 1
ATOM 3213 N N . GLY A 1 409 ? 0.400 10.996 -9.682 1.00 40.06 409 GLY A N 1
ATOM 3214 C CA . GLY A 1 409 ? -1.043 10.814 -9.456 1.00 40.06 409 GLY A CA 1
ATOM 3215 C C . GLY A 1 409 ? -1.852 12.085 -9.152 1.00 40.06 409 GLY A C 1
ATOM 3216 O O . GLY A 1 409 ? -3.062 11.991 -8.986 1.00 40.06 409 GLY A O 1
ATOM 3217 N N . GLY A 1 410 ? -1.232 13.272 -9.130 1.00 41.75 410 GLY A N 1
ATOM 3218 C CA . GLY A 1 410 ? -1.901 14.535 -8.770 1.00 41.75 410 GLY A CA 1
ATOM 3219 C C . GLY A 1 410 ? -1.802 15.674 -9.791 1.00 41.75 410 GLY A C 1
ATOM 3220 O O . GLY A 1 410 ? -2.506 16.665 -9.651 1.00 41.75 410 GLY A O 1
ATOM 3221 N N . LEU A 1 411 ? -0.961 15.554 -10.824 1.00 40.62 411 LEU A N 1
ATOM 3222 C CA . LEU A 1 411 ? -0.685 16.630 -11.790 1.00 40.62 411 LEU A CA 1
ATOM 3223 C C . LEU A 1 411 ? -1.089 16.176 -13.191 1.00 40.62 411 LEU A C 1
ATOM 3225 O O . LEU A 1 411 ? -0.262 15.930 -14.071 1.00 40.62 411 LEU A O 1
ATOM 3229 N N . THR A 1 412 ? -2.385 15.949 -13.373 1.00 33.50 412 THR A N 1
ATOM 3230 C CA . THR A 1 412 ? -2.910 15.331 -14.599 1.00 33.50 412 THR A CA 1
ATOM 3231 C C . THR A 1 412 ? -3.444 16.346 -15.602 1.00 33.50 412 THR A C 1
ATOM 3233 O O . THR A 1 412 ? -3.797 15.957 -16.716 1.00 33.50 412 THR A O 1
ATOM 3236 N N . THR A 1 413 ? -3.446 17.644 -15.277 1.00 34.88 413 THR A N 1
ATOM 3237 C CA . THR A 1 413 ? -4.026 18.664 -16.155 1.00 34.88 413 THR A CA 1
ATOM 3238 C C . THR A 1 413 ? -3.078 19.828 -16.453 1.00 34.88 413 THR A C 1
ATOM 3240 O O . THR A 1 413 ? -2.304 20.271 -15.607 1.00 34.88 413 THR A O 1
ATOM 3243 N N . ASP A 1 414 ? -3.188 20.404 -17.656 1.00 35.44 414 ASP A N 1
ATOM 3244 C CA . ASP A 1 414 ? -2.554 21.689 -18.008 1.00 35.44 414 ASP A CA 1
ATOM 3245 C C . ASP A 1 414 ? -3.003 22.850 -17.093 1.00 35.44 414 ASP A C 1
ATOM 3247 O O . ASP A 1 414 ? -2.440 23.945 -17.152 1.00 35.44 414 ASP A O 1
ATOM 3251 N N . SER A 1 415 ? -4.034 22.657 -16.263 1.00 33.06 415 SER A N 1
ATOM 3252 C CA . SER A 1 415 ? -4.415 23.570 -15.178 1.00 33.06 415 SER A CA 1
ATOM 3253 C C . SER A 1 415 ? -3.450 23.518 -13.994 1.00 33.06 415 SER A C 1
ATOM 3255 O O . SER A 1 415 ? -3.150 24.576 -13.452 1.00 33.06 415 SER A O 1
ATOM 3257 N N . ASP A 1 416 ? -2.895 22.356 -13.642 1.00 41.22 416 ASP A N 1
ATOM 3258 C CA . ASP A 1 416 ? -1.964 22.229 -12.511 1.00 41.22 416 ASP A CA 1
ATOM 3259 C C . ASP A 1 416 ? -0.601 22.860 -12.841 1.00 41.22 416 ASP A C 1
ATOM 3261 O O . ASP A 1 416 ? -0.023 23.576 -12.028 1.00 41.22 416 ASP A O 1
ATOM 3265 N N . LYS A 1 417 ? -0.145 22.730 -14.097 1.00 37.72 417 LYS A N 1
ATOM 3266 C CA . LYS A 1 417 ? 1.014 23.481 -14.624 1.00 37.72 417 LYS A CA 1
ATOM 3267 C C . LYS A 1 417 ? 0.792 24.999 -14.608 1.00 37.72 417 LYS A C 1
ATOM 3269 O O . LYS A 1 417 ? 1.725 25.765 -14.375 1.00 37.72 417 LYS A O 1
ATOM 3274 N N . ARG A 1 418 ? -0.444 25.451 -14.861 1.00 36.78 418 ARG A N 1
ATOM 3275 C CA . ARG A 1 418 ? -0.822 26.875 -14.808 1.00 36.78 418 ARG A CA 1
ATOM 3276 C C . ARG A 1 418 ? -0.921 27.405 -13.377 1.00 36.78 418 ARG A C 1
ATOM 3278 O O . ARG A 1 418 ? -0.624 28.576 -13.180 1.00 36.78 418 ARG A O 1
ATOM 3285 N N . PHE A 1 419 ? -1.272 26.559 -12.409 1.00 37.91 419 PHE A N 1
ATOM 3286 C CA . PHE A 1 419 ? -1.432 26.920 -10.998 1.00 37.91 419 PHE A CA 1
ATOM 3287 C C . PHE A 1 419 ? -0.107 27.341 -10.340 1.00 37.91 419 PHE A C 1
ATOM 3289 O O . PHE A 1 419 ? -0.061 28.318 -9.592 1.00 37.91 419 PHE A O 1
ATOM 3296 N N . TYR A 1 420 ? 0.996 26.669 -10.684 1.00 39.34 420 TYR A N 1
ATOM 3297 C CA . TYR A 1 420 ? 2.335 27.034 -10.203 1.00 39.34 420 TYR A CA 1
ATOM 3298 C C . TYR A 1 420 ? 2.945 28.231 -10.948 1.00 39.34 420 TYR A C 1
ATOM 3300 O O . TYR A 1 420 ? 3.598 29.062 -10.322 1.00 39.34 420 TYR A O 1
ATOM 3308 N N . ASN A 1 421 ? 2.661 28.397 -12.249 1.00 39.16 421 ASN A N 1
ATOM 3309 C CA . ASN A 1 421 ? 3.087 29.573 -13.031 1.00 39.16 421 ASN A CA 1
ATOM 3310 C C . ASN A 1 421 ? 2.519 30.904 -12.507 1.00 39.16 421 ASN A C 1
ATOM 3312 O O . ASN A 1 421 ? 3.044 31.972 -12.823 1.00 39.16 421 ASN A O 1
ATOM 3316 N N . THR A 1 422 ? 1.428 30.866 -11.740 1.00 41.56 422 THR A N 1
ATOM 3317 C CA . THR A 1 422 ? 0.729 32.073 -11.293 1.00 41.56 422 THR A CA 1
ATOM 3318 C C . THR A 1 422 ? 1.201 32.640 -9.953 1.00 41.56 422 THR A C 1
ATOM 3320 O O . THR A 1 422 ? 0.782 33.747 -9.614 1.00 41.56 422 THR A O 1
ATOM 3323 N N . ASN A 1 423 ? 2.060 31.945 -9.196 1.00 44.22 423 ASN A N 1
ATOM 3324 C CA . ASN A 1 423 ? 2.126 32.192 -7.751 1.00 44.22 423 ASN A CA 1
ATOM 3325 C C . ASN A 1 423 ? 2.985 33.380 -7.283 1.00 44.22 423 ASN A C 1
ATOM 3327 O O . ASN A 1 423 ? 2.697 33.890 -6.212 1.00 44.22 423 ASN A O 1
ATOM 3331 N N . ASP A 1 424 ? 3.918 33.908 -8.088 1.00 39.44 424 ASP A N 1
ATOM 3332 C CA . ASP A 1 424 ? 4.663 35.122 -7.685 1.00 39.44 424 ASP A CA 1
ATOM 3333 C C . ASP A 1 424 ? 4.482 36.306 -8.649 1.00 39.44 424 ASP A C 1
ATOM 3335 O O . ASP A 1 424 ? 4.130 37.405 -8.228 1.00 39.44 424 ASP A O 1
ATOM 3339 N N . LYS A 1 425 ? 4.604 36.117 -9.971 1.00 38.81 425 LYS A N 1
ATOM 3340 C CA . LYS A 1 425 ? 4.456 37.244 -10.921 1.00 38.81 425 LYS A CA 1
ATOM 3341 C C . LYS A 1 425 ? 3.012 37.585 -11.288 1.00 38.81 425 LYS A C 1
ATOM 3343 O O . LYS A 1 425 ? 2.747 38.714 -11.696 1.00 38.81 425 LYS A O 1
ATOM 3348 N N . TYR A 1 426 ? 2.068 36.649 -11.192 1.00 35.41 426 TYR A N 1
ATOM 3349 C CA . TYR A 1 426 ? 0.694 36.859 -11.676 1.00 35.41 426 TYR A CA 1
ATOM 3350 C C . TYR A 1 426 ? -0.207 37.516 -10.620 1.00 35.41 426 TYR A C 1
ATOM 3352 O O . TYR A 1 426 ? -1.085 38.300 -10.979 1.00 35.41 426 TYR A O 1
ATOM 3360 N N . VAL A 1 427 ? 0.051 37.260 -9.331 1.00 39.31 427 VAL A N 1
ATOM 3361 C CA . VAL A 1 427 ? -0.648 37.909 -8.207 1.00 39.31 427 VAL A CA 1
ATOM 3362 C C . VAL A 1 427 ? -0.267 39.391 -8.096 1.00 39.31 427 VAL A C 1
ATOM 3364 O O . VAL A 1 427 ? -1.137 40.218 -7.832 1.00 39.31 427 VAL A O 1
ATOM 3367 N N . GLU A 1 428 ? 0.983 39.760 -8.394 1.00 34.91 428 GLU A N 1
ATOM 3368 C CA . GLU A 1 428 ? 1.406 41.170 -8.397 1.00 34.91 428 GLU A CA 1
ATOM 3369 C C . GLU A 1 428 ? 1.051 41.927 -9.692 1.00 34.91 428 GLU A C 1
ATOM 3371 O O . GLU A 1 428 ? 0.805 43.132 -9.645 1.00 34.91 428 GLU A O 1
ATOM 3376 N N . SER A 1 429 ? 0.972 41.258 -10.853 1.00 34.16 429 SER A N 1
ATOM 3377 C CA . SER A 1 429 ? 0.771 41.945 -12.147 1.00 34.16 429 SER A CA 1
ATOM 3378 C C . SER A 1 429 ? -0.677 42.021 -12.649 1.00 34.16 429 SER A C 1
ATOM 3380 O O . SER A 1 429 ? -1.003 42.954 -13.383 1.00 34.16 429 SER A O 1
ATOM 3382 N N . ASN A 1 430 ? -1.579 41.112 -12.251 1.00 30.52 430 ASN A N 1
ATOM 3383 C CA . ASN A 1 430 ? -2.920 41.019 -12.855 1.00 30.52 430 ASN A CA 1
ATOM 3384 C C . ASN A 1 430 ? -4.080 41.554 -12.009 1.00 30.52 430 ASN A C 1
ATOM 3386 O O . ASN A 1 430 ? -5.245 41.291 -12.307 1.00 30.52 430 ASN A O 1
ATOM 3390 N N . ALA A 1 431 ? -3.800 42.450 -11.062 1.00 30.45 431 ALA A N 1
ATOM 3391 C CA . ALA A 1 431 ? -4.828 43.262 -10.407 1.00 30.45 431 ALA A CA 1
ATOM 3392 C C . ALA A 1 431 ? -5.518 44.292 -11.338 1.00 30.45 431 ALA A C 1
ATOM 3394 O O . ALA A 1 431 ? -6.278 45.129 -10.850 1.00 30.45 431 ALA A O 1
ATOM 3395 N N . LYS A 1 432 ? -5.277 44.282 -12.664 1.00 28.53 432 LYS A N 1
ATOM 3396 C CA . LYS A 1 432 ? -5.837 45.307 -13.565 1.00 28.53 432 LYS A CA 1
ATOM 3397 C C . LYS A 1 432 ? -6.522 44.875 -14.861 1.00 28.53 432 LYS A C 1
ATOM 3399 O O . LYS A 1 432 ? -7.279 45.702 -15.356 1.00 28.53 432 LYS A O 1
ATOM 3404 N N . TYR A 1 433 ? -6.386 43.657 -15.396 1.00 25.12 433 TYR A N 1
ATOM 3405 C CA . TYR A 1 433 ? -7.086 43.318 -16.652 1.00 25.12 433 TYR A CA 1
ATOM 3406 C C . TYR A 1 433 ? -7.505 41.838 -16.780 1.00 25.12 433 TYR A C 1
ATOM 3408 O O . TYR A 1 433 ? -6.679 40.956 -16.953 1.00 25.12 433 TYR A O 1
ATOM 3416 N N . GLY A 1 434 ? -8.826 41.602 -16.770 1.00 24.55 434 GLY A N 1
ATOM 3417 C CA . GLY A 1 434 ? -9.533 40.771 -17.761 1.00 24.55 434 GLY A CA 1
ATOM 3418 C C . GLY A 1 434 ? -9.366 39.240 -17.785 1.00 24.55 434 GLY A C 1
ATOM 3419 O O . GLY A 1 434 ? -8.644 38.710 -18.615 1.00 24.55 434 GLY A O 1
ATOM 3420 N N . THR A 1 435 ? -10.220 38.546 -17.019 1.00 23.44 435 THR A N 1
ATOM 3421 C CA . THR A 1 435 ? -10.923 37.274 -17.349 1.00 23.44 435 THR A CA 1
ATOM 3422 C C . THR A 1 435 ? -10.135 36.027 -17.803 1.00 23.44 435 THR A C 1
ATOM 3424 O O . THR A 1 435 ? -9.873 35.840 -18.987 1.00 23.44 435 THR A O 1
ATOM 3427 N N . CYS A 1 436 ? -9.991 35.054 -16.889 1.00 25.83 436 CYS A N 1
ATOM 3428 C CA . CYS A 1 436 ? -9.889 33.622 -17.211 1.00 25.83 436 CYS A CA 1
ATOM 3429 C C . CYS A 1 436 ? -11.266 32.953 -17.009 1.00 25.83 436 CYS A C 1
ATOM 3431 O O . CYS A 1 436 ? -11.893 33.113 -15.960 1.00 25.83 436 CYS A O 1
ATOM 3433 N N . TYR A 1 437 ? -11.770 32.239 -18.019 1.00 23.23 437 TYR A N 1
ATOM 3434 C CA . TYR A 1 437 ? -13.175 31.806 -18.124 1.00 23.23 437 TYR A CA 1
ATOM 3435 C C . TYR A 1 437 ? -13.612 30.671 -17.169 1.00 23.23 437 TYR A C 1
ATOM 3437 O O . TYR A 1 437 ? -14.791 30.328 -17.174 1.00 23.23 437 TYR A O 1
ATOM 3445 N N . SER A 1 438 ? -12.735 30.119 -16.319 1.00 27.12 438 SER A N 1
ATOM 3446 C CA . SER A 1 438 ? -13.106 29.081 -15.333 1.00 27.12 438 SER A CA 1
ATOM 3447 C C . SER A 1 438 ? -12.993 29.501 -13.860 1.00 27.12 438 SER A C 1
ATOM 3449 O O . SER A 1 438 ? -13.447 28.764 -12.991 1.00 27.12 438 SER A O 1
ATOM 3451 N N . CYS A 1 439 ? -12.469 30.690 -13.548 1.00 27.56 439 CYS A N 1
ATOM 3452 C CA . CYS A 1 439 ? -12.227 31.127 -12.167 1.00 27.56 439 CYS A CA 1
ATOM 3453 C C . CYS A 1 439 ? -12.981 32.426 -11.865 1.00 27.56 439 CYS A C 1
ATOM 3455 O O . CYS A 1 439 ? -12.371 33.476 -11.694 1.00 27.56 439 CYS A O 1
ATOM 3457 N N . ARG A 1 440 ? -14.320 32.390 -11.828 1.00 23.06 440 ARG A N 1
ATOM 3458 C CA . ARG A 1 440 ? -15.119 33.576 -11.454 1.00 23.06 440 ARG A CA 1
ATOM 3459 C C . ARG A 1 440 ? -15.443 33.704 -9.965 1.00 23.06 440 ARG A C 1
ATOM 3461 O O . ARG A 1 440 ? -16.026 34.715 -9.615 1.00 23.06 440 ARG A O 1
ATOM 3468 N N . ASN A 1 441 ? -15.038 32.768 -9.099 1.00 25.45 441 ASN A N 1
ATOM 3469 C CA . ASN A 1 441 ? -15.313 32.845 -7.650 1.00 25.45 441 ASN A CA 1
ATOM 3470 C C . ASN A 1 441 ? -14.223 32.237 -6.732 1.00 25.45 441 ASN A C 1
ATOM 3472 O O . ASN A 1 441 ? -14.473 32.042 -5.545 1.00 25.45 441 ASN A O 1
ATOM 3476 N N . ALA A 1 442 ? -13.026 31.915 -7.232 1.00 27.89 442 ALA A N 1
ATOM 3477 C CA . ALA A 1 442 ? -11.999 31.267 -6.410 1.00 27.89 442 ALA A CA 1
ATOM 3478 C C . ALA A 1 442 ? -11.168 32.306 -5.637 1.00 27.89 442 ALA A C 1
ATOM 3480 O O . ALA A 1 442 ? -10.487 33.137 -6.239 1.00 27.89 442 ALA A O 1
ATOM 3481 N N . LYS A 1 443 ? -11.212 32.252 -4.300 1.00 30.25 443 LYS A N 1
ATOM 3482 C CA . LYS A 1 443 ? -10.180 32.862 -3.445 1.00 30.25 443 LYS A CA 1
ATOM 3483 C C . LYS A 1 443 ? -8.809 32.271 -3.831 1.00 30.25 443 LYS A C 1
ATOM 3485 O O . LYS A 1 443 ? -8.776 31.095 -4.201 1.00 30.25 443 LYS A O 1
ATOM 3490 N N . PRO A 1 444 ? -7.697 33.027 -3.736 1.00 34.66 444 PRO A N 1
ATOM 3491 C CA . PRO A 1 444 ? -6.364 32.476 -3.962 1.00 34.66 444 PRO A CA 1
ATOM 3492 C C . PRO A 1 444 ? -6.109 31.393 -2.908 1.00 34.66 444 PRO A C 1
ATOM 3494 O O . PRO A 1 444 ? -5.910 31.682 -1.733 1.00 34.66 444 PRO A O 1
ATOM 3497 N N . THR A 1 445 ? -6.222 30.142 -3.327 1.00 33.88 445 THR A N 1
ATOM 3498 C CA . THR A 1 445 ? -5.988 28.942 -2.525 1.00 33.88 445 THR A CA 1
ATOM 3499 C C . THR A 1 445 ? -4.686 28.347 -3.031 1.00 33.88 445 THR A C 1
ATOM 3501 O O . THR A 1 445 ? -4.500 28.218 -4.238 1.00 33.88 445 THR A O 1
ATOM 3504 N N . THR A 1 446 ? -3.747 28.041 -2.140 1.00 40.41 446 THR A N 1
ATOM 3505 C CA . THR A 1 446 ? -2.504 27.378 -2.538 1.00 40.41 446 THR A CA 1
ATOM 3506 C C . THR A 1 446 ? -2.751 25.882 -2.441 1.00 40.41 446 THR A C 1
ATOM 3508 O O . THR A 1 446 ? -2.982 25.354 -1.355 1.00 40.41 446 THR A O 1
ATOM 3511 N N . ARG A 1 447 ? -2.720 25.181 -3.574 1.00 39.06 447 ARG A N 1
ATOM 3512 C CA . ARG A 1 447 ? -2.734 23.722 -3.588 1.00 39.06 447 ARG A CA 1
ATOM 3513 C C . ARG A 1 447 ? -1.318 23.242 -3.295 1.00 39.06 447 ARG A C 1
ATOM 3515 O O . ARG A 1 447 ? -0.436 23.359 -4.144 1.00 39.06 447 ARG A O 1
ATOM 3522 N N . LEU A 1 448 ? -1.078 22.754 -2.081 1.00 45.97 448 LEU A N 1
ATOM 3523 C CA . LEU A 1 448 ? 0.210 22.172 -1.707 1.00 45.97 448 LEU A CA 1
ATOM 3524 C C . LEU A 1 448 ? 0.196 20.695 -2.095 1.00 45.97 448 LEU A C 1
ATOM 3526 O O . LEU A 1 448 ? 0.067 19.800 -1.266 1.00 45.97 448 LEU A O 1
ATOM 3530 N N . ILE A 1 449 ? 0.294 20.455 -3.404 1.00 52.78 449 ILE A N 1
ATOM 3531 C CA . ILE A 1 449 ? 0.406 19.103 -3.953 1.00 52.78 449 ILE A CA 1
ATOM 3532 C C . ILE A 1 449 ? 1.742 18.548 -3.494 1.00 52.78 449 ILE A C 1
ATOM 3534 O O . ILE A 1 449 ? 2.752 19.074 -3.943 1.00 52.78 449 ILE A O 1
ATOM 3538 N N . ARG A 1 450 ? 1.709 17.530 -2.620 1.00 63.03 450 ARG A N 1
ATOM 3539 C CA . ARG A 1 450 ? 2.752 16.556 -2.224 1.00 63.03 450 ARG A CA 1
ATOM 3540 C C . ARG A 1 450 ? 4.237 16.969 -2.325 1.00 63.03 450 ARG A C 1
ATOM 3542 O O . ARG A 1 450 ? 5.075 16.096 -2.329 1.00 63.03 450 ARG A O 1
ATOM 3549 N N . ILE A 1 451 ? 4.651 18.222 -2.428 1.00 63.38 451 ILE A N 1
ATOM 3550 C CA . ILE A 1 451 ? 6.037 18.599 -2.724 1.00 63.38 451 ILE A CA 1
ATOM 3551 C C . ILE A 1 451 ? 6.446 19.673 -1.731 1.00 63.38 451 ILE A C 1
ATOM 3553 O O . ILE A 1 451 ? 5.825 20.733 -1.647 1.00 63.38 451 ILE A O 1
ATOM 3557 N N . VAL A 1 452 ? 7.506 19.386 -0.985 1.00 66.75 452 VAL A N 1
ATOM 3558 C CA . VAL A 1 452 ? 8.086 20.273 0.022 1.00 66.75 452 VAL A CA 1
ATOM 3559 C C . VAL A 1 452 ? 9.581 20.411 -0.229 1.00 66.75 452 VAL A C 1
ATOM 3561 O O . VAL A 1 452 ? 10.217 19.485 -0.720 1.00 66.75 452 VAL A O 1
ATOM 3564 N N . SER A 1 453 ? 10.145 21.575 0.069 1.00 60.72 453 SER A N 1
ATOM 3565 C CA . SER A 1 453 ? 11.588 21.811 0.004 1.00 60.72 453 SER A CA 1
ATOM 3566 C C . SER A 1 453 ? 12.163 21.792 1.408 1.00 60.72 453 SER A C 1
ATOM 3568 O O . SER A 1 453 ? 11.512 22.265 2.336 1.00 60.72 453 SER A O 1
ATOM 3570 N N . THR A 1 454 ? 13.388 21.318 1.585 1.00 68.81 454 THR A N 1
ATOM 3571 C CA . THR A 1 454 ? 14.108 21.538 2.844 1.00 68.81 454 THR A CA 1
ATOM 3572 C C . THR A 1 454 ? 14.536 23.000 2.936 1.00 68.81 454 THR A C 1
ATOM 3574 O O . THR A 1 454 ? 14.918 23.620 1.935 1.00 68.81 454 THR A O 1
ATOM 3577 N N . LYS A 1 455 ? 14.452 23.578 4.135 1.00 64.94 455 LYS A N 1
ATOM 3578 C CA . LYS A 1 455 ? 14.968 24.917 4.414 1.00 64.94 455 LYS A CA 1
ATOM 3579 C C . LYS A 1 455 ? 16.485 24.918 4.273 1.00 64.94 455 LYS A C 1
ATOM 3581 O O . LYS A 1 455 ? 17.145 23.897 4.468 1.00 64.94 455 LYS A O 1
ATOM 3586 N N . LYS A 1 456 ? 17.000 26.084 3.898 1.00 59.16 456 LYS A N 1
ATOM 3587 C CA . LYS A 1 456 ? 18.433 26.368 3.825 1.00 59.16 456 LYS A CA 1
ATOM 3588 C C . LYS A 1 456 ? 19.074 26.506 5.194 1.00 59.16 456 LYS A C 1
ATOM 3590 O O . LYS A 1 456 ? 18.406 27.077 6.087 1.00 59.16 456 LYS A O 1
#

Radius of gyration: 32.04 Å; chains: 1; bounding box: 67×102×95 Å